Protein 3F3K (pdb70)

Secondary structure (DSSP, 8-state):
-PPPBEEEEE----HHHHHT---SS--PPPPHHHHH--HHHHHHHT---S-GGGB-EEEE-SSHHHHHHHHHHTTTS-HHHHHTSEEEE-GGGS----GGG---HHHHHHHHHHTT--SSS---HHHH--TTS--HHHHHHHHHHHHHHHHHHHHHHHHTT---B--EE-HHHHHHHHHHHTT-SEEEE--SHHHH--------TTS-----SEEEE-SS---EE--TT-EEEEEESTT-TTSEEEETTTT--PPP-/-PPPPBEEEEE----HHHHHT---SS--PPPPHHHHH--HHHHIIIIIS--S-GGGB-EEEE-SSHHHHHHHHHHTTTS-HHHHHTSEEEE-GGGS----GGG---HHHHHHHHHHTT--SSS---HHHH--TTS--HHHHHHHHHHHHHHHHHHHHHHHHTT---B--EE-HHHHHHHHHHHTT-SEEEE--SHHHH--------TTS-----SEEEE-SS---EE--TT-EEEEEESTT-TTSEEEETTTT--PPP-

GO terms:
  GO:0046390 ribose phosphate biosynthetic process (P, IDA)
  GO:0050278 sedoheptulose-bisphosphatase activity (F, IDA)
  GO:0005634 nucleus (C, HDA)
  GO:0005737 cytoplasm (C, HDA)
  GO:0046390 ribose phosphate biosynthetic process (P, IMP)
  GO:0050278 sedoheptulose-bisphosphatase activity (F, IMP)
  GO:0050278 sedoheptulose-bisphosphatase activity (F, EXP)

Organism: Saccharomyces cerevisiae (strain ATCC 204508 / S288c) (NCBI:txid559292)

InterPro domains:
  IPR013078 Histidine phosphatase superfamily, clade-1 [PF00300] (9-193)
  IPR013078 Histidine phosphatase superfamily, clade-1 [SM00855] (7-183)
  IPR013078 Histidine phosphatase superfamily, clade-1 [cd07067] (7-190)
  IPR029033 Histidine phosphatase superfamily [G3DSA:3.40.50.1240] (2-265)
  IPR029033 Histidine phosphatase superfamily [SSF53254] (6-193)
  IPR050275 Phosphoglycerate Mutase/Phosphatase [PTHR48100] (5-203)

CATH classification: 3.40.50.1240

Nearest PDB structures (foldseek):
  3f3k-assembly1_A  TM=9.993E-01  e=1.092E-56  Saccharomyces cerevisiae
  3ll4-assembly1_A  TM=1.002E+00  e=1.508E-56  Saccharomyces cerevisiae
  3lg2-assembly2_C  TM=9.794E-01  e=3.963E-53  Saccharomyces cerevisiae S288C
  2a6p-assembly1_B  TM=8.604E-01  e=5.591E-15  Mycobacterium tuberculosis H37Rv
  6m1x-assembly1_B  TM=7.080E-01  e=1.019E-10  Entamoeba histolytica

B-factor: mean 15.73, std 9.69, range [5.91, 63.51]

Foldseek 3Di:
DDFAKEKEWEFFAFPCLVVAWDAFPPQTAHDPVRLVLLVLLCVPVPVHLDDLQQAAEEEEEPRNRLVSRVVSSCVVDDPVSVVRYYYWHFNLQTDWFAAVRGTHPVVQQVVCVVVVPQPPHGDFCQAANHDRTDHQVLNQLSLQQVLVLQLVVSVVCVVVVGRYYYYGYHDVSVQFSLCPQQPAADKAAQDDPSSQDDPCRIDDVVGDGDGDRITGGHNGDPPDDAGNRGMFMWGAPPSDSVGIDGDPCGSDDPDDD/DFDFAKEKEWEFFAFPCLVVAWDAFPPQTAHDPVRLVLLVLLCCCVPVPVLDDLQQAQEEEEEPRNRLVSRVCSSCVVDDPVSVVRYYYWHFNLQTDWFAAVRGTHPVVQQVVCVVVVPQPPHGDFCQAQNHVRTDHQVLNQLSLQQVLVLQLVVSVVCVVVSGRYYYYGYHDVSVQFSLQPQQPAADKAAQDDPSNQDDPCRIDDVVGDGDGDRITGGHNHDPPDDARHRGMFMWTAPPSDSVGIDGDPCGSDDDDDD

Solvent-accessible surface area: 22853 Å² total

Radius of gyration: 23.0 Å; Cα contacts (8 Å, |Δi|>4): 1142; chains: 2; bounding box: 52×57×47 Å

Structure (mmCIF, N/CA/C/O backbone):
data_3F3K
#
_entry.id   3F3K
#
_cell.length_a   84.037
_cell.length_b   86.277
_cell.length_c   100.168
_cell.angle_alpha   90.000
_cell.angle_beta   90.000
_cell.angle_gamma   90.000
#
_symmetry.space_group_name_H-M   'P 21 21 21'
#
loop_
_entity.id
_entity.type
_entity.pdbx_description
1 polymer 'Uncharacterized protein YKR043C'
2 non-polymer GLYCEROL
3 water water
#
loop_
_atom_site.group_PDB
_atom_site.id
_atom_site.type_symbol
_atom_site.label_atom_id
_atom_site.label_alt_id
_atom_site.label_comp_id
_atom_site.label_asym_id
_atom_site.label_entity_id
_atom_site.label_seq_id
_atom_site.pdbx_PDB_ins_code
_atom_site.Cartn_x
_atom_site.Cartn_y
_atom_site.Cartn_z
_atom_site.occupancy
_atom_site.B_iso_or_equiv
_atom_site.auth_seq_id
_atom_site.auth_comp_id
_atom_site.auth_asym_id
_atom_site.auth_atom_id
_atom_site.pdbx_PDB_model_num
ATOM 1 N N . SER A 1 3 ? 12.498 1.815 -3.854 1.00 27.20 3 SER A N 1
ATOM 2 C CA . SER A 1 3 ? 13.529 2.682 -4.503 1.00 26.52 3 SER A CA 1
ATOM 3 C C . SER A 1 3 ? 14.914 2.216 -4.070 1.00 24.81 3 SER A C 1
ATOM 4 O O . SER A 1 3 ? 15.046 1.542 -3.048 1.00 24.96 3 SER A O 1
ATOM 7 N N . LEU A 1 4 ? 15.933 2.554 -4.861 1.00 22.66 4 LEU A N 1
ATOM 8 C CA . LEU A 1 4 ? 17.303 2.195 -4.562 1.00 20.92 4 LEU A CA 1
ATOM 9 C C . LEU A 1 4 ? 17.686 2.779 -3.198 1.00 17.67 4 LEU A C 1
ATOM 10 O O . LEU A 1 4 ? 17.337 3.919 -2.875 1.00 17.23 4 LEU A O 1
ATOM 15 N N . THR A 1 5 ? 18.409 1.993 -2.417 1.00 14.50 5 THR A N 1
ATOM 16 C CA . THR A 1 5 ? 18.880 2.457 -1.115 1.00 12.56 5 THR A CA 1
ATOM 17 C C . THR A 1 5 ? 19.772 3.686 -1.336 1.00 11.28 5 THR A C 1
ATOM 18 O O . THR A 1 5 ? 20.687 3.662 -2.164 1.00 10.71 5 THR A O 1
ATOM 22 N N . PRO A 1 6 ? 19.519 4.761 -0.584 1.00 9.37 6 PRO A N 1
ATOM 23 C CA . PRO A 1 6 ? 20.373 5.934 -0.785 1.00 9.49 6 PRO A CA 1
ATOM 24 C C . PRO A 1 6 ? 21.840 5.673 -0.437 1.00 8.99 6 PRO A C 1
ATOM 25 O O . PRO A 1 6 ? 22.149 4.788 0.360 1.00 8.86 6 PRO A O 1
ATOM 29 N N . ARG A 1 7 ? 22.722 6.454 -1.042 1.00 8.91 7 ARG A N 1
ATOM 30 C CA . ARG A 1 7 ? 24.162 6.351 -0.830 1.00 8.34 7 ARG A CA 1
ATOM 31 C C . ARG A 1 7 ? 24.777 7.722 -0.662 1.00 8.47 7 ARG A C 1
ATOM 32 O O . ARG A 1 7 ? 24.291 8.699 -1.215 1.00 7.88 7 ARG A O 1
ATOM 40 N N . CYS A 1 8 ? 25.865 7.770 0.099 1.00 8.36 8 CYS A N 1
ATOM 41 C CA . CYS A 1 8 ? 26.731 8.938 0.198 1.00 8.61 8 CYS A CA 1
ATOM 42 C C . CYS A 1 8 ? 28.091 8.559 -0.387 1.00 9.13 8 CYS A C 1
ATOM 43 O O . CYS A 1 8 ? 28.706 7.599 0.048 1.00 9.87 8 CYS A O 1
ATOM 46 N N . ILE A 1 9 ? 28.465 9.221 -1.470 1.00 8.93 9 ILE A N 1
ATOM 47 C CA . ILE A 1 9 ? 29.666 8.892 -2.233 1.00 9.15 9 ILE A CA 1
ATOM 48 C C . ILE A 1 9 ? 30.721 9.917 -1.857 1.00 8.75 9 ILE A C 1
ATOM 49 O O . ILE A 1 9 ? 30.544 11.120 -2.131 1.00 9.48 9 ILE A O 1
ATOM 54 N N . ILE A 1 10 ? 31.819 9.474 -1.234 1.00 8.58 10 ILE A N 1
ATOM 55 C CA . ILE A 1 10 ? 32.843 10.395 -0.743 1.00 7.96 10 ILE A CA 1
ATOM 56 C C . ILE A 1 10 ? 34.022 10.408 -1.731 1.00 8.62 10 ILE A C 1
ATOM 57 O O . ILE A 1 10 ? 34.404 9.379 -2.237 1.00 8.79 10 ILE A O 1
ATOM 62 N N . VAL A 1 11 ? 34.498 11.596 -2.057 1.00 7.99 11 VAL A N 1
ATOM 63 C CA . VAL A 1 11 ? 35.542 11.776 -3.088 1.00 8.51 11 VAL A CA 1
ATOM 64 C C . VAL A 1 11 ? 36.638 12.654 -2.548 1.00 9.19 11 VAL A C 1
ATOM 65 O O . VAL A 1 11 ? 36.392 13.830 -2.199 1.00 9.09 11 VAL A O 1
ATOM 69 N N . ARG A 1 12 ? 37.849 12.110 -2.421 1.00 9.63 12 ARG A N 1
ATOM 70 C CA . ARG A 1 12 ? 38.974 12.910 -2.009 1.00 10.56 12 ARG A CA 1
ATOM 71 C C . ARG A 1 12 ? 39.461 13.687 -3.241 1.00 10.67 12 ARG A C 1
ATOM 72 O O . ARG A 1 12 ? 39.550 13.130 -4.330 1.00 10.92 12 ARG A O 1
ATOM 80 N N . HIS A 1 13 ? 39.797 14.959 -3.036 1.00 11.03 13 HIS A N 1
ATOM 81 C CA . HIS A 1 13 ? 40.307 15.798 -4.124 1.00 11.13 13 HIS A CA 1
ATOM 82 C C . HIS A 1 13 ? 41.555 15.198 -4.777 1.00 10.72 13 HIS A C 1
ATOM 83 O O . HIS A 1 13 ? 42.270 14.383 -4.190 1.00 10.18 13 HIS A O 1
ATOM 90 N N . GLY A 1 14 ? 41.834 15.645 -5.997 1.00 10.63 14 GLY A N 1
ATOM 91 C CA . GLY A 1 14 ? 42.987 15.168 -6.726 1.00 10.24 14 GLY A CA 1
ATOM 92 C C . GLY A 1 14 ? 44.310 15.742 -6.252 1.00 10.26 14 GLY A C 1
ATOM 93 O O . GLY A 1 14 ? 44.388 16.564 -5.316 1.00 9.84 14 GLY A O 1
ATOM 94 N N . GLN A 1 15 ? 45.365 15.312 -6.921 1.00 10.59 15 GLN A N 1
ATOM 95 C CA . GLN A 1 15 ? 46.702 15.682 -6.528 1.00 11.03 15 GLN A CA 1
ATOM 96 C C . GLN A 1 15 ? 46.915 17.195 -6.454 1.00 10.34 15 GLN A C 1
ATOM 97 O O . GLN A 1 15 ? 46.526 17.926 -7.357 1.00 9.16 15 GLN A O 1
ATOM 103 N N . THR A 1 16 ? 47.592 17.618 -5.389 1.00 10.90 16 THR A N 1
ATOM 104 C CA . THR A 1 16 ? 48.147 18.960 -5.259 1.00 11.66 16 THR A CA 1
ATOM 105 C C . THR A 1 16 ? 49.665 18.812 -5.084 1.00 12.26 16 THR A C 1
ATOM 106 O O . THR A 1 16 ? 50.180 17.702 -4.909 1.00 12.86 16 THR A O 1
ATOM 110 N N . GLU A 1 17 ? 50.376 19.922 -5.058 1.00 13.42 17 GLU A N 1
ATOM 111 C CA . GLU A 1 17 ? 51.823 19.828 -4.814 1.00 14.86 17 GLU A CA 1
ATOM 112 C C . GLU A 1 17 ? 52.133 19.179 -3.445 1.00 16.05 17 GLU A C 1
ATOM 113 O O . GLU A 1 17 ? 53.093 18.394 -3.282 1.00 17.24 17 GLU A O 1
ATOM 119 N N . TRP A 1 18 ? 51.298 19.456 -2.457 1.00 15.00 18 TRP A N 1
ATOM 120 C CA . TRP A 1 18 ? 51.526 18.921 -1.117 1.00 14.94 18 TRP A CA 1
ATOM 121 C C . TRP A 1 18 ? 51.007 17.508 -0.888 1.00 16.26 18 TRP A C 1
ATOM 122 O O . TRP A 1 18 ? 51.581 16.763 -0.104 1.00 16.08 18 TRP A O 1
ATOM 133 N N . SER A 1 19 ? 49.918 17.120 -1.552 1.00 17.31 19 SER A N 1
ATOM 134 C CA . SER A 1 19 ? 49.410 15.750 -1.391 1.00 18.31 19 SER A CA 1
ATOM 135 C C . SER A 1 19 ? 50.508 14.771 -1.853 1.00 19.24 19 SER A C 1
ATOM 136 O O . SER A 1 19 ? 50.758 13.709 -1.216 1.00 19.03 19 SER A O 1
ATOM 139 N N A LYS A 1 20 ? 51.185 15.152 -2.926 0.50 19.36 20 LYS A N 1
ATOM 140 N N B LYS A 1 20 ? 51.211 15.122 -2.922 0.50 19.53 20 LYS A N 1
ATOM 141 C CA A LYS A 1 20 ? 52.273 14.367 -3.496 0.50 19.55 20 LYS A CA 1
ATOM 142 C CA B LYS A 1 20 ? 52.230 14.213 -3.450 0.50 19.91 20 LYS A CA 1
ATOM 143 C C A LYS A 1 20 ? 53.407 14.098 -2.503 0.50 19.86 20 LYS A C 1
ATOM 144 C C B LYS A 1 20 ? 53.516 14.122 -2.603 0.50 20.03 20 LYS A C 1
ATOM 145 O O A LYS A 1 20 ? 53.843 12.956 -2.323 0.50 19.41 20 LYS A O 1
ATOM 146 O O B LYS A 1 20 ? 54.186 13.100 -2.635 0.50 19.90 20 LYS A O 1
ATOM 157 N N . SER A 1 21 ? 53.837 15.161 -1.828 1.00 19.24 21 SER A N 1
ATOM 158 C CA . SER A 1 21 ? 54.966 15.119 -0.900 1.00 18.72 21 SER A CA 1
ATOM 159 C C . SER A 1 21 ? 54.595 14.640 0.504 1.00 18.43 21 SER A C 1
ATOM 160 O O . SER A 1 21 ? 55.478 14.341 1.313 1.00 20.26 21 SER A O 1
ATOM 163 N N . GLY A 1 22 ? 53.308 14.590 0.821 1.00 16.22 22 GLY A N 1
ATOM 164 C CA . GLY A 1 22 ? 52.874 14.257 2.175 1.00 15.87 22 GLY A CA 1
ATOM 165 C C . GLY A 1 22 ? 52.761 15.447 3.119 1.00 14.35 22 GLY A C 1
ATOM 166 O O . GLY A 1 22 ? 52.596 15.268 4.318 1.00 15.14 22 GLY A O 1
ATOM 167 N N . GLN A 1 23 ? 52.832 16.657 2.583 1.00 12.11 23 GLN A N 1
ATOM 168 C CA . GLN A 1 23 ? 52.696 17.873 3.412 1.00 11.84 23 GLN A CA 1
ATOM 169 C C . GLN A 1 23 ? 51.227 18.078 3.814 1.00 11.97 23 GLN A C 1
ATOM 170 O O . GLN A 1 23 ? 50.298 17.919 2.989 1.00 12.25 23 GLN A O 1
ATOM 176 N N . TYR A 1 24 ? 51.009 18.358 5.092 1.00 10.54 24 TYR A N 1
ATOM 177 C CA . TYR A 1 24 ? 49.642 18.435 5.599 1.00 10.84 24 TYR A CA 1
ATOM 178 C C . TYR A 1 24 ? 48.986 19.703 5.065 1.00 10.25 24 TYR A C 1
ATOM 179 O O . TYR A 1 24 ? 49.487 20.821 5.264 1.00 10.91 24 TYR A O 1
ATOM 188 N N . THR A 1 25 ? 47.876 19.536 4.346 1.00 9.79 25 THR A N 1
ATOM 189 C CA . THR A 1 25 ? 47.218 20.644 3.662 1.00 10.00 25 THR A CA 1
ATOM 190 C C . THR A 1 25 ? 45.836 20.840 4.259 1.00 10.68 25 THR A C 1
ATOM 191 O O . THR A 1 25 ? 44.967 19.990 4.077 1.00 9.95 25 THR A O 1
ATOM 195 N N . GLY A 1 26 ? 45.655 21.925 5.008 1.00 10.16 26 GLY A N 1
ATOM 196 C CA . GLY A 1 26 ? 44.415 22.197 5.701 1.00 10.31 26 GLY A CA 1
ATOM 197 C C . GLY A 1 26 ? 43.777 23.419 5.072 1.00 10.49 26 GLY A C 1
ATOM 198 O O . GLY A 1 26 ? 43.235 23.356 3.974 1.00 10.08 26 GLY A O 1
ATOM 199 N N . LEU A 1 27 ? 43.890 24.549 5.760 1.00 10.84 27 LEU A N 1
ATOM 200 C CA . LEU A 1 27 ? 43.336 25.800 5.239 1.00 11.26 27 LEU A CA 1
ATOM 201 C C . LEU A 1 27 ? 44.056 26.339 4.004 1.00 11.70 27 LEU A C 1
ATOM 202 O O . LEU A 1 27 ? 43.456 27.094 3.241 1.00 11.91 27 LEU A O 1
ATOM 207 N N . THR A 1 28 ? 45.329 25.989 3.810 1.00 11.19 28 THR A N 1
ATOM 208 C CA . THR A 1 28 ? 46.090 26.465 2.658 1.00 11.21 28 THR A CA 1
ATOM 209 C C . THR A 1 28 ? 45.355 26.097 1.370 1.00 11.24 28 THR A C 1
ATOM 210 O O . THR A 1 28 ? 45.053 24.930 1.138 1.00 10.83 28 THR A O 1
ATOM 214 N N . ASP A 1 29 ? 45.093 27.087 0.530 1.00 10.69 29 ASP A N 1
ATOM 215 C CA . ASP A 1 29 ? 44.118 26.879 -0.564 1.00 10.98 29 ASP A CA 1
ATOM 216 C C . ASP A 1 29 ? 44.781 26.496 -1.892 1.00 11.62 29 ASP A C 1
ATOM 217 O O . ASP A 1 29 ? 44.582 27.156 -2.908 1.00 11.95 29 ASP A O 1
ATOM 222 N N . LEU A 1 30 ? 45.548 25.414 -1.867 1.00 11.75 30 LEU A N 1
ATOM 223 C CA . LEU A 1 30 ? 46.295 24.946 -3.030 1.00 12.11 30 LEU A CA 1
ATOM 224 C C . LEU A 1 30 ? 45.373 24.521 -4.167 1.00 11.81 30 LEU A C 1
ATOM 225 O O . LEU A 1 30 ? 44.334 23.905 -3.929 1.00 11.37 30 LEU A O 1
ATOM 230 N N . PRO A 1 31 ? 45.759 24.813 -5.408 1.00 11.46 31 PRO A N 1
ATOM 231 C CA . PRO A 1 31 ? 45.035 24.248 -6.561 1.00 10.93 31 PRO A CA 1
ATOM 232 C C . PRO A 1 31 ? 45.485 22.825 -6.865 1.00 10.10 31 PRO A C 1
ATOM 233 O O . PRO A 1 31 ? 46.547 22.373 -6.412 1.00 9.67 31 PRO A O 1
ATOM 237 N N . LEU A 1 32 ? 44.700 22.121 -7.670 1.00 10.26 32 LEU A N 1
ATOM 238 C CA . LEU A 1 32 ? 45.154 20.864 -8.235 1.00 10.11 32 LEU A CA 1
ATOM 239 C C . LEU A 1 32 ? 46.386 21.140 -9.118 1.00 9.99 32 LEU A C 1
ATOM 240 O O . LEU A 1 32 ? 46.500 22.208 -9.755 1.00 10.36 32 LEU A O 1
ATOM 245 N N . THR A 1 33 ? 47.309 20.189 -9.133 1.00 9.50 33 THR A N 1
ATOM 246 C CA . THR A 1 33 ? 48.352 20.171 -10.139 1.00 9.97 33 THR A CA 1
ATOM 247 C C . THR A 1 33 ? 47.753 19.831 -11.519 1.00 9.92 33 THR A C 1
ATOM 248 O O . THR A 1 33 ? 46.643 19.309 -11.627 1.00 9.21 33 THR A O 1
ATOM 252 N N . PRO A 1 34 ? 48.510 20.097 -12.588 1.00 10.75 34 PRO A N 1
ATOM 253 C CA . PRO A 1 34 ? 48.119 19.589 -13.900 1.00 11.22 34 PRO A CA 1
ATOM 254 C C . PRO A 1 34 ? 47.810 18.102 -13.874 1.00 11.29 34 PRO A C 1
ATOM 255 O O . PRO A 1 34 ? 46.807 17.668 -14.455 1.00 10.65 34 PRO A O 1
ATOM 259 N N . TYR A 1 35 ? 48.673 17.333 -13.216 1.00 10.63 35 TYR A N 1
ATOM 260 C CA . TYR A 1 35 ? 48.431 15.906 -13.102 1.00 10.93 35 TYR A CA 1
ATOM 261 C C . TYR A 1 35 ? 47.098 15.647 -12.406 1.00 10.31 35 TYR A C 1
ATOM 262 O O . TYR A 1 35 ? 46.296 14.833 -12.871 1.00 10.29 35 TYR A O 1
ATOM 271 N N . GLY A 1 36 ? 46.860 16.341 -11.297 1.00 9.80 36 GLY A N 1
ATOM 272 C CA . GLY A 1 36 ? 45.631 16.206 -10.516 1.00 10.02 36 GLY A CA 1
ATOM 273 C C . GLY A 1 36 ? 44.375 16.526 -11.327 1.00 9.85 36 GLY A C 1
ATOM 274 O O . GLY A 1 36 ? 43.326 15.884 -11.173 1.00 9.39 36 GLY A O 1
ATOM 275 N N . GLU A 1 37 ? 44.466 17.527 -12.194 1.00 10.06 37 GLU A N 1
ATOM 276 C CA . GLU A 1 37 ? 43.334 17.834 -13.075 1.00 10.76 37 GLU A CA 1
ATOM 277 C C . GLU A 1 37 ? 43.004 16.643 -13.980 1.00 10.22 37 GLU A C 1
ATOM 278 O O . GLU A 1 37 ? 41.851 16.218 -14.084 1.00 10.62 37 GLU A O 1
ATOM 284 N N . GLY A 1 38 ? 44.022 16.096 -14.616 1.00 10.43 38 GLY A N 1
ATOM 285 C CA . GLY A 1 38 ? 43.822 14.965 -15.500 1.00 10.73 38 GLY A CA 1
ATOM 286 C C . GLY A 1 38 ? 43.306 13.752 -14.744 1.00 10.46 38 GLY A C 1
ATOM 287 O O . GLY A 1 38 ? 42.418 13.015 -15.224 1.00 11.34 38 GLY A O 1
ATOM 288 N N . GLN A 1 39 ? 43.847 13.540 -13.556 1.00 10.48 39 GLN A N 1
ATOM 289 C CA . GLN A 1 39 ? 43.410 12.468 -12.691 1.00 10.77 39 GLN A CA 1
ATOM 290 C C . GLN A 1 39 ? 41.901 12.523 -12.406 1.00 10.93 39 GLN A C 1
ATOM 291 O O . GLN A 1 39 ? 41.198 11.508 -12.527 1.00 10.68 39 GLN A O 1
ATOM 305 N N . LEU A 1 41 ? 39.604 14.277 -14.189 1.00 8.97 41 LEU A N 1
ATOM 306 C CA . LEU A 1 41 ? 38.907 14.070 -15.462 1.00 9.71 41 LEU A CA 1
ATOM 307 C C . LEU A 1 41 ? 38.742 12.585 -15.776 1.00 9.95 41 LEU A C 1
ATOM 308 O O . LEU A 1 41 ? 37.651 12.113 -16.104 1.00 9.53 41 LEU A O 1
ATOM 313 N N . ARG A 1 42 ? 39.823 11.837 -15.609 1.00 10.64 42 ARG A N 1
ATOM 314 C CA . ARG A 1 42 ? 39.776 10.392 -15.856 1.00 10.99 42 ARG A CA 1
ATOM 315 C C . ARG A 1 42 ? 38.862 9.667 -14.872 1.00 11.12 42 ARG A C 1
ATOM 316 O O . ARG A 1 42 ? 38.149 8.718 -15.246 1.00 11.15 42 ARG A O 1
ATOM 324 N N . THR A 1 43 ? 38.860 10.096 -13.622 1.00 10.37 43 THR A N 1
ATOM 325 C CA . THR A 1 43 ? 37.980 9.530 -12.619 1.00 11.07 43 THR A CA 1
ATOM 326 C C . THR A 1 43 ? 36.516 9.709 -13.030 1.00 11.02 43 THR A C 1
ATOM 327 O O . THR A 1 43 ? 35.712 8.766 -12.939 1.00 10.79 43 THR A O 1
ATOM 331 N N . GLY A 1 44 ? 36.143 10.916 -13.431 1.00 10.98 44 GLY A N 1
ATOM 332 C CA . GLY A 1 44 ? 34.763 11.150 -13.870 1.00 10.68 44 GLY A CA 1
ATOM 333 C C . GLY A 1 44 ? 34.395 10.284 -15.059 1.00 10.54 44 GLY A C 1
ATOM 334 O O . GLY A 1 44 ? 33.307 9.719 -15.118 1.00 10.50 44 GLY A O 1
ATOM 335 N N A GLU A 1 45 ? 35.322 10.157 -15.994 0.50 10.03 45 GLU A N 1
ATOM 336 N N B GLU A 1 45 ? 35.306 10.173 -16.023 0.50 10.45 45 GLU A N 1
ATOM 337 C CA A GLU A 1 45 ? 35.098 9.359 -17.188 0.50 10.39 45 GLU A CA 1
ATOM 338 C CA B GLU A 1 45 ? 35.081 9.316 -17.191 0.50 11.15 45 GLU A CA 1
ATOM 339 C C A GLU A 1 45 ? 34.900 7.870 -16.858 0.50 10.59 45 GLU A C 1
ATOM 340 C C B GLU A 1 45 ? 34.802 7.881 -16.768 0.50 10.92 45 GLU A C 1
ATOM 341 O O A GLU A 1 45 ? 34.079 7.204 -17.489 0.50 10.98 45 GLU A O 1
ATOM 342 O O B GLU A 1 45 ? 33.834 7.265 -17.233 0.50 11.10 45 GLU A O 1
ATOM 353 N N . SER A 1 46 ? 35.633 7.372 -15.867 1.00 10.83 46 SER A N 1
ATOM 354 C CA . SER A 1 46 ? 35.507 5.987 -15.389 1.00 11.48 46 SER A CA 1
ATOM 355 C C . SER A 1 46 ? 34.164 5.776 -14.698 1.00 11.27 46 SER A C 1
ATOM 356 O O . SER A 1 46 ? 33.423 4.836 -15.040 1.00 11.93 46 SER A O 1
ATOM 359 N N . VAL A 1 47 ? 33.810 6.656 -13.765 1.00 10.54 47 VAL A N 1
ATOM 360 C CA . VAL A 1 47 ? 32.589 6.378 -12.982 1.00 11.02 47 VAL A CA 1
ATOM 361 C C . VAL A 1 47 ? 31.314 6.584 -13.776 1.00 11.41 47 VAL A C 1
ATOM 362 O O . VAL A 1 47 ? 30.351 5.846 -13.560 1.00 11.88 47 VAL A O 1
ATOM 366 N N . PHE A 1 48 ? 31.316 7.503 -14.735 1.00 11.70 48 PHE A N 1
ATOM 367 C CA . PHE A 1 48 ? 30.091 7.780 -15.483 1.00 13.50 48 PHE A CA 1
ATOM 368 C C . PHE A 1 48 ? 30.001 7.128 -16.824 1.00 15.92 48 PHE A C 1
ATOM 369 O O . PHE A 1 48 ? 28.913 6.885 -17.327 1.00 16.83 48 PHE A O 1
ATOM 377 N N A ARG A 1 49 ? 31.142 6.871 -17.444 0.50 16.53 49 ARG A N 1
ATOM 378 N N B ARG A 1 49 ? 31.139 6.836 -17.427 0.50 18.05 49 ARG A N 1
ATOM 379 C CA A ARG A 1 49 ? 31.159 6.630 -18.879 0.50 17.56 49 ARG A CA 1
ATOM 380 C CA B ARG A 1 49 ? 31.130 6.392 -18.802 0.50 20.15 49 ARG A CA 1
ATOM 381 C C A ARG A 1 49 ? 31.621 5.219 -19.132 0.50 17.58 49 ARG A C 1
ATOM 382 C C B ARG A 1 49 ? 31.435 4.928 -18.820 0.50 20.88 49 ARG A C 1
ATOM 383 O O A ARG A 1 49 ? 30.988 4.464 -19.879 0.50 17.86 49 ARG A O 1
ATOM 384 O O B ARG A 1 49 ? 30.519 4.100 -18.812 0.50 22.19 49 ARG A O 1
ATOM 399 N N A ASN A 1 50 ? 32.733 4.858 -18.511 0.50 18.07 50 ASN A N 1
ATOM 400 N N B ASN A 1 50 ? 32.720 4.607 -18.799 0.50 22.16 50 ASN A N 1
ATOM 401 C CA A ASN A 1 50 ? 33.395 3.612 -18.855 0.50 19.20 50 ASN A CA 1
ATOM 402 C CA B ASN A 1 50 ? 33.161 3.275 -19.184 0.50 23.18 50 ASN A CA 1
ATOM 403 C C A ASN A 1 50 ? 32.874 2.447 -18.000 0.50 19.48 50 ASN A C 1
ATOM 404 C C B ASN A 1 50 ? 33.183 2.301 -18.010 0.50 23.61 50 ASN A C 1
ATOM 405 O O A ASN A 1 50 ? 32.266 1.494 -18.542 0.50 19.70 50 ASN A O 1
ATOM 406 O O B ASN A 1 50 ? 33.252 1.084 -18.223 0.50 23.83 50 ASN A O 1
ATOM 415 N N A GLN A 1 52 ? 28.255 2.258 -15.841 0.50 21.37 52 GLN A N 1
ATOM 416 N N B GLN A 1 52 ? 30.110 1.707 -15.159 0.50 17.86 52 GLN A N 1
ATOM 417 C CA A GLN A 1 52 ? 28.608 3.308 -14.928 0.50 19.68 52 GLN A CA 1
ATOM 418 C CA B GLN A 1 52 ? 29.204 2.894 -14.963 0.50 17.96 52 GLN A CA 1
ATOM 419 C C A GLN A 1 52 ? 28.633 2.757 -13.481 0.50 19.81 52 GLN A C 1
ATOM 420 C C B GLN A 1 52 ? 28.636 2.921 -13.551 0.50 18.49 52 GLN A C 1
ATOM 421 O O A GLN A 1 52 ? 27.833 1.877 -13.130 0.50 20.90 52 GLN A O 1
ATOM 422 O O B GLN A 1 52 ? 27.407 2.733 -13.327 0.50 18.31 52 GLN A O 1
ATOM 433 N N . PHE A 1 53 ? 29.532 3.276 -12.653 1.00 17.17 53 PHE A N 1
ATOM 434 C CA . PHE A 1 53 ? 29.376 3.203 -11.192 1.00 16.22 53 PHE A CA 1
ATOM 435 C C . PHE A 1 53 ? 28.498 4.304 -10.565 1.00 16.50 53 PHE A C 1
ATOM 436 O O . PHE A 1 53 ? 28.105 4.202 -9.411 1.00 17.15 53 PHE A O 1
ATOM 444 N N . LEU A 1 54 ? 28.249 5.372 -11.296 1.00 14.55 54 LEU A N 1
ATOM 445 C CA . LEU A 1 54 ? 27.324 6.404 -10.866 1.00 14.91 54 LEU A CA 1
ATOM 446 C C . LEU A 1 54 ? 26.409 6.717 -12.023 1.00 14.14 54 LEU A C 1
ATOM 447 O O . LEU A 1 54 ? 26.828 6.681 -13.171 1.00 13.61 54 LEU A O 1
ATOM 452 N N . ASN A 1 55 ? 25.164 7.033 -11.713 1.00 14.34 55 ASN A N 1
ATOM 453 C CA . ASN A 1 55 ? 24.167 7.412 -12.693 1.00 14.72 55 ASN A CA 1
ATOM 454 C C . ASN A 1 55 ? 23.745 8.832 -12.355 1.00 15.00 55 ASN A C 1
ATOM 455 O O . ASN A 1 55 ? 23.217 9.033 -11.276 1.00 13.70 55 ASN A O 1
ATOM 460 N N . PRO A 1 56 ? 23.977 9.807 -13.262 1.00 15.23 56 PRO A N 1
ATOM 461 C CA . PRO A 1 56 ? 23.618 11.211 -12.967 1.00 15.44 56 PRO A CA 1
ATOM 462 C C . PRO A 1 56 ? 22.176 11.396 -12.576 1.00 14.84 56 PRO A C 1
ATOM 463 O O . PRO A 1 56 ? 21.852 12.308 -11.801 1.00 15.08 56 PRO A O 1
ATOM 467 N N . ASP A 1 57 ? 21.288 10.554 -13.103 1.00 13.36 57 ASP A N 1
ATOM 468 C CA . ASP A 1 57 ? 19.881 10.683 -12.794 1.00 14.78 57 ASP A CA 1
ATOM 469 C C . ASP A 1 57 ? 19.566 10.395 -11.338 1.00 13.55 57 ASP A C 1
ATOM 470 O O . ASP A 1 57 ? 18.502 10.761 -10.878 1.00 14.64 57 ASP A O 1
ATOM 475 N N . ASN A 1 58 ? 20.458 9.708 -10.629 1.00 13.13 58 ASN A N 1
ATOM 476 C CA . ASN A 1 58 ? 20.219 9.391 -9.218 1.00 12.20 58 ASN A CA 1
ATOM 477 C C . ASN A 1 58 ? 20.933 10.325 -8.258 1.00 11.71 58 ASN A C 1
ATOM 478 O O . ASN A 1 58 ? 20.750 10.213 -7.048 1.00 11.27 58 ASN A O 1
ATOM 483 N N . ILE A 1 59 ? 21.759 11.230 -8.778 1.00 10.18 59 ILE A N 1
ATOM 484 C CA . ILE A 1 59 ? 22.457 12.195 -7.919 1.00 10.29 59 ILE A CA 1
ATOM 485 C C . ILE A 1 59 ? 21.538 13.368 -7.567 1.00 9.88 59 ILE A C 1
ATOM 486 O O . ILE A 1 59 ? 20.986 14.038 -8.458 1.00 10.50 59 ILE A O 1
ATOM 491 N N . THR A 1 60 ? 21.354 13.628 -6.278 1.00 8.73 60 THR A N 1
ATOM 492 C CA . THR A 1 60 ? 20.477 14.703 -5.823 1.00 8.70 60 THR A CA 1
ATOM 493 C C . THR A 1 60 ? 21.247 15.938 -5.382 1.00 9.01 60 THR A C 1
ATOM 494 O O . THR A 1 60 ? 20.953 17.054 -5.822 1.00 10.03 60 THR A O 1
ATOM 498 N N . TYR A 1 61 ? 22.229 15.714 -4.519 1.00 9.30 61 TYR A N 1
ATOM 499 C CA . TYR A 1 61 ? 23.061 16.768 -3.959 1.00 9.08 61 TYR A CA 1
ATOM 500 C C . TYR A 1 61 ? 24.528 16.406 -4.051 1.00 9.03 61 TYR A C 1
ATOM 501 O O . TYR A 1 61 ? 24.883 15.247 -3.937 1.00 9.02 61 TYR A O 1
ATOM 510 N N . ILE A 1 62 ? 25.348 17.434 -4.238 1.00 8.69 62 ILE A N 1
ATOM 511 C CA . ILE A 1 62 ? 26.785 17.353 -4.066 1.00 8.56 62 ILE A CA 1
ATOM 512 C C . ILE A 1 62 ? 27.182 18.385 -3.032 1.00 9.01 62 ILE A C 1
ATOM 513 O O . ILE A 1 62 ? 26.899 19.570 -3.208 1.00 9.78 62 ILE A O 1
ATOM 518 N N . PHE A 1 63 ? 27.786 17.930 -1.940 1.00 9.01 63 PHE A N 1
ATOM 519 C CA . PHE A 1 63 ? 28.346 18.818 -0.945 1.00 8.58 63 PHE A CA 1
ATOM 520 C C . PHE A 1 63 ? 29.846 18.875 -1.170 1.00 8.98 63 PHE A C 1
ATOM 521 O O . PHE A 1 63 ? 30.468 17.839 -1.459 1.00 10.30 63 PHE A O 1
ATOM 529 N N . THR A 1 64 ? 30.404 20.075 -1.086 1.00 8.05 64 THR A N 1
ATOM 530 C CA . THR A 1 64 ? 31.847 20.245 -1.222 1.00 8.03 64 THR A CA 1
ATOM 531 C C . THR A 1 64 ? 32.418 21.125 -0.124 1.00 8.08 64 THR A C 1
ATOM 532 O O . THR A 1 64 ? 31.806 22.105 0.329 1.00 7.50 64 THR A O 1
ATOM 536 N N . SER A 1 65 ? 33.617 20.756 0.296 1.00 7.58 65 SER A N 1
ATOM 537 C CA . SER A 1 65 ? 34.492 21.669 1.007 1.00 8.16 65 SER A CA 1
ATOM 538 C C . SER A 1 65 ? 34.636 22.991 0.242 1.00 8.08 65 SER A C 1
ATOM 539 O O . SER A 1 65 ? 34.627 23.013 -0.997 1.00 8.17 65 SER A O 1
ATOM 542 N N . PRO A 1 66 ? 34.803 24.104 0.958 1.00 7.90 66 PRO A N 1
ATOM 543 C CA . PRO A 1 66 ? 35.045 25.384 0.295 1.00 9.17 66 PRO A CA 1
ATOM 544 C C . PRO A 1 66 ? 36.391 25.520 -0.410 1.00 8.67 66 PRO A C 1
ATOM 545 O O . PRO A 1 66 ? 36.567 26.438 -1.227 1.00 9.45 66 PRO A O 1
ATOM 549 N N . ARG A 1 67 ? 37.336 24.635 -0.085 1.00 8.90 67 ARG A N 1
ATOM 550 C CA . ARG A 1 67 ? 38.665 24.691 -0.654 1.00 8.60 67 ARG A CA 1
ATOM 551 C C . ARG A 1 67 ? 38.625 24.522 -2.180 1.00 8.71 67 ARG A C 1
ATOM 552 O O . ARG A 1 67 ? 37.879 23.705 -2.719 1.00 7.53 67 ARG A O 1
ATOM 560 N N . LEU A 1 68 ? 39.416 25.361 -2.845 1.00 8.27 68 LEU A N 1
ATOM 561 C CA . LEU A 1 68 ? 39.560 25.318 -4.291 1.00 9.46 68 LEU A CA 1
ATOM 562 C C . LEU A 1 68 ? 39.790 23.901 -4.828 1.00 8.63 68 LEU A C 1
ATOM 563 O O . LEU A 1 68 ? 39.157 23.495 -5.805 1.00 9.35 68 LEU A O 1
ATOM 568 N N . ARG A 1 69 ? 40.678 23.140 -4.203 1.00 8.60 69 ARG A N 1
ATOM 569 C CA . ARG A 1 69 ? 41.005 21.799 -4.712 1.00 8.30 69 ARG A CA 1
ATOM 570 C C . ARG A 1 69 ? 39.788 20.863 -4.743 1.00 8.94 69 ARG A C 1
ATOM 571 O O . ARG A 1 69 ? 39.682 19.999 -5.633 1.00 9.75 69 ARG A O 1
ATOM 579 N N . ALA A 1 70 ? 38.899 20.998 -3.751 1.00 9.09 70 ALA A N 1
ATOM 580 C CA . ALA A 1 70 ? 37.669 20.214 -3.708 1.00 9.18 70 ALA A CA 1
ATOM 581 C C . ALA A 1 70 ? 36.699 20.701 -4.793 1.00 9.33 70 ALA A C 1
ATOM 582 O O . ALA A 1 70 ? 36.149 19.895 -5.530 1.00 9.38 70 ALA A O 1
ATOM 584 N N . ARG A 1 71 ? 36.504 22.020 -4.882 1.00 9.01 71 ARG A N 1
ATOM 585 C CA . ARG A 1 71 ? 35.610 22.604 -5.883 1.00 9.47 71 ARG A CA 1
ATOM 586 C C . ARG A 1 71 ? 36.066 22.298 -7.326 1.00 8.98 71 ARG A C 1
ATOM 587 O O . ARG A 1 71 ? 35.239 22.008 -8.191 1.00 10.25 71 ARG A O 1
ATOM 595 N N . GLN A 1 72 ? 37.366 22.344 -7.582 1.00 9.11 72 GLN A N 1
ATOM 596 C CA . GLN A 1 72 ? 37.877 21.964 -8.904 1.00 9.00 72 GLN A CA 1
ATOM 597 C C . GLN A 1 72 ? 37.574 20.490 -9.192 1.00 9.79 72 GLN A C 1
ATOM 598 O O . GLN A 1 72 ? 37.211 20.117 -10.313 1.00 9.47 72 GLN A O 1
ATOM 604 N N . THR A 1 73 ? 37.717 19.663 -8.165 1.00 9.40 73 THR A N 1
ATOM 605 C CA . THR A 1 73 ? 37.460 18.228 -8.313 1.00 8.99 73 THR A CA 1
ATOM 606 C C . THR A 1 73 ? 35.979 17.971 -8.689 1.00 8.64 73 THR A C 1
ATOM 607 O O . THR A 1 73 ? 35.724 17.145 -9.556 1.00 8.56 73 THR A O 1
ATOM 611 N N . VAL A 1 74 ? 35.041 18.678 -8.048 1.00 9.08 74 VAL A N 1
ATOM 612 C CA . VAL A 1 74 ? 33.617 18.602 -8.418 1.00 9.15 74 VAL A CA 1
ATOM 613 C C . VAL A 1 74 ? 33.459 18.854 -9.917 1.00 9.62 74 VAL A C 1
ATOM 614 O O . VAL A 1 74 ? 32.864 18.068 -10.634 1.00 9.39 74 VAL A O 1
ATOM 618 N N . ASP A 1 75 ? 33.995 19.965 -10.378 1.00 10.31 75 ASP A N 1
ATOM 619 C CA . ASP A 1 75 ? 33.812 20.364 -11.767 1.00 11.15 75 ASP A CA 1
ATOM 620 C C . ASP A 1 75 ? 34.383 19.358 -12.769 1.00 10.08 75 ASP A C 1
ATOM 621 O O . ASP A 1 75 ? 33.742 19.031 -13.783 1.00 10.23 75 ASP A O 1
ATOM 626 N N . LEU A 1 76 ? 35.553 18.822 -12.463 1.00 9.02 76 LEU A N 1
ATOM 627 C CA . LEU A 1 76 ? 36.198 17.881 -13.363 1.00 8.75 76 LEU A CA 1
ATOM 628 C C . LEU A 1 76 ? 35.513 16.519 -13.367 1.00 8.87 76 LEU A C 1
ATOM 629 O O . LEU A 1 76 ? 35.353 15.896 -14.409 1.00 9.33 76 LEU A O 1
ATOM 634 N N . VAL A 1 77 ? 35.091 16.047 -12.204 1.00 9.34 77 VAL A N 1
ATOM 635 C CA . VAL A 1 77 ? 34.399 14.761 -12.118 1.00 9.40 77 VAL A CA 1
ATOM 636 C C . VAL A 1 77 ? 33.040 14.798 -12.842 1.00 9.68 77 VAL A C 1
ATOM 637 O O . VAL A 1 77 ? 32.627 13.782 -13.429 1.00 9.33 77 VAL A O 1
ATOM 641 N N . LEU A 1 78 ? 32.370 15.958 -12.814 1.00 9.39 78 LEU A N 1
ATOM 642 C CA . LEU A 1 78 ? 31.053 16.110 -13.472 1.00 9.80 78 LEU A CA 1
ATOM 643 C C . LEU A 1 78 ? 31.087 16.467 -14.939 1.00 9.98 78 LEU A C 1
ATOM 644 O O . LEU A 1 78 ? 30.024 16.599 -15.589 1.00 9.74 78 LEU A O 1
ATOM 649 N N . LYS A 1 79 ? 32.276 16.580 -15.512 1.00 9.78 79 LYS A N 1
ATOM 650 C CA . LYS A 1 79 ? 32.365 16.904 -16.918 1.00 10.43 79 LYS A CA 1
ATOM 651 C C . LYS A 1 79 ? 31.580 15.997 -17.872 1.00 9.67 79 LYS A C 1
ATOM 652 O O . LYS A 1 79 ? 31.110 16.470 -18.893 1.00 9.42 79 LYS A O 1
ATOM 658 N N . PRO A 1 80 ? 31.459 14.689 -17.578 1.00 9.45 80 PRO A N 1
ATOM 659 C CA . PRO A 1 80 ? 30.711 13.828 -18.521 1.00 9.66 80 PRO A CA 1
ATOM 660 C C . PRO A 1 80 ? 29.217 14.059 -18.572 1.00 10.35 80 PRO A C 1
ATOM 661 O O . PRO A 1 80 ? 28.548 13.474 -19.439 1.00 11.27 80 PRO A O 1
ATOM 665 N N . LEU A 1 81 ? 28.694 14.876 -17.670 1.00 10.15 81 LEU A N 1
ATOM 666 C CA . LEU A 1 81 ? 27.261 15.180 -17.659 1.00 10.95 81 LEU A CA 1
ATOM 667 C C . LEU A 1 81 ? 26.900 16.235 -18.692 1.00 10.69 81 LEU A C 1
ATOM 668 O O . LEU A 1 81 ? 27.760 17.009 -19.156 1.00 10.24 81 LEU A O 1
ATOM 673 N N . SER A 1 82 ? 25.619 16.268 -19.045 1.00 11.59 82 SER A N 1
ATOM 674 C CA . SER A 1 82 ? 25.098 17.368 -19.839 1.00 11.23 82 SER A CA 1
ATOM 675 C C . SER A 1 82 ? 24.735 18.540 -18.931 1.00 11.17 82 SER A C 1
ATOM 676 O O . SER A 1 82 ? 24.634 18.407 -17.715 1.00 10.03 82 SER A O 1
ATOM 679 N N . ASP A 1 83 ? 24.476 19.676 -19.550 1.00 10.95 83 ASP A N 1
ATOM 680 C CA . ASP A 1 83 ? 24.005 20.843 -18.801 1.00 11.48 83 ASP A CA 1
ATOM 681 C C . ASP A 1 83 ? 22.673 20.518 -18.120 1.00 11.16 83 ASP A C 1
ATOM 682 O O . ASP A 1 83 ? 22.399 20.951 -16.996 1.00 10.66 83 ASP A O 1
ATOM 687 N N . GLU A 1 84 ? 21.834 19.751 -18.795 1.00 11.63 84 GLU A N 1
ATOM 688 C CA . GLU A 1 84 ? 20.538 19.394 -18.236 1.00 12.13 84 GLU A CA 1
ATOM 689 C C . GLU A 1 84 ? 20.674 18.485 -17.019 1.00 12.03 84 GLU A C 1
ATOM 690 O O . GLU A 1 84 ? 19.992 18.667 -16.015 1.00 11.86 84 GLU A O 1
ATOM 696 N N . GLN A 1 85 ? 21.600 17.522 -17.077 1.00 11.31 85 GLN A N 1
ATOM 697 C CA . GLN A 1 85 ? 21.876 16.688 -15.921 1.00 11.59 85 GLN A CA 1
ATOM 698 C C . GLN A 1 85 ? 22.428 17.516 -14.767 1.00 11.07 85 GLN A C 1
ATOM 699 O O . GLN A 1 85 ? 22.024 17.341 -13.629 1.00 11.79 85 GLN A O 1
ATOM 705 N N . ARG A 1 86 ? 23.333 18.440 -15.062 1.00 10.53 86 ARG A N 1
ATOM 706 C CA . ARG A 1 86 ? 23.873 19.312 -14.022 1.00 10.53 86 ARG A CA 1
ATOM 707 C C . ARG A 1 86 ? 22.816 20.246 -13.435 1.00 10.43 86 ARG A C 1
ATOM 708 O O . ARG A 1 86 ? 22.874 20.562 -12.236 1.00 11.95 86 ARG A O 1
ATOM 716 N N . ALA A 1 87 ? 21.859 20.670 -14.263 1.00 9.92 87 ALA A N 1
ATOM 717 C CA . ALA A 1 87 ? 20.779 21.537 -13.826 1.00 10.93 87 ALA A CA 1
ATOM 718 C C . ALA A 1 87 ? 19.884 20.855 -12.771 1.00 11.37 87 ALA A C 1
ATOM 719 O O . ALA A 1 87 ? 19.188 21.539 -12.006 1.00 12.60 87 ALA A O 1
ATOM 721 N N . LYS A 1 88 ? 19.897 19.527 -12.734 1.00 10.84 88 LYS A N 1
ATOM 722 C CA . LYS A 1 88 ? 19.068 18.768 -11.806 1.00 11.60 88 LYS A CA 1
ATOM 723 C C . LYS A 1 88 ? 19.797 18.355 -10.538 1.00 11.96 88 LYS A C 1
ATOM 724 O O . LYS A 1 88 ? 19.223 17.656 -9.703 1.00 14.16 88 LYS A O 1
ATOM 730 N N . ILE A 1 89 ? 21.029 18.799 -10.376 1.00 10.13 89 ILE A N 1
ATOM 731 C CA . ILE A 1 89 ? 21.824 18.454 -9.209 1.00 9.68 89 ILE A CA 1
ATOM 732 C C . ILE A 1 89 ? 22.160 19.720 -8.431 1.00 9.71 89 ILE A C 1
ATOM 733 O O . ILE A 1 89 ? 22.655 20.686 -9.004 1.00 11.10 89 ILE A O 1
ATOM 738 N N . ARG A 1 90 ? 21.909 19.725 -7.125 1.00 8.30 90 ARG A N 1
ATOM 739 C CA . ARG A 1 90 ? 22.268 20.857 -6.294 1.00 7.87 90 ARG A CA 1
ATOM 740 C C . ARG A 1 90 ? 23.682 20.722 -5.743 1.00 9.35 90 ARG A C 1
ATOM 741 O O . ARG A 1 90 ? 24.042 19.678 -5.245 1.00 10.79 90 ARG A O 1
ATOM 749 N N . VAL A 1 91 ? 24.477 21.777 -5.852 1.00 9.33 91 VAL A N 1
ATOM 750 C CA . VAL A 1 91 ? 25.844 21.761 -5.328 1.00 8.65 91 VAL A CA 1
ATOM 751 C C . VAL A 1 91 ? 25.894 22.750 -4.178 1.00 8.50 91 VAL A C 1
ATOM 752 O O . VAL A 1 91 ? 25.504 23.925 -4.326 1.00 8.75 91 VAL A O 1
ATOM 756 N N . VAL A 1 92 ? 26.328 22.273 -3.027 1.00 8.12 92 VAL A N 1
ATOM 757 C CA . VAL A 1 92 ? 26.352 23.041 -1.795 1.00 8.37 92 VAL A CA 1
ATOM 758 C C . VAL A 1 92 ? 27.756 23.111 -1.220 1.00 8.80 92 VAL A C 1
ATOM 759 O O . VAL A 1 92 ? 28.374 22.080 -0.955 1.00 9.02 92 VAL A O 1
ATOM 763 N N . VAL A 1 93 ? 28.239 24.332 -0.994 1.00 8.87 93 VAL A N 1
ATOM 764 C CA . VAL A 1 93 ? 29.523 24.529 -0.329 1.00 8.79 93 VAL A CA 1
ATOM 765 C C . VAL A 1 93 ? 29.307 24.538 1.171 1.00 9.40 93 VAL A C 1
ATOM 766 O O . VAL A 1 93 ? 28.506 25.332 1.687 1.00 9.99 93 VAL A O 1
ATOM 770 N N . ASP A 1 94 ? 30.016 23.672 1.893 1.00 8.93 94 ASP A N 1
ATOM 771 C CA . ASP A 1 94 ? 29.810 23.542 3.333 1.00 9.01 94 ASP A CA 1
ATOM 772 C C . ASP A 1 94 ? 31.138 23.566 4.091 1.00 8.85 94 ASP A C 1
ATOM 773 O O . ASP A 1 94 ? 31.948 22.646 3.963 1.00 8.89 94 ASP A O 1
ATOM 778 N N . ASP A 1 95 ? 31.321 24.598 4.897 1.00 9.21 95 ASP A N 1
ATOM 779 C CA . ASP A 1 95 ? 32.530 24.772 5.677 1.00 9.86 95 ASP A CA 1
ATOM 780 C C . ASP A 1 95 ? 32.737 23.634 6.679 1.00 8.89 95 ASP A C 1
ATOM 781 O O . ASP A 1 95 ? 33.874 23.401 7.124 1.00 8.51 95 ASP A O 1
ATOM 786 N N . ASP A 1 96 ? 31.656 22.918 7.038 1.00 8.85 96 ASP A N 1
ATOM 787 C CA . ASP A 1 96 ? 31.772 21.767 7.944 1.00 8.09 96 ASP A CA 1
ATOM 788 C C . ASP A 1 96 ? 32.573 20.609 7.333 1.00 8.84 96 ASP A C 1
ATOM 789 O O . ASP A 1 96 ? 32.990 19.700 8.051 1.00 9.19 96 ASP A O 1
ATOM 794 N N . LEU A 1 97 ? 32.824 20.666 6.028 1.00 8.29 97 LEU A N 1
ATOM 795 C CA . LEU A 1 97 ? 33.552 19.626 5.307 1.00 8.36 97 LEU A CA 1
ATOM 796 C C . LEU A 1 97 ? 35.021 19.993 5.015 1.00 8.98 97 LEU A C 1
ATOM 797 O O . LEU A 1 97 ? 35.703 19.276 4.304 1.00 9.15 97 LEU A O 1
ATOM 802 N N . ARG A 1 98 ? 35.496 21.117 5.549 1.00 8.55 98 ARG A N 1
ATOM 803 C CA . ARG A 1 98 ? 36.893 21.478 5.357 1.00 8.58 98 ARG A CA 1
ATOM 804 C C . ARG A 1 98 ? 37.832 20.445 6.004 1.00 8.56 98 ARG A C 1
ATOM 805 O O . ARG A 1 98 ? 37.425 19.649 6.866 1.00 9.15 98 ARG A O 1
ATOM 813 N N . GLU A 1 99 ? 39.102 20.471 5.628 1.00 8.39 99 GLU A N 1
ATOM 814 C CA . GLU A 1 99 ? 40.047 19.549 6.230 1.00 8.07 99 GLU A CA 1
ATOM 815 C C . GLU A 1 99 ? 40.275 19.899 7.701 1.00 8.17 99 GLU A C 1
ATOM 816 O O . GLU A 1 99 ? 40.048 21.049 8.127 1.00 8.56 99 GLU A O 1
ATOM 822 N N . TRP A 1 100 ? 40.743 18.910 8.460 1.00 8.22 100 TRP A N 1
ATOM 823 C CA . TRP A 1 100 ? 41.261 19.144 9.812 1.00 8.80 100 TRP A CA 1
ATOM 824 C C . TRP A 1 100 ? 42.122 20.415 9.791 1.00 8.97 100 TRP A C 1
ATOM 825 O O . TRP A 1 100 ? 43.003 20.546 8.931 1.00 8.85 100 TRP A O 1
ATOM 836 N N . GLU A 1 101 ? 41.887 21.329 10.737 1.00 9.05 101 GLU A N 1
ATOM 837 C CA . GLU A 1 101 ? 42.767 22.524 10.884 1.00 8.82 101 GLU A CA 1
ATOM 838 C C . GLU A 1 101 ? 44.023 22.127 11.625 1.00 8.51 101 GLU A C 1
ATOM 839 O O . GLU A 1 101 ? 43.976 21.736 12.798 1.00 8.72 101 GLU A O 1
ATOM 845 N N . TYR A 1 102 ? 45.135 22.123 10.898 1.00 8.65 102 TYR A N 1
ATOM 846 C CA . TYR A 1 102 ? 46.400 21.594 11.409 1.00 8.59 102 TYR A CA 1
ATOM 847 C C . TYR A 1 102 ? 47.182 22.564 12.305 1.00 8.37 102 TYR A C 1
ATOM 848 O O . TYR A 1 102 ? 48.151 22.171 12.939 1.00 8.00 102 TYR A O 1
ATOM 857 N N . GLY A 1 103 ? 46.784 23.826 12.356 1.00 8.69 103 GLY A N 1
ATOM 858 C CA . GLY A 1 103 ? 47.460 24.789 13.233 1.00 8.73 103 GLY A CA 1
ATOM 859 C C . GLY A 1 103 ? 48.939 24.899 12.957 1.00 8.51 103 GLY A C 1
ATOM 860 O O . GLY A 1 103 ? 49.356 25.161 11.825 1.00 8.67 103 GLY A O 1
ATOM 861 N N . ASP A 1 104 ? 49.734 24.660 13.987 1.00 8.41 104 ASP A N 1
ATOM 862 C CA . ASP A 1 104 ? 51.192 24.745 13.876 1.00 9.04 104 ASP A CA 1
ATOM 863 C C . ASP A 1 104 ? 51.765 23.797 12.818 1.00 8.38 104 ASP A C 1
ATOM 864 O O . ASP A 1 104 ? 52.908 24.000 12.359 1.00 9.00 104 ASP A O 1
ATOM 869 N N . TYR A 1 105 ? 51.010 22.750 12.468 1.00 8.19 105 TYR A N 1
ATOM 870 C CA . TYR A 1 105 ? 51.543 21.674 11.615 1.00 8.01 105 TYR A CA 1
ATOM 871 C C . TYR A 1 105 ? 51.238 21.835 10.138 1.00 8.73 105 TYR A C 1
ATOM 872 O O . TYR A 1 105 ? 51.619 20.968 9.336 1.00 8.29 105 TYR A O 1
ATOM 881 N N . GLU A 1 106 ? 50.580 22.940 9.779 1.00 8.76 106 GLU A N 1
ATOM 882 C CA . GLU A 1 106 ? 50.262 23.215 8.387 1.00 8.82 106 GLU A CA 1
ATOM 883 C C . GLU A 1 106 ? 51.517 23.150 7.518 1.00 8.31 106 GLU A C 1
ATOM 884 O O . GLU A 1 106 ? 52.537 23.790 7.819 1.00 8.46 106 GLU A O 1
ATOM 890 N N . GLY A 1 107 ? 51.428 22.371 6.445 1.00 8.79 107 GLY A N 1
ATOM 891 C CA . GLY A 1 107 ? 52.515 22.220 5.474 1.00 8.67 107 GLY A CA 1
ATOM 892 C C . GLY A 1 107 ? 53.642 21.285 5.899 1.00 8.58 107 GLY A C 1
ATOM 893 O O . GLY A 1 107 ? 54.611 21.089 5.148 1.00 9.56 107 GLY A O 1
ATOM 902 N N . LEU A 1 109 ? 55.452 17.604 7.211 1.00 9.41 109 LEU A N 1
ATOM 903 C CA . LEU A 1 109 ? 55.366 16.167 7.074 1.00 9.80 109 LEU A CA 1
ATOM 904 C C . LEU A 1 109 ? 55.179 15.544 8.462 1.00 9.57 109 LEU A C 1
ATOM 905 O O . LEU A 1 109 ? 55.587 16.125 9.480 1.00 10.03 109 LEU A O 1
ATOM 910 N N . THR A 1 110 ? 54.638 14.338 8.500 1.00 9.84 110 THR A N 1
ATOM 911 C CA . THR A 1 110 ? 54.456 13.652 9.788 1.00 9.94 110 THR A CA 1
ATOM 912 C C . THR A 1 110 ? 55.751 13.607 10.593 1.00 9.11 110 THR A C 1
ATOM 913 O O . THR A 1 110 ? 55.763 13.916 11.758 1.00 9.46 110 THR A O 1
ATOM 917 N N . ARG A 1 111 ? 56.864 13.259 9.962 1.00 9.24 111 ARG A N 1
ATOM 918 C CA . ARG A 1 111 ? 58.111 13.153 10.691 1.00 9.35 111 ARG A CA 1
ATOM 919 C C . ARG A 1 111 ? 58.582 14.488 11.270 1.00 9.37 111 ARG A C 1
ATOM 920 O O . ARG A 1 111 ? 59.180 14.520 12.356 1.00 8.96 111 ARG A O 1
ATOM 928 N N . GLU A 1 112 ? 58.277 15.581 10.575 1.00 9.21 112 GLU A N 1
ATOM 929 C CA . GLU A 1 112 ? 58.612 16.905 11.072 1.00 8.81 112 GLU A CA 1
ATOM 930 C C . GLU A 1 112 ? 57.746 17.288 12.258 1.00 7.99 112 GLU A C 1
ATOM 931 O O . GLU A 1 112 ? 58.233 17.888 13.248 1.00 7.95 112 GLU A O 1
ATOM 937 N N . ILE A 1 113 ? 56.466 16.931 12.183 1.00 8.01 113 ILE A N 1
ATOM 938 C CA . ILE A 1 113 ? 55.531 17.187 13.290 1.00 8.23 113 ILE A CA 1
ATOM 939 C C . ILE A 1 113 ? 56.015 16.460 14.538 1.00 8.58 113 ILE A C 1
ATOM 940 O O . ILE A 1 113 ? 56.086 17.030 15.627 1.00 7.54 113 ILE A O 1
ATOM 945 N N . ILE A 1 114 ? 56.404 15.199 14.364 1.00 8.27 114 ILE A N 1
ATOM 946 C CA . ILE A 1 114 ? 56.877 14.394 15.484 1.00 8.39 114 ILE A CA 1
ATOM 947 C C . ILE A 1 114 ? 58.108 15.016 16.134 1.00 9.24 114 ILE A C 1
ATOM 948 O O . ILE A 1 114 ? 58.170 15.132 17.362 1.00 9.25 114 ILE A O 1
ATOM 9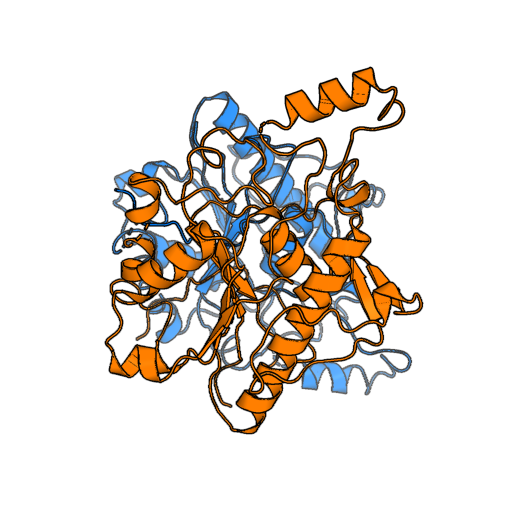53 N N . GLU A 1 115 ? 59.068 15.475 15.322 1.00 9.61 115 GLU A N 1
ATOM 954 C CA . GLU A 1 115 ? 60.267 16.127 15.838 1.00 9.67 115 GLU A CA 1
ATOM 955 C C . GLU A 1 115 ? 59.974 17.466 16.560 1.00 9.06 115 GLU A C 1
ATOM 956 O O . GLU A 1 115 ? 60.539 17.752 17.621 1.00 9.05 115 GLU A O 1
ATOM 962 N N . LEU A 1 116 ? 59.099 18.272 15.977 1.00 8.52 116 LEU A N 1
ATOM 963 C CA . LEU A 1 116 ? 58.701 19.552 16.564 1.00 8.08 116 LEU A CA 1
ATOM 964 C C . LEU A 1 116 ? 58.051 19.286 17.927 1.00 8.22 116 LEU A C 1
ATOM 965 O O . LEU A 1 116 ? 58.425 19.883 18.944 1.00 9.25 116 LEU A O 1
ATOM 970 N N . ARG A 1 117 ? 57.100 18.359 17.948 1.00 7.69 117 ARG A N 1
ATOM 971 C CA . ARG A 1 117 ? 56.447 17.993 19.218 1.00 7.99 117 ARG A CA 1
ATOM 972 C C . ARG A 1 117 ? 57.444 17.468 20.251 1.00 8.95 117 ARG A C 1
ATOM 973 O O . ARG A 1 117 ? 57.387 17.848 21.429 1.00 9.37 117 ARG A O 1
ATOM 981 N N A LYS A 1 118 ? 58.363 16.612 19.815 0.50 9.13 118 LYS A N 1
ATOM 982 N N B LYS A 1 118 ? 58.363 16.609 19.819 0.50 9.20 118 LYS A N 1
ATOM 983 C CA A LYS A 1 118 ? 59.402 16.105 20.703 0.50 10.09 118 LYS A CA 1
ATOM 984 C CA B LYS A 1 118 ? 59.402 16.111 20.713 0.50 10.22 118 LYS A CA 1
ATOM 985 C C A LYS A 1 118 ? 60.236 17.244 21.299 0.50 10.07 118 LYS A C 1
ATOM 986 C C B LYS A 1 118 ? 60.233 17.250 21.304 0.50 10.14 118 LYS A C 1
ATOM 987 O O A LYS A 1 118 ? 60.527 17.254 22.508 0.50 10.17 118 LYS A O 1
ATOM 988 O O B LYS A 1 118 ? 60.529 17.263 22.512 0.50 10.22 118 LYS A O 1
ATOM 999 N N . SER A 1 119 ? 60.587 18.222 20.465 1.00 9.82 119 SER A N 1
ATOM 1000 C CA . SER A 1 119 ? 61.377 19.380 20.906 1.00 10.32 119 SER A CA 1
ATOM 1001 C C . SER A 1 119 ? 60.638 20.231 21.940 1.00 9.98 119 SER A C 1
ATOM 1002 O O . SER A 1 119 ? 61.282 20.923 22.745 1.00 10.48 119 SER A O 1
ATOM 1005 N N . ARG A 1 120 ? 59.310 20.149 21.934 1.00 9.04 120 ARG A N 1
ATOM 1006 C CA . ARG A 1 120 ? 58.435 20.881 22.847 1.00 9.98 120 ARG A CA 1
ATOM 1007 C C . ARG A 1 120 ? 58.133 20.080 24.110 1.00 10.07 120 ARG A C 1
ATOM 1008 O O . ARG A 1 120 ? 57.314 20.506 24.929 1.00 11.36 120 ARG A O 1
ATOM 1016 N N . GLY A 1 121 ? 58.769 18.922 24.270 1.00 10.07 121 GLY A N 1
ATOM 1017 C CA . GLY A 1 121 ? 58.574 18.094 25.474 1.00 10.29 121 GLY A CA 1
ATOM 1018 C C . GLY A 1 121 ? 57.359 17.187 25.473 1.00 10.76 121 GLY A C 1
ATOM 1019 O O . GLY A 1 121 ? 56.974 16.664 26.526 1.00 11.14 121 GLY A O 1
ATOM 1020 N N . LEU A 1 122 ? 56.754 16.989 24.302 1.00 10.58 122 LEU A N 1
ATOM 1021 C CA . LEU A 1 122 ? 55.512 16.238 24.163 1.00 10.47 122 LEU A CA 1
ATOM 1022 C C . LEU A 1 122 ? 55.817 14.792 23.818 1.00 10.43 122 LEU A C 1
ATOM 1023 O O . LEU A 1 122 ? 56.956 14.448 23.440 1.00 10.50 122 LEU A O 1
ATOM 1028 N N . ASP A 1 123 ? 54.814 13.936 23.984 1.00 10.98 123 ASP A N 1
ATOM 1029 C CA . ASP A 1 123 ? 54.859 12.551 23.495 1.00 11.82 123 ASP A CA 1
ATOM 1030 C C . ASP A 1 123 ? 55.922 11.697 24.171 1.00 13.29 123 ASP A C 1
ATOM 1031 O O . ASP A 1 123 ? 56.455 10.760 23.575 1.00 12.53 123 ASP A O 1
ATOM 1036 N N . LYS A 1 124 ? 56.202 12.007 25.431 1.00 14.82 124 LYS A N 1
ATOM 1037 C CA . LYS A 1 124 ? 57.153 11.212 26.180 1.00 16.67 124 LYS A CA 1
ATOM 1038 C C . LYS A 1 124 ? 56.603 9.847 26.589 1.00 17.91 124 LYS A C 1
ATOM 1039 O O . LYS A 1 124 ? 57.366 8.885 26.691 1.00 19.15 124 LYS A O 1
ATOM 1045 N N A GLU A 1 125 ? 55.301 9.766 26.825 0.50 18.33 125 GLU A N 1
ATOM 1046 N N B GLU A 1 125 ? 55.291 9.776 26.807 0.50 18.31 125 GLU A N 1
ATOM 1047 C CA A GLU A 1 125 ? 54.685 8.512 27.251 0.50 18.63 125 GLU A CA 1
ATOM 1048 C CA B GLU A 1 125 ? 54.628 8.549 27.269 0.50 18.58 125 GLU A CA 1
ATOM 1049 C C A GLU A 1 125 ? 54.233 7.655 26.068 0.50 17.75 125 GLU A C 1
ATOM 1050 C C B GLU A 1 125 ? 54.109 7.673 26.129 0.50 17.72 125 GLU A C 1
ATOM 1051 O O A GLU A 1 125 ? 54.370 6.427 26.095 0.50 17.77 125 GLU A O 1
ATOM 1052 O O B GLU A 1 125 ? 54.024 6.451 26.270 0.50 17.66 125 GLU A O 1
ATOM 1063 N N . ARG A 1 126 ? 53.722 8.296 25.018 1.00 16.65 126 ARG A N 1
ATOM 1064 C CA . ARG A 1 126 ? 53.174 7.570 23.872 1.00 15.72 126 ARG A CA 1
ATOM 1065 C C . ARG A 1 126 ? 53.247 8.473 22.642 1.00 14.20 126 ARG A C 1
ATOM 1066 O O . ARG A 1 126 ? 53.285 9.687 22.805 1.00 12.50 126 ARG A O 1
ATOM 1074 N N . PRO A 1 127 ? 53.278 7.891 21.433 1.00 13.78 127 PRO A N 1
ATOM 1075 C CA . PRO A 1 127 ? 53.331 8.728 20.222 1.00 12.76 127 PRO A CA 1
ATOM 1076 C C . PRO A 1 127 ? 52.106 9.594 20.009 1.00 11.74 127 PRO A C 1
ATOM 1077 O O . PRO A 1 127 ? 50.989 9.234 20.403 1.00 12.01 127 PRO A O 1
ATOM 1081 N N . TRP A 1 128 ? 52.327 10.745 19.389 1.00 10.74 128 TRP A N 1
ATOM 1082 C CA . TRP A 1 128 ? 51.236 11.579 18.903 1.00 10.23 128 TRP A CA 1
ATOM 1083 C C . TRP A 1 128 ? 50.322 10.790 17.999 1.00 10.00 128 TRP A C 1
ATOM 1084 O O . TRP A 1 128 ? 50.783 9.981 17.164 1.00 10.83 128 TRP A O 1
ATOM 1095 N N . ASN A 1 129 ? 49.023 11.021 18.160 1.00 9.81 129 ASN A N 1
ATOM 1096 C CA . ASN A 1 129 ? 47.983 10.372 17.351 1.00 10.32 129 ASN A CA 1
ATOM 1097 C C . ASN A 1 129 ? 46.952 11.429 17.062 1.00 9.48 129 ASN A C 1
ATOM 1098 O O . ASN A 1 129 ? 46.259 11.863 17.972 1.00 9.16 129 ASN A O 1
ATOM 1103 N N . ILE A 1 130 ? 46.900 11.915 15.817 1.00 9.33 130 ILE A N 1
ATOM 1104 C CA . ILE A 1 130 ? 46.023 13.061 15.484 1.00 8.42 130 ILE A CA 1
ATOM 1105 C C . ILE A 1 130 ? 44.562 12.777 15.831 1.00 9.15 130 ILE A C 1
ATOM 1106 O O . ILE A 1 130 ? 43.836 13.636 16.313 1.00 8.87 130 ILE A O 1
ATOM 1111 N N . TRP A 1 131 ? 44.148 11.536 15.606 1.00 8.72 131 TRP A N 1
ATOM 1112 C CA . TRP A 1 131 ? 42.747 11.126 15.820 1.00 9.19 131 TRP A CA 1
ATOM 1113 C C . TRP A 1 131 ? 42.320 11.233 17.269 1.00 9.76 131 TRP A C 1
ATOM 1114 O O . TRP A 1 131 ? 41.132 11.401 17.561 1.00 10.07 131 TRP A O 1
ATOM 1125 N N . ARG A 1 132 ? 43.285 11.085 18.174 1.00 9.69 132 ARG A N 1
ATOM 1126 C CA . ARG A 1 132 ? 43.074 11.226 19.613 1.00 9.95 132 ARG A CA 1
ATOM 1127 C C . ARG A 1 132 ? 43.384 12.653 20.079 1.00 10.09 132 ARG A C 1
ATOM 1128 O O . ARG A 1 132 ? 42.619 13.248 20.867 1.00 10.28 132 ARG A O 1
ATOM 1136 N N . ASP A 1 133 ? 44.504 13.188 19.594 1.00 9.50 133 ASP A N 1
ATOM 1137 C CA . ASP A 1 133 ? 45.157 14.374 20.194 1.00 9.56 133 ASP A CA 1
ATOM 1138 C C . ASP A 1 133 ? 44.886 15.700 19.480 1.00 9.58 133 ASP A C 1
ATOM 1139 O O . ASP A 1 133 ? 45.143 16.779 20.042 1.00 9.23 133 ASP A O 1
ATOM 1144 N N . GLY A 1 134 ? 44.441 15.645 18.228 1.00 8.75 134 GLY A N 1
ATOM 1145 C CA . GLY A 1 134 ? 44.396 16.823 17.392 1.00 8.46 134 GLY A CA 1
ATOM 1146 C C . GLY A 1 134 ? 45.737 17.518 17.238 1.00 8.73 134 GLY A C 1
ATOM 1147 O O . GLY A 1 134 ? 46.801 16.901 17.392 1.00 9.38 134 GLY A O 1
ATOM 1148 N N . CYS A 1 135 ? 45.684 18.817 16.969 1.00 8.02 135 CYS A N 1
ATOM 1149 C CA . CYS A 1 135 ? 46.834 19.579 16.564 1.00 8.13 135 CYS A CA 1
ATOM 1150 C C . CYS A 1 135 ? 46.985 20.838 17.390 1.00 8.74 135 CYS A C 1
ATOM 1151 O O . CYS A 1 135 ? 46.007 21.533 17.670 1.00 9.04 135 CYS A O 1
ATOM 1154 N N . GLU A 1 136 ? 48.230 21.144 17.731 1.00 9.06 136 GLU A N 1
ATOM 1155 C CA . GLU A 1 136 ? 48.538 22.393 18.442 1.00 9.14 136 GLU A CA 1
ATOM 1156 C C . GLU A 1 136 ? 48.112 23.618 17.639 1.00 9.71 136 GLU A C 1
ATOM 1157 O O . GLU A 1 136 ? 48.486 23.775 16.467 1.00 9.03 136 GLU A O 1
ATOM 1163 N N . ASN A 1 137 ? 47.309 24.475 18.281 1.00 9.16 137 ASN A N 1
ATOM 1164 C CA . ASN A 1 137 ? 46.743 25.666 17.650 1.00 10.39 137 ASN A CA 1
ATOM 1165 C C . ASN A 1 137 ? 45.833 25.357 16.456 1.00 10.13 137 ASN A C 1
ATOM 1166 O O . ASN A 1 137 ? 45.518 26.242 15.641 1.00 10.44 137 ASN A O 1
ATOM 1171 N N . GLY A 1 138 ? 45.386 24.106 16.388 1.00 9.29 138 GLY A N 1
ATOM 1172 C CA . GLY A 1 138 ? 44.450 23.657 15.384 1.00 9.17 138 GLY A CA 1
ATOM 1173 C C . GLY A 1 138 ? 43.280 22.974 16.067 1.00 9.04 138 GLY A C 1
ATOM 1174 O O . GLY A 1 138 ? 43.019 23.214 17.258 1.00 10.26 138 GLY A O 1
ATOM 1175 N N . GLU A 1 139 ? 42.571 22.129 15.327 1.00 8.72 139 GLU A N 1
ATOM 1176 C CA . GLU A 1 139 ? 41.366 21.476 15.870 1.00 8.31 139 GLU A CA 1
ATOM 1177 C C . GLU A 1 139 ? 41.663 20.285 16.772 1.00 8.11 139 GLU A C 1
ATOM 1178 O O . GLU A 1 139 ? 42.596 19.529 16.540 1.00 8.78 139 GLU A O 1
ATOM 1184 N N . THR A 1 140 ? 40.834 20.137 17.788 1.00 7.31 140 THR A N 1
ATOM 1185 C CA . THR A 1 140 ? 40.771 18.929 18.584 1.00 7.96 140 THR A CA 1
ATOM 1186 C C . THR A 1 140 ? 39.980 17.882 17.798 1.00 7.96 140 THR A C 1
ATOM 1187 O O . THR A 1 140 ? 39.237 18.228 16.864 1.00 8.73 140 THR A O 1
ATOM 1191 N N . THR A 1 141 ? 40.089 16.617 18.193 1.00 8.72 141 THR A N 1
ATOM 1192 C CA . THR A 1 141 ? 39.276 15.570 17.543 1.00 8.34 141 THR A CA 1
ATOM 1193 C C . THR A 1 141 ? 37.787 15.788 17.782 1.00 8.22 141 THR A C 1
ATOM 1194 O O . THR A 1 141 ? 36.976 15.562 16.879 1.00 7.95 141 THR A O 1
ATOM 1198 N N . GLN A 1 142 ? 37.409 16.280 18.963 1.00 8.37 142 GLN A N 1
ATOM 1199 C CA . GLN A 1 142 ? 36.002 16.597 19.199 1.00 9.02 142 GLN A CA 1
ATOM 1200 C C . GLN A 1 142 ? 35.468 17.664 18.247 1.00 9.13 142 GLN A C 1
ATOM 1201 O O . GLN A 1 142 ? 34.318 17.569 17.795 1.00 10.07 142 GLN A O 1
ATOM 1207 N N . GLN A 1 143 ? 36.276 18.675 17.935 1.00 8.92 143 GLN A N 1
ATOM 1208 C CA . GLN A 1 143 ? 35.827 19.747 17.040 1.00 8.50 143 GLN A CA 1
ATOM 1209 C C . GLN A 1 143 ? 35.530 19.244 15.624 1.00 9.58 143 GLN A C 1
ATOM 1210 O O . GLN A 1 143 ? 34.488 19.587 15.041 1.00 9.65 143 GLN A O 1
ATOM 1216 N N . ILE A 1 144 ? 36.425 18.432 15.085 1.00 9.97 144 ILE A N 1
ATOM 1217 C CA . ILE A 1 144 ? 36.182 17.880 13.757 1.00 10.83 144 ILE A CA 1
ATOM 1218 C 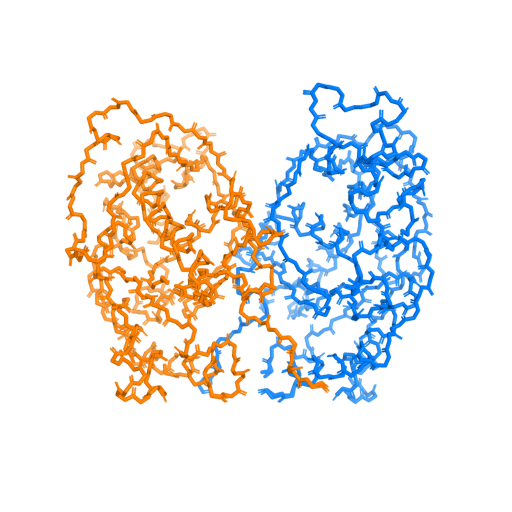C . ILE A 1 144 ? 35.020 16.869 13.790 1.00 9.69 144 ILE A C 1
ATOM 1219 O O . ILE A 1 144 ? 34.169 16.885 12.908 1.00 9.63 144 ILE A O 1
ATOM 1224 N N . GLY A 1 145 ? 34.952 15.996 14.793 1.00 9.10 145 GLY A N 1
ATOM 1225 C CA . GLY A 1 145 ? 33.805 15.090 14.906 1.00 9.90 145 GLY A CA 1
ATOM 1226 C C . GLY A 1 145 ? 32.465 15.805 14.959 1.00 9.17 145 GLY A C 1
ATOM 1227 O O . GLY A 1 145 ? 31.485 15.374 14.342 1.00 9.20 145 GLY A O 1
ATOM 1228 N N . LEU A 1 146 ? 32.391 16.924 15.688 1.00 8.65 146 LEU A N 1
ATOM 1229 C CA . LEU A 1 146 ? 31.147 17.643 15.789 1.00 8.38 146 LEU A CA 1
ATOM 1230 C C . LEU A 1 146 ? 30.697 18.175 14.424 1.00 8.65 146 LEU A C 1
ATOM 1231 O O . LEU A 1 146 ? 29.55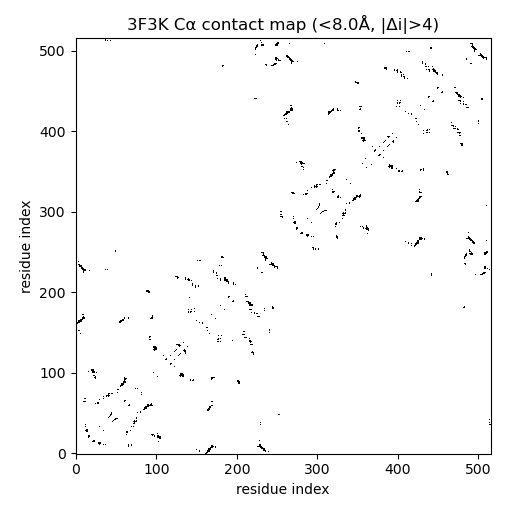5 17.939 14.019 1.00 8.77 146 LEU A O 1
ATOM 1236 N N . ARG A 1 147 ? 31.575 18.880 13.711 1.00 8.41 147 ARG A N 1
ATOM 1237 C CA . ARG A 1 147 ? 31.155 19.449 12.430 1.00 8.67 147 ARG A CA 1
ATOM 1238 C C . ARG A 1 147 ? 30.833 18.392 11.381 1.00 8.40 147 ARG A C 1
ATOM 1239 O O . ARG A 1 147 ? 29.879 18.555 10.596 1.00 7.99 147 ARG A O 1
ATOM 1247 N N . LEU A 1 148 ? 31.600 17.309 11.347 1.00 7.55 148 LEU A N 1
ATOM 1248 C CA . LEU A 1 148 ? 31.285 16.216 10.421 1.00 7.63 148 LEU A CA 1
ATOM 1249 C C . LEU A 1 148 ? 29.965 15.543 10.783 1.00 7.19 148 LEU A C 1
ATOM 1250 O O . LEU A 1 148 ? 29.192 15.175 9.901 1.00 7.99 148 LEU A O 1
ATOM 1255 N N . SER A 1 149 ? 29.695 15.402 12.078 1.00 7.13 149 SER A N 1
ATOM 1256 C CA . SER A 1 149 ? 28.420 14.882 12.541 1.00 7.82 149 SER A CA 1
ATOM 1257 C C . SER A 1 149 ? 27.252 15.740 12.061 1.00 7.94 149 SER A C 1
ATOM 1258 O O . SER A 1 149 ? 26.198 15.200 11.711 1.00 8.65 149 SER A O 1
ATOM 1261 N N . ARG A 1 150 ? 27.414 17.051 12.081 1.00 7.59 150 ARG A N 1
ATOM 1262 C CA . ARG A 1 150 ? 26.375 17.958 11.620 1.00 8.11 150 ARG A CA 1
ATOM 1263 C C . ARG A 1 150 ? 26.076 17.745 10.139 1.00 8.30 150 ARG A C 1
ATOM 1264 O O . ARG A 1 150 ? 24.923 17.684 9.738 1.00 7.05 150 ARG A O 1
ATOM 1272 N N . ALA A 1 151 ? 27.128 17.636 9.328 1.00 8.32 151 ALA A N 1
ATOM 1273 C CA . ALA A 1 151 ? 26.969 17.378 7.911 1.00 8.46 151 ALA A CA 1
ATOM 1274 C C . ALA A 1 151 ? 26.318 16.020 7.654 1.00 8.02 151 ALA A C 1
ATOM 1275 O O . ALA A 1 151 ? 25.428 15.893 6.806 1.00 7.54 151 ALA A O 1
ATOM 1277 N N . ILE A 1 152 ? 26.766 14.991 8.375 1.00 7.69 152 ILE A N 1
ATOM 1278 C CA . ILE A 1 152 ? 26.167 13.656 8.238 1.00 7.79 152 ILE A CA 1
ATOM 1279 C C . ILE A 1 152 ? 24.662 13.698 8.519 1.00 7.48 152 ILE A C 1
ATOM 1280 O O . ILE A 1 152 ? 23.849 13.088 7.789 1.00 6.73 152 ILE A O 1
ATOM 1285 N N . ALA A 1 153 ? 24.286 14.384 9.594 1.00 7.27 153 ALA A N 1
ATOM 1286 C CA . ALA A 1 153 ? 22.878 14.511 9.968 1.00 7.42 153 ALA A CA 1
ATOM 1287 C C . ALA A 1 153 ? 22.070 15.165 8.859 1.00 7.42 153 ALA A C 1
ATOM 1288 O O . ALA A 1 153 ? 20.954 14.731 8.553 1.00 7.48 153 ALA A O 1
ATOM 1290 N N . ARG A 1 154 ? 22.621 16.197 8.231 1.00 6.95 154 ARG A N 1
ATOM 1291 C CA . ARG A 1 154 ? 21.905 16.847 7.121 1.00 7.47 154 ARG A CA 1
ATOM 1292 C C . ARG A 1 154 ? 21.732 15.913 5.923 1.00 7.51 154 ARG A C 1
ATOM 1293 O O . ARG A 1 154 ? 20.685 15.888 5.281 1.00 7.62 154 ARG A O 1
ATOM 1301 N N . ILE A 1 155 ? 22.787 15.176 5.605 1.00 7.18 155 ILE A N 1
ATOM 1302 C CA . ILE A 1 155 ? 22.793 14.281 4.458 1.00 7.37 155 ILE A CA 1
ATOM 1303 C C . ILE A 1 155 ? 21.792 13.137 4.671 1.00 7.15 155 ILE A C 1
ATOM 1304 O O . ILE A 1 155 ? 21.005 12.779 3.780 1.00 7.25 155 ILE A O 1
ATOM 1309 N N . GLN A 1 156 ? 21.819 12.562 5.866 1.00 7.35 156 GLN A N 1
ATOM 1310 C CA . GLN A 1 156 ? 20.941 11.441 6.179 1.00 7.26 156 GLN A CA 1
ATOM 1311 C C . GLN A 1 156 ? 19.479 11.896 6.213 1.00 7.61 156 GLN A C 1
ATOM 1312 O O . GLN A 1 156 ? 18.570 11.157 5.833 1.00 8.08 156 GLN A O 1
ATOM 1318 N N . ASN A 1 157 ? 19.241 13.129 6.657 1.00 7.22 157 ASN A N 1
ATOM 1319 C CA . ASN A 1 157 ? 17.898 13.701 6.645 1.00 7.67 157 ASN A CA 1
ATOM 1320 C C . ASN A 1 157 ? 17.391 13.851 5.220 1.00 6.91 157 ASN A C 1
ATOM 1321 O O . ASN A 1 157 ? 16.241 13.512 4.924 1.00 7.00 157 ASN A O 1
ATOM 1326 N N . LEU A 1 158 ? 18.260 14.316 4.328 1.00 7.20 158 LEU A N 1
ATOM 1327 C CA . LEU A 1 158 ? 17.888 14.419 2.910 1.00 7.31 158 LEU A CA 1
ATOM 1328 C C . LEU A 1 158 ? 17.593 13.019 2.348 1.00 7.12 158 LEU A C 1
ATOM 1329 O O . LEU A 1 158 ? 16.605 12.814 1.647 1.00 6.81 158 LEU A O 1
ATOM 1334 N N . HIS A 1 159 ? 18.447 12.057 2.657 1.00 7.56 159 HIS A N 1
ATOM 1335 C CA . HIS A 1 159 ? 18.206 10.696 2.221 1.00 7.97 159 HIS A CA 1
ATOM 1336 C C . HIS A 1 159 ? 16.852 10.156 2.685 1.00 8.43 159 HIS A C 1
ATOM 1337 O O . HIS A 1 159 ? 16.133 9.483 1.924 1.00 9.02 159 HIS A O 1
ATOM 1344 N N . ARG A 1 160 ? 16.516 10.407 3.947 1.00 8.52 160 ARG A N 1
ATOM 1345 C CA . ARG A 1 160 ? 15.254 9.911 4.499 1.00 9.00 160 ARG A CA 1
ATOM 1346 C C . ARG A 1 160 ? 14.072 10.509 3.749 1.00 9.84 160 ARG A C 1
ATOM 1347 O O . ARG A 1 160 ? 13.109 9.808 3.439 1.00 9.98 160 ARG A O 1
ATOM 1355 N N . LYS A 1 161 ? 14.172 11.803 3.454 1.00 9.76 161 LYS A N 1
ATOM 1356 C CA . LYS A 1 161 ? 13.143 12.487 2.683 1.00 10.73 161 LYS A CA 1
ATOM 1357 C C . LYS A 1 161 ? 13.001 11.949 1.262 1.00 10.66 161 LYS A C 1
ATOM 1358 O O . LYS A 1 161 ? 11.884 11.684 0.790 1.00 10.86 161 LYS A O 1
ATOM 1364 N N . HIS A 1 162 ? 14.123 11.782 0.580 1.00 10.74 162 HIS A N 1
ATOM 1365 C CA . HIS A 1 162 ? 14.093 11.249 -0.765 1.00 11.19 162 HIS A CA 1
ATOM 1366 C C . HIS A 1 162 ? 13.532 9.838 -0.800 1.00 11.52 162 HIS A C 1
ATOM 1367 O O . HIS A 1 162 ? 12.724 9.512 -1.660 1.00 13.03 162 HIS A O 1
ATOM 1374 N N . GLN A 1 163 ? 13.947 9.000 0.136 1.00 11.97 163 GLN A N 1
ATOM 1375 C CA . GLN A 1 163 ? 13.442 7.644 0.208 1.00 12.68 163 GLN A CA 1
ATOM 1376 C C . GLN A 1 163 ? 11.921 7.652 0.418 1.00 13.57 163 GLN A C 1
ATOM 1377 O O . GLN A 1 163 ? 11.197 6.846 -0.169 1.00 13.03 163 GLN A O 1
ATOM 1383 N N . SER A 1 164 ? 11.443 8.570 1.241 1.00 13.77 164 SER A N 1
ATOM 1384 C CA . SER A 1 164 ? 10.003 8.643 1.506 1.00 15.49 164 SER A CA 1
ATOM 1385 C C . SER A 1 164 ? 9.222 9.100 0.260 1.00 16.40 164 SER A C 1
ATOM 1386 O O . SER A 1 164 ? 8.028 8.794 0.134 1.00 16.12 164 SER A O 1
ATOM 1389 N N . GLU A 1 165 ? 9.896 9.822 -0.638 1.00 17.23 165 GLU A N 1
ATOM 1390 C CA . GLU A 1 165 ? 9.364 10.218 -1.962 1.00 19.12 165 GLU A CA 1
ATOM 1391 C C . GLU A 1 165 ? 9.488 9.097 -3.025 1.00 19.35 165 GLU A C 1
ATOM 1392 O O . GLU A 1 165 ? 9.014 9.245 -4.164 1.00 20.16 165 GLU A O 1
ATOM 1398 N N . GLY A 1 166 ? 10.103 7.977 -2.666 1.00 19.02 166 GLY A N 1
ATOM 1399 C CA . GLY A 1 166 ? 10.336 6.864 -3.585 1.00 19.43 166 GLY A CA 1
ATOM 1400 C C . GLY A 1 166 ? 11.399 7.172 -4.625 1.00 20.17 166 GLY A C 1
ATOM 1401 O O . GLY A 1 166 ? 11.351 6.659 -5.754 1.00 20.90 166 GLY A O 1
ATOM 1402 N N . ARG A 1 167 ? 12.373 7.991 -4.235 1.00 19.88 167 ARG A N 1
ATOM 1403 C CA . ARG A 1 167 ? 13.386 8.518 -5.140 1.00 20.20 167 ARG A CA 1
ATOM 1404 C C . ARG A 1 167 ? 14.741 7.955 -4.751 1.00 19.04 167 ARG A C 1
ATOM 1405 O O . ARG A 1 167 ? 15.071 7.956 -3.564 1.00 17.18 167 ARG A O 1
ATOM 1413 N N . ALA A 1 168 ? 15.515 7.483 -5.732 1.00 17.34 168 ALA A N 1
ATOM 1414 C CA . ALA A 1 168 ? 16.927 7.201 -5.497 1.00 16.49 168 ALA A CA 1
ATOM 1415 C C . ALA A 1 168 ? 17.628 8.477 -5.066 1.00 14.89 168 ALA A C 1
ATOM 1416 O O . ALA A 1 168 ? 17.291 9.581 -5.505 1.00 15.33 168 ALA A O 1
ATOM 1418 N N . SER A 1 169 ? 18.676 8.332 -4.262 1.00 13.02 169 SER A N 1
ATOM 1419 C CA . SER A 1 169 ? 19.422 9.499 -3.818 1.00 11.28 169 SER A CA 1
ATOM 1420 C C . SER A 1 169 ? 20.869 9.145 -3.513 1.00 10.46 169 SER A C 1
ATOM 1421 O O . SER A 1 169 ? 21.199 8.650 -2.421 1.00 10.58 169 SER A O 1
ATOM 1424 N N . ASP A 1 170 ? 21.715 9.389 -4.497 1.00 9.05 170 ASP A N 1
ATOM 1425 C CA . ASP A 1 170 ? 23.149 9.442 -4.275 1.00 9.29 170 ASP A CA 1
ATOM 1426 C C . ASP A 1 170 ? 23.496 10.900 -3.955 1.00 9.48 170 ASP A C 1
ATOM 1427 O O . ASP A 1 170 ? 23.178 11.833 -4.717 1.00 9.63 170 ASP A O 1
ATOM 1432 N N . ILE A 1 171 ? 24.141 11.082 -2.813 1.00 8.47 171 ILE A N 1
ATOM 1433 C CA . ILE A 1 171 ? 24.626 12.370 -2.409 1.00 8.25 171 ILE A CA 1
ATOM 1434 C C . ILE A 1 171 ? 26.130 12.283 -2.355 1.00 8.32 171 ILE A C 1
ATOM 1435 O O . ILE A 1 171 ? 26.669 11.426 -1.676 1.00 9.53 171 ILE A O 1
ATOM 1448 N N . VAL A 1 173 ? 30.049 13.823 -1.599 1.00 7.83 173 VAL A N 1
ATOM 1449 C CA . VAL A 1 173 ? 30.771 14.682 -0.659 1.00 8.37 173 VAL A CA 1
ATOM 1450 C C . VAL A 1 173 ? 32.209 14.760 -1.144 1.00 8.20 173 VAL A C 1
ATOM 1451 O O . VAL A 1 173 ? 32.910 13.739 -1.153 1.00 9.64 173 VAL A O 1
ATOM 1455 N N . PHE A 1 174 ? 32.620 15.938 -1.572 1.00 8.59 174 PHE A N 1
ATOM 1456 C CA . PHE A 1 174 ? 33.969 16.174 -2.095 1.00 8.44 174 PHE A CA 1
ATOM 1457 C C . PHE 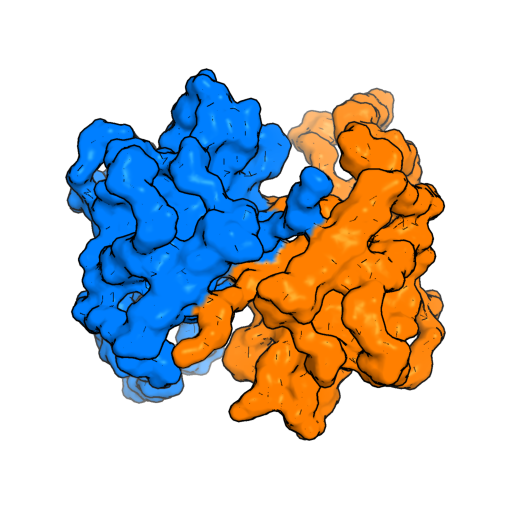A 1 174 ? 34.727 16.922 -1.006 1.00 8.84 174 PHE A C 1
ATOM 1458 O O . PHE A 1 174 ? 34.383 18.068 -0.640 1.00 8.72 174 PHE A O 1
ATOM 1466 N N . ALA A 1 175 ? 35.772 16.291 -0.502 1.00 9.36 175 ALA A N 1
ATOM 1467 C CA . ALA A 1 175 ? 36.530 16.877 0.591 1.00 9.97 175 ALA A CA 1
ATOM 1468 C C . ALA A 1 175 ? 37.972 16.357 0.623 1.00 9.86 175 ALA A C 1
ATOM 1469 O O . ALA A 1 175 ? 38.614 16.283 -0.429 1.00 10.70 175 ALA A O 1
ATOM 1471 N N . HIS A 1 176 ? 38.457 15.986 1.803 1.00 9.70 176 HIS A N 1
ATOM 1472 C CA . HIS A 1 176 ? 39.882 15.888 2.097 1.00 10.17 176 HIS A CA 1
ATOM 1473 C C . HIS A 1 176 ? 40.185 14.596 2.836 1.00 11.06 176 HIS A C 1
ATOM 1474 O O . HIS A 1 176 ? 39.293 13.979 3.432 1.00 11.95 176 HIS A O 1
ATOM 1481 N N . GLY A 1 177 ? 41.456 14.220 2.854 1.00 10.33 177 GLY A N 1
ATOM 1482 C CA . GLY A 1 177 ? 41.839 12.900 3.368 1.00 10.74 177 GLY A CA 1
ATOM 1483 C C . GLY A 1 177 ? 41.555 12.603 4.824 1.00 11.04 177 GLY A C 1
ATOM 1484 O O . GLY A 1 177 ? 41.032 11.522 5.149 1.00 10.60 177 GLY A O 1
ATOM 1485 N N . HIS A 1 178 ? 41.877 13.507 5.740 1.00 10.42 178 HIS A N 1
ATOM 1486 C CA . HIS A 1 178 ? 41.583 13.211 7.142 1.00 10.61 178 HIS A CA 1
ATOM 1487 C C . HIS A 1 178 ? 40.087 13.314 7.326 1.00 10.25 178 HIS A C 1
ATOM 1488 O O . HIS A 1 178 ? 39.468 12.404 7.920 1.00 11.24 178 HIS A O 1
ATOM 1495 N N . ALA A 1 179 ? 39.506 14.417 6.869 1.00 10.15 179 ALA A N 1
ATOM 1496 C CA . ALA A 1 179 ? 38.072 14.644 7.059 1.00 10.07 179 ALA A CA 1
ATOM 1497 C C . ALA A 1 179 ? 37.206 13.499 6.495 1.00 9.68 179 ALA A C 1
ATOM 1498 O O . ALA A 1 179 ? 36.219 13.116 7.119 1.00 9.92 179 ALA A O 1
ATOM 1500 N N . LEU A 1 180 ? 37.548 12.968 5.323 1.00 9.63 180 LEU A N 1
ATOM 1501 C CA . LEU A 1 180 ? 36.687 11.948 4.716 1.00 9.64 180 LEU A CA 1
ATOM 1502 C C . LEU A 1 180 ? 36.861 10.605 5.386 1.00 9.29 180 LEU A C 1
ATOM 1503 O O . LEU A 1 180 ? 35.887 9.865 5.525 1.00 9.31 180 LEU A O 1
ATOM 1508 N N . ARG A 1 181 ? 38.078 10.283 5.816 1.00 8.61 181 ARG A N 1
ATOM 1509 C CA . ARG A 1 181 ? 38.272 9.050 6.568 1.00 8.33 181 ARG A CA 1
ATOM 1510 C C . ARG A 1 181 ? 37.506 9.131 7.897 1.00 8.68 181 ARG A C 1
ATOM 1511 O O . ARG A 1 181 ? 36.885 8.155 8.339 1.00 8.02 181 ARG A O 1
ATOM 1519 N N . TYR A 1 182 ? 37.527 10.309 8.512 1.00 7.71 182 TYR A N 1
ATOM 1520 C CA . TYR A 1 182 ? 36.818 10.559 9.764 1.00 8.01 182 TYR A CA 1
ATOM 1521 C C . TYR A 1 182 ? 35.312 10.416 9.556 1.00 8.37 182 TYR A C 1
ATOM 1522 O O . TYR A 1 182 ? 34.610 9.748 10.338 1.00 7.82 182 TYR A O 1
ATOM 1531 N N . PHE A 1 183 ? 34.822 11.040 8.491 1.00 8.28 183 PHE A N 1
ATOM 1532 C CA . PHE A 1 183 ? 33.406 11.028 8.112 1.00 8.25 183 PHE A CA 1
ATOM 1533 C C . PHE A 1 183 ? 32.929 9.585 7.921 1.00 7.44 183 PHE A C 1
ATOM 1534 O O . PHE A 1 183 ? 31.897 9.187 8.467 1.00 7.15 183 PHE A O 1
ATOM 1542 N N . ALA A 1 184 ? 33.695 8.794 7.166 1.00 7.25 184 ALA A N 1
ATOM 1543 C CA . ALA A 1 184 ? 33.353 7.397 6.945 1.00 7.42 184 ALA A CA 1
ATOM 1544 C C . ALA A 1 184 ? 33.288 6.632 8.268 1.00 7.44 184 ALA A C 1
ATOM 1545 O O . ALA A 1 184 ? 32.366 5.861 8.489 1.00 8.35 184 ALA A O 1
ATOM 1547 N N . ALA A 1 185 ? 34.277 6.857 9.141 1.00 7.40 185 ALA A N 1
ATOM 1548 C CA . ALA A 1 185 ? 34.349 6.150 10.430 1.00 7.19 185 ALA A CA 1
ATOM 1549 C C . ALA A 1 185 ? 33.113 6.401 11.274 1.00 7.79 185 ALA A C 1
ATOM 1550 O O . ALA A 1 185 ? 32.487 5.462 11.778 1.00 7.76 185 ALA A O 1
ATOM 1552 N N . ILE A 1 186 ? 32.741 7.666 11.424 1.00 7.72 186 ILE A N 1
ATOM 1553 C CA . ILE A 1 186 ? 31.604 7.961 12.268 1.00 8.11 186 ILE A CA 1
ATOM 1554 C C . ILE A 1 186 ? 30.275 7.591 11.605 1.00 7.26 186 ILE A C 1
ATOM 1555 O O . ILE A 1 186 ? 29.339 7.217 12.312 1.00 8.49 186 ILE A O 1
ATOM 1560 N N . TRP A 1 187 ? 30.214 7.597 10.285 1.00 7.57 187 TRP A N 1
ATOM 1561 C CA . TRP A 1 187 ? 29.008 7.148 9.554 1.00 7.37 187 TRP A CA 1
ATOM 1562 C C . TRP A 1 187 ? 28.517 5.793 10.051 1.00 8.14 187 TRP A C 1
ATOM 1563 O O . TRP A 1 187 ? 27.332 5.637 10.363 1.00 8.33 187 TRP A O 1
ATOM 1574 N N . PHE A 1 188 ? 29.413 4.801 10.128 1.00 8.04 188 PHE A N 1
ATOM 1575 C CA . PHE A 1 188 ? 28.977 3.455 10.479 1.00 8.80 188 PHE A CA 1
ATOM 1576 C C . PHE A 1 188 ? 29.200 3.087 11.919 1.00 10.01 188 PHE A C 1
ATOM 1577 O O . PHE A 1 188 ? 29.053 1.928 12.288 1.00 11.18 188 PHE A O 1
ATOM 1585 N N . GLY A 1 189 ? 29.506 4.078 12.752 1.00 9.09 189 GLY A N 1
ATOM 1586 C CA . GLY A 1 189 ? 29.426 3.890 14.189 1.00 9.85 189 GLY A CA 1
ATOM 1587 C C . GLY A 1 189 ? 30.726 3.748 14.944 1.00 9.75 189 GLY A C 1
ATOM 1588 O O . GLY A 1 189 ? 30.702 3.361 16.128 1.00 10.87 189 GLY A O 1
ATOM 1589 N N . LEU A 1 190 ? 31.855 4.038 14.327 1.00 9.10 190 LEU A N 1
ATOM 1590 C CA . LEU A 1 190 ? 33.099 4.023 15.081 1.00 9.32 190 LEU A CA 1
ATOM 1591 C C . LEU A 1 190 ? 33.145 5.217 16.015 1.00 9.73 190 LEU A C 1
ATOM 1592 O O . LEU A 1 190 ? 32.355 6.164 15.884 1.00 10.12 190 LEU A O 1
ATOM 1597 N N . GLY A 1 191 ? 34.054 5.158 16.973 1.00 10.53 191 GLY A N 1
ATOM 1598 C CA . GLY A 1 191 ? 34.223 6.236 17.947 1.00 10.50 191 GLY A CA 1
ATOM 1599 C C . GLY A 1 191 ? 33.245 6.170 19.105 1.00 11.25 191 GLY A C 1
ATOM 1600 O O . GLY A 1 191 ? 32.797 5.085 19.505 1.00 11.64 191 GLY A O 1
ATOM 1601 N N . VAL A 1 192 ? 32.927 7.334 19.643 1.00 11.21 192 VAL A N 1
ATOM 1602 C CA . VAL A 1 192 ? 32.063 7.476 20.801 1.00 11.65 192 VAL A CA 1
ATOM 1603 C C . VAL A 1 192 ? 31.004 8.553 20.577 1.00 11.96 192 VAL A C 1
ATOM 1604 O O . VAL A 1 192 ? 31.203 9.480 19.782 1.00 12.53 192 VAL A O 1
ATOM 1608 N N A GLN A 1 193 ? 29.891 8.426 21.288 0.50 11.60 193 GLN A N 1
ATOM 1609 N N B GLN A 1 193 ? 29.861 8.439 21.258 0.50 11.53 193 GLN A N 1
ATOM 1610 C CA A GLN A 1 193 ? 28.859 9.441 21.259 0.50 11.62 193 GLN A CA 1
ATOM 1611 C CA B GLN A 1 193 ? 28.834 9.488 21.178 0.50 11.46 193 GLN A CA 1
ATOM 1612 C C A GLN A 1 193 ? 29.143 10.438 22.368 0.50 11.37 193 GLN A C 1
ATOM 1613 C C B GLN A 1 193 ? 28.958 10.419 22.379 0.50 11.31 193 GLN A C 1
ATOM 1614 O O A GLN A 1 193 ? 29.608 10.047 23.448 0.50 11.30 193 GLN A O 1
ATOM 1615 O O B GLN A 1 193 ? 29.068 9.967 23.527 0.50 10.82 193 GLN A O 1
ATOM 1626 N N . LYS A 1 194 ? 28.871 11.714 22.101 1.00 11.33 194 LYS A N 1
ATOM 1627 C CA . LYS A 1 194 ? 29.061 12.771 23.099 1.00 12.09 194 LYS A CA 1
ATOM 1628 C C . LYS A 1 194 ? 27.861 13.690 23.084 1.00 11.91 194 LYS A C 1
ATOM 1629 O O . LYS A 1 194 ? 27.445 14.180 22.031 1.00 11.85 194 LYS A O 1
ATOM 1635 N N . LYS A 1 195 ? 27.272 13.925 24.253 1.00 11.14 195 LYS A N 1
ATOM 1636 C CA . LYS A 1 195 ? 26.141 14.848 24.340 1.00 12.77 195 LYS A CA 1
ATOM 1637 C C . LYS A 1 195 ? 26.593 16.267 24.001 1.00 12.49 195 LYS A C 1
ATOM 1638 O O . LYS A 1 195 ? 27.699 16.674 24.370 1.00 12.89 195 LYS A O 1
ATOM 1644 N N . CYS A 1 196 ? 25.759 17.016 23.282 1.00 12.36 196 CYS A N 1
ATOM 1645 C CA . CYS A 1 196 ? 26.061 18.420 23.010 1.00 12.74 196 CYS A CA 1
ATOM 1646 C C . CYS A 1 196 ? 25.757 19.241 24.278 1.00 13.62 196 CYS A C 1
ATOM 1647 O O . CYS A 1 196 ? 24.599 19.361 24.700 1.00 13.51 196 CYS A O 1
ATOM 1650 N N . GLU A 1 197 ? 26.815 19.779 24.886 1.00 13.79 197 GLU A N 1
ATOM 1651 C CA . GLU A 1 197 ? 26.708 20.441 26.193 1.00 15.46 197 GLU A CA 1
ATOM 1652 C C . GLU A 1 197 ? 27.328 21.827 26.218 1.00 15.49 197 GLU A C 1
ATOM 1653 O O . GLU A 1 197 ? 26.767 22.739 26.834 1.00 15.99 197 GLU A O 1
ATOM 1659 N N . THR A 1 198 ? 28.525 21.973 25.649 1.00 15.10 198 THR A N 1
ATOM 1660 C CA . THR A 1 198 ? 29.243 23.253 25.719 1.00 15.43 198 THR A CA 1
ATOM 1661 C C . THR A 1 198 ? 28.651 24.252 24.726 1.00 16.12 198 THR A C 1
ATOM 1662 O O . THR A 1 198 ? 27.895 23.880 23.829 1.00 15.64 198 THR A O 1
ATOM 1666 N N . ILE A 1 199 ? 29.034 25.522 24.861 1.00 16.71 199 ILE A N 1
ATOM 1667 C CA . ILE A 1 199 ? 28.573 26.569 23.941 1.00 17.80 199 ILE A CA 1
ATOM 1668 C C . ILE A 1 199 ? 28.834 26.173 22.472 1.00 17.86 199 ILE A C 1
ATOM 1669 O O . ILE A 1 199 ? 27.949 26.270 21.609 1.00 18.18 199 ILE A O 1
ATOM 1674 N N . GLU A 1 200 ? 30.035 25.684 22.210 1.00 18.17 200 GLU A N 1
ATOM 1675 C CA . GLU A 1 200 ? 30.432 25.360 20.834 1.00 18.21 200 GLU A CA 1
ATOM 1676 C C . GLU A 1 200 ? 29.724 24.116 20.337 1.00 17.06 200 GLU A C 1
ATOM 1677 O O . GLU A 1 200 ? 29.374 24.017 19.158 1.00 16.40 200 GLU A O 1
ATOM 1683 N N . GLU A 1 201 ? 29.498 23.164 21.236 1.00 16.10 201 GLU A N 1
ATOM 1684 C CA . GLU A 1 201 ? 28.780 21.947 20.869 1.00 15.66 201 GLU A CA 1
ATOM 1685 C C . GLU A 1 201 ? 27.323 22.218 20.463 1.00 16.34 201 GLU A C 1
ATOM 1686 O O . GLU A 1 201 ? 26.780 21.539 19.590 1.00 16.28 201 GLU A O 1
ATOM 1692 N N . ILE A 1 202 ? 26.703 23.235 21.044 1.00 17.55 202 ILE A N 1
ATOM 1693 C CA . ILE A 1 202 ? 25.277 23.499 20.785 1.00 18.62 202 ILE A CA 1
ATOM 1694 C C . ILE A 1 202 ? 25.017 24.541 19.680 1.00 20.23 202 ILE A C 1
ATOM 1695 O O . ILE A 1 202 ? 23.932 24.581 19.109 1.00 20.77 202 ILE A O 1
ATOM 1700 N N . GLN A 1 203 ? 26.018 25.338 19.328 1.00 20.89 203 GLN A N 1
ATOM 1701 C CA . GLN A 1 203 ? 25.791 26.454 18.383 1.00 21.70 203 GLN A CA 1
ATOM 1702 C C . GLN A 1 203 ? 25.525 26.067 16.906 1.00 21.28 203 GLN A C 1
ATOM 1703 O O . GLN A 1 203 ? 25.960 25.014 16.429 1.00 20.79 203 GLN A O 1
ATOM 1709 N N . ASN A 1 204 ? 24.812 26.946 16.191 1.00 20.72 204 ASN A N 1
ATOM 1710 C CA . ASN A 1 204 ? 24.718 26.871 14.734 1.00 20.62 204 ASN A CA 1
ATOM 1711 C C . ASN A 1 204 ? 25.712 27.844 14.123 1.00 20.34 204 ASN A C 1
ATOM 1712 O O . ASN A 1 204 ? 25.536 29.063 14.226 1.00 20.56 204 ASN A O 1
ATOM 1717 N N . VAL A 1 205 ? 26.755 27.310 13.496 1.00 19.38 205 VAL A N 1
ATOM 1718 C CA . VAL A 1 205 ? 27.858 28.128 12.988 1.00 19.29 205 VAL A CA 1
ATOM 1719 C C . VAL A 1 205 ? 27.614 28.694 11.579 1.00 18.98 205 VAL A C 1
ATOM 1720 O O . VAL A 1 205 ? 28.471 29.406 11.045 1.00 19.51 205 VAL A O 1
ATOM 1724 N N . LYS A 1 206 ? 26.461 28.386 10.985 1.00 18.07 206 LYS A N 1
ATOM 1725 C CA . LYS A 1 206 ? 26.112 28.857 9.643 1.00 17.73 206 LYS A CA 1
ATOM 1726 C C . LYS A 1 206 ? 27.204 28.491 8.626 1.00 16.27 206 LYS A C 1
ATOM 1727 O O . LYS A 1 206 ? 27.812 29.356 7.980 1.00 16.63 206 LYS A O 1
ATOM 1733 N N . SER A 1 207 ? 27.458 27.193 8.500 1.00 14.15 207 SER A N 1
ATOM 1734 C CA . SER A 1 207 ? 28.559 26.708 7.672 1.00 12.63 207 SER A CA 1
ATOM 1735 C C . SER A 1 207 ? 28.252 26.642 6.167 1.00 11.99 207 SER A C 1
ATOM 1736 O O . SER A 1 207 ? 29.161 26.487 5.345 1.00 10.47 207 SER A O 1
ATOM 1739 N N . TYR A 1 208 ? 26.980 26.753 5.802 1.00 11.35 208 TYR A N 1
ATOM 1740 C CA . TYR A 1 208 ? 26.560 26.702 4.412 1.00 11.33 208 TYR A CA 1
ATOM 1741 C C . TYR A 1 208 ? 25.359 27.631 4.265 1.00 12.64 208 TYR A C 1
ATOM 1742 O O . TYR A 1 208 ? 24.709 28.001 5.257 1.00 12.54 208 TYR A O 1
ATOM 1751 N N . ASP A 1 209 ? 25.079 28.002 3.029 1.00 13.60 209 ASP A N 1
ATOM 1752 C CA . ASP A 1 209 ? 23.958 28.862 2.714 1.00 14.56 209 ASP A CA 1
ATOM 1753 C C . ASP A 1 209 ? 23.214 28.201 1.576 1.00 14.81 209 ASP A C 1
ATOM 1754 O O . ASP A 1 209 ? 23.571 28.352 0.404 1.00 15.23 209 ASP A O 1
ATOM 1759 N N . ASP A 1 210 ? 22.218 27.398 1.932 1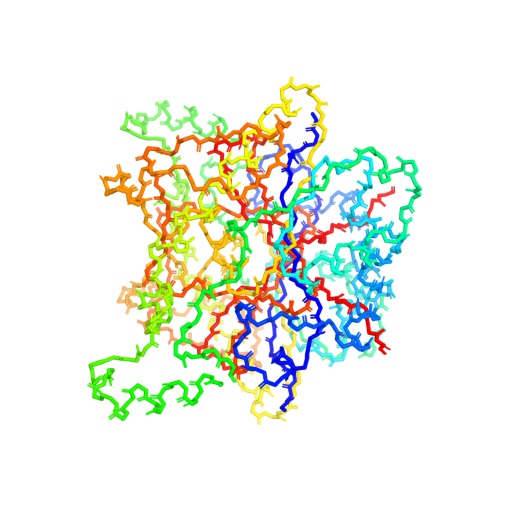.00 14.91 210 ASP A N 1
ATOM 1760 C CA . ASP A 1 210 ? 21.380 26.755 0.930 1.00 14.56 210 ASP A CA 1
ATOM 1761 C C . ASP A 1 210 ? 20.105 26.351 1.627 1.00 13.97 210 ASP A C 1
ATOM 1762 O O . ASP A 1 210 ? 20.082 25.382 2.370 1.00 13.15 210 ASP A O 1
ATOM 1767 N N . ASP A 1 211 ? 19.053 27.113 1.380 1.00 14.00 211 ASP A N 1
ATOM 1768 C CA . ASP A 1 211 ? 17.835 26.959 2.147 1.00 14.36 211 ASP A CA 1
ATOM 1769 C C . ASP A 1 211 ? 17.095 25.667 1.802 1.00 13.26 211 ASP A C 1
ATOM 1770 O O . ASP A 1 211 ? 16.141 25.329 2.495 1.00 13.30 211 ASP A O 1
ATOM 1775 N N . THR A 1 212 ? 17.528 24.951 0.765 1.00 11.05 212 THR A N 1
ATOM 1776 C CA . THR A 1 212 ? 16.896 23.658 0.429 1.00 10.71 212 THR A CA 1
ATOM 1777 C C . THR A 1 212 ? 17.429 22.509 1.283 1.00 10.49 212 THR A C 1
ATOM 1778 O O . THR A 1 212 ? 16.915 21.383 1.178 1.00 11.16 212 THR A O 1
ATOM 1782 N N . VAL A 1 213 ? 18.479 22.766 2.067 1.00 9.35 213 VAL A N 1
ATOM 1783 C CA . VAL A 1 213 ? 19.067 21.768 2.953 1.00 9.21 213 VAL A CA 1
ATOM 1784 C C . VAL A 1 213 ? 18.706 22.120 4.378 1.00 9.40 213 VAL A C 1
ATOM 1785 O O . VAL A 1 213 ? 19.280 23.051 4.964 1.00 8.75 213 VAL A O 1
ATOM 1789 N N . PRO A 1 214 ? 17.709 21.415 4.952 1.00 9.71 214 PRO A N 1
ATOM 1790 C CA . PRO A 1 214 ? 17.369 21.674 6.361 1.00 10.10 214 PRO A CA 1
ATOM 1791 C C . PRO A 1 214 ? 18.553 21.497 7.318 1.00 9.54 214 PRO A C 1
ATOM 1792 O O . PRO A 1 214 ? 19.273 20.521 7.244 1.00 9.60 214 PRO A O 1
ATOM 1796 N N . TYR A 1 215 ? 18.734 22.455 8.225 1.00 9.56 215 TYR A N 1
ATOM 1797 C CA . TYR A 1 215 ? 19.696 22.305 9.282 1.00 9.94 215 TYR A CA 1
ATOM 1798 C C . TYR A 1 215 ? 19.165 21.299 10.297 1.00 10.16 215 TYR A C 1
ATOM 1799 O O . TYR A 1 215 ? 17.961 21.306 10.621 1.00 11.34 215 TYR A O 1
ATOM 1808 N N . VAL A 1 216 ? 20.036 20.411 10.758 1.00 10.01 216 VAL A N 1
ATOM 1809 C CA . VAL A 1 216 ? 19.684 19.451 11.810 1.00 10.16 216 VAL A CA 1
ATOM 1810 C C . VAL A 1 216 ? 20.402 19.838 13.099 1.00 10.67 216 VAL A C 1
ATOM 1811 O O . VAL A 1 216 ? 21.636 19.828 13.178 1.00 10.63 216 VAL A O 1
ATOM 1815 N N . LYS A 1 217 ? 19.630 20.227 14.115 1.00 11.01 217 LYS A N 1
ATOM 1816 C CA . LYS A 1 217 ? 20.220 20.615 15.390 1.00 12.30 217 LYS A CA 1
ATOM 1817 C C . LYS A 1 217 ? 20.529 19.339 16.168 1.00 12.31 217 LYS A C 1
ATOM 1818 O O . LYS A 1 217 ? 19.622 18.565 16.482 1.00 13.57 217 LYS A O 1
ATOM 1824 N N . LEU A 1 218 ? 21.805 19.096 16.443 1.00 11.79 218 LEU A N 1
ATOM 1825 C CA . LEU A 1 218 ? 22.204 17.871 17.125 1.00 12.31 218 LEU A CA 1
ATOM 1826 C C . LEU A 1 218 ? 21.976 17.954 18.637 1.00 13.17 218 LEU A C 1
ATOM 1827 O O . LEU A 1 218 ? 22.174 19.008 19.224 1.00 14.33 218 LEU A O 1
ATOM 1832 N N A GLU A 1 219 ? 21.546 16.868 19.273 0.50 13.42 219 GLU A N 1
ATOM 1833 N N B GLU A 1 219 ? 21.561 16.829 19.215 0.50 13.37 219 GLU A N 1
ATOM 1834 C CA A GLU A 1 219 ? 21.592 16.807 20.749 0.50 14.05 219 GLU A CA 1
ATOM 1835 C CA B GLU A 1 219 ? 21.498 16.627 20.666 0.50 14.05 219 GLU A CA 1
ATOM 1836 C C A GLU A 1 219 ? 22.811 15.993 21.215 0.50 13.24 219 GLU A C 1
ATOM 1837 C C B GLU A 1 219 ? 22.796 16.012 21.176 0.50 13.22 219 GLU A C 1
ATOM 1838 O O A GLU A 1 219 ? 23.202 16.066 22.389 0.50 12.53 219 GLU A O 1
ATOM 1839 O O B GLU A 1 219 ? 23.213 16.226 22.327 0.50 12.65 219 GLU A O 1
ATOM 1850 N N . SER A 1 220 ? 23.400 15.229 20.295 1.00 13.11 220 SER A N 1
ATOM 1851 C CA . SER A 1 220 ? 24.657 14.527 20.524 1.00 12.68 220 SER A CA 1
ATOM 1852 C C . SER A 1 220 ? 25.389 14.403 19.192 1.00 12.25 220 SER A C 1
ATOM 1853 O O . SER A 1 220 ? 24.811 14.562 18.103 1.00 10.76 220 SER A O 1
ATOM 1856 N N . TYR A 1 221 ? 26.682 14.129 19.280 1.00 10.06 221 TYR A N 1
ATOM 1857 C CA . TYR A 1 221 ? 27.494 13.926 18.102 1.00 9.88 221 TYR A CA 1
ATOM 1858 C C . TYR A 1 221 ? 28.445 12.774 18.315 1.00 9.43 221 TYR A C 1
ATOM 1859 O O . TYR A 1 221 ? 28.554 12.243 19.425 1.00 9.94 221 TYR A O 1
ATOM 1868 N N A ARG A 1 222 ? 29.174 12.430 17.265 0.50 9.65 222 ARG A N 1
ATOM 1869 N N B ARG A 1 222 ? 29.122 12.362 17.250 0.50 9.69 222 ARG A N 1
ATOM 1870 C CA A ARG A 1 222 ? 30.094 11.324 17.314 0.50 9.53 222 ARG A CA 1
ATOM 1871 C CA B ARG A 1 222 ? 30.116 11.307 17.350 0.50 9.55 222 ARG A CA 1
ATOM 1872 C C A ARG A 1 222 ? 31.502 11.809 17.000 0.50 9.53 222 ARG A C 1
ATOM 1873 C C B ARG A 1 222 ? 31.487 11.886 17.083 0.50 9.50 222 ARG A C 1
ATOM 1874 O O A ARG A 1 222 ? 31.696 12.619 16.087 0.50 9.16 222 ARG A O 1
ATOM 1875 O O B ARG A 1 222 ? 31.633 12.844 16.316 0.50 9.02 222 ARG A O 1
ATOM 1890 N N . HIS A 1 223 ? 32.489 11.333 17.759 1.00 9.20 223 HIS A N 1
ATOM 1891 C CA . HIS A 1 223 ? 33.868 11.663 17.482 1.00 9.48 223 HIS A CA 1
ATOM 1892 C C . HIS A 1 223 ? 34.721 10.449 17.738 1.00 10.02 223 HIS A C 1
ATOM 1893 O O . HIS A 1 223 ? 34.314 9.503 18.441 1.00 11.03 223 HIS A O 1
ATOM 1900 N N . LEU A 1 224 ? 35.890 10.450 17.126 1.00 9.62 224 LEU A N 1
ATOM 1901 C CA . LEU A 1 224 ? 36.827 9.354 17.279 1.00 9.42 224 LEU A CA 1
ATOM 1902 C C . LEU A 1 224 ? 37.770 9.662 18.441 1.00 10.75 224 LEU A C 1
ATOM 1903 O O . LEU A 1 224 ? 37.878 10.819 18.866 1.00 10.70 224 LEU A O 1
ATOM 1908 N N . VAL A 1 225 ? 38.441 8.623 18.931 1.00 10.56 225 VAL A N 1
ATOM 1909 C CA . VAL A 1 225 ? 39.524 8.779 19.931 1.00 10.68 225 VAL A CA 1
ATOM 1910 C C . VAL A 1 225 ? 40.783 8.016 19.506 1.00 10.90 225 VAL A C 1
ATOM 1911 O O . VAL A 1 225 ? 41.758 7.908 20.273 1.00 11.34 225 VAL A O 1
ATOM 1915 N N . ASP A 1 226 ? 40.759 7.454 18.302 1.00 10.39 226 ASP A N 1
ATOM 1916 C CA . ASP A 1 226 ? 41.871 6.682 17.807 1.00 10.74 226 ASP A CA 1
ATOM 1917 C C . ASP A 1 226 ? 41.748 6.549 16.290 1.00 9.52 226 ASP A C 1
ATOM 1918 O O . ASP A 1 226 ? 40.725 6.906 15.688 1.00 9.83 226 ASP A O 1
ATOM 1923 N N . ASN A 1 227 ? 42.806 6.035 15.683 1.00 9.60 227 ASN A N 1
ATOM 1924 C CA . ASN A 1 227 ? 42.902 5.858 14.245 1.00 9.77 227 ASN A CA 1
ATOM 1925 C C . ASN A 1 227 ? 41.887 4.842 13.736 1.00 10.08 227 ASN A C 1
ATOM 1926 O O . ASN A 1 227 ? 41.865 3.716 14.239 1.00 9.53 227 ASN A O 1
ATOM 1931 N N . PRO A 1 228 ? 41.046 5.232 12.760 1.00 10.14 228 PRO A N 1
ATOM 1932 C CA . PRO A 1 228 ? 40.079 4.266 12.224 1.00 9.84 228 PRO A CA 1
ATOM 1933 C C . PRO A 1 228 ? 40.724 3.251 11.272 1.00 10.12 228 PRO A C 1
ATOM 1934 O O . PRO A 1 228 ? 40.076 2.248 10.910 1.00 10.36 228 PRO A O 1
ATOM 1938 N N . CYS A 1 229 ? 41.978 3.511 10.873 1.00 8.94 229 CYS A N 1
ATOM 1939 C CA . CYS A 1 229 ? 42.767 2.596 10.046 1.00 9.06 229 CYS A CA 1
ATOM 1940 C C . CYS A 1 229 ? 42.198 2.414 8.650 1.00 8.59 229 CYS A C 1
ATOM 1941 O O . CYS A 1 229 ? 41.994 1.288 8.197 1.00 8.90 229 CYS A O 1
ATOM 1944 N N . PHE A 1 230 ? 41.976 3.556 7.977 1.00 8.97 230 PHE A N 1
ATOM 1945 C CA . PHE A 1 230 ? 41.462 3.598 6.612 1.00 9.28 230 PHE A CA 1
ATOM 1946 C C . PHE A 1 230 ? 42.507 4.147 5.647 1.00 9.24 230 PHE A C 1
ATOM 1947 O O . PHE A 1 230 ? 43.394 4.944 6.033 1.00 10.68 230 PHE A O 1
ATOM 1955 N N . LEU A 1 231 ? 42.369 3.744 4.400 1.00 9.79 231 LEU A N 1
ATOM 1956 C CA . LEU A 1 231 ? 43.147 4.311 3.281 1.00 10.12 231 LEU A CA 1
ATOM 1957 C C . LEU A 1 231 ? 42.176 4.999 2.332 1.00 11.29 231 LEU A C 1
ATOM 1958 O O . LEU A 1 231 ? 41.082 4.501 2.084 1.00 11.65 231 LEU A O 1
ATOM 1963 N N . LEU A 1 232 ? 42.608 6.125 1.773 1.00 12.82 232 LEU A N 1
ATOM 1964 C CA . LEU A 1 232 ? 41.842 6.781 0.720 1.00 13.75 232 LEU A CA 1
ATOM 1965 C C . LEU A 1 232 ? 42.826 7.696 0.002 1.00 13.45 232 LEU A C 1
ATOM 1966 O O . LEU A 1 232 ? 43.238 8.707 0.546 1.00 14.29 232 LEU A O 1
ATOM 1971 N N A ASP A 1 233 ? 43.205 7.319 -1.206 0.50 14.38 233 ASP A N 1
ATOM 1972 N N B ASP A 1 233 ? 43.185 7.296 -1.214 0.50 14.81 233 ASP A N 1
ATOM 1973 C CA A ASP A 1 233 ? 44.215 8.065 -1.968 0.50 14.24 233 ASP A CA 1
ATOM 1974 C CA B ASP A 1 233 ? 44.143 8.034 -2.053 0.50 15.09 233 ASP A CA 1
ATOM 1975 C C A ASP A 1 233 ? 43.577 9.300 -2.603 0.50 14.32 233 ASP A C 1
ATOM 1976 C C B ASP A 1 233 ? 43.557 9.377 -2.498 0.50 14.70 233 ASP A C 1
ATOM 1977 O O A ASP A 1 233 ? 42.356 9.359 -2.766 0.50 12.88 233 ASP A O 1
ATOM 1978 O O B ASP A 1 233 ? 42.359 9.606 -2.399 0.50 13.33 233 ASP A O 1
ATOM 1987 N N . ALA A 1 234 ? 44.409 10.265 -2.991 1.00 14.08 234 ALA A N 1
ATOM 1988 C CA . ALA A 1 234 ? 43.911 11.416 -3.763 1.00 14.59 234 ALA A CA 1
ATOM 1989 C C . ALA A 1 234 ? 43.115 10.911 -4.931 1.00 13.67 234 ALA A C 1
ATOM 1990 O O . ALA A 1 234 ? 43.498 9.974 -5.640 1.00 13.78 234 ALA A O 1
ATOM 1992 N N . GLY A 1 235 ? 41.933 11.486 -5.120 1.00 13.70 235 GLY A N 1
ATOM 1993 C CA . GLY A 1 235 ? 41.057 11.063 -6.178 1.00 13.90 235 GLY A CA 1
ATOM 1994 C C . GLY A 1 235 ? 40.239 9.826 -5.824 1.00 14.67 235 GLY A C 1
ATOM 1995 O O . GLY A 1 235 ? 39.465 9.367 -6.629 1.00 16.20 235 GLY A O 1
ATOM 1996 N N . GLY A 1 236 ? 40.416 9.310 -4.614 1.00 14.51 236 GLY A N 1
ATOM 1997 C CA . GLY A 1 236 ? 39.762 8.061 -4.221 1.00 14.10 236 GLY A CA 1
ATOM 1998 C C . GLY A 1 236 ? 38.275 8.302 -3.976 1.00 12.64 236 GLY A C 1
ATOM 1999 O O . GLY A 1 236 ? 37.896 9.387 -3.545 1.00 12.86 236 GLY A O 1
ATOM 2000 N N . ILE A 1 237 ? 37.486 7.261 -4.192 1.00 11.57 237 ILE A N 1
ATOM 2001 C CA . ILE A 1 237 ? 36.013 7.289 -4.039 1.00 10.29 237 ILE A CA 1
ATOM 2002 C C . ILE A 1 237 ? 35.580 6.158 -3.114 1.00 10.81 237 ILE A C 1
ATOM 2003 O O . ILE A 1 237 ? 35.875 4.986 -3.369 1.00 10.27 237 ILE A O 1
ATOM 2008 N N . GLY A 1 238 ? 34.894 6.530 -2.034 1.00 10.30 238 GLY A N 1
ATOM 2009 C CA . GLY A 1 238 ? 34.296 5.569 -1.101 1.00 10.49 238 GLY A CA 1
ATOM 2010 C C . GLY A 1 238 ? 32.784 5.698 -1.120 1.00 9.38 238 GLY A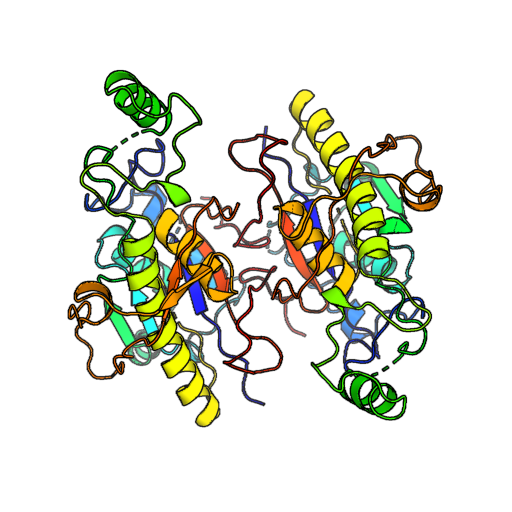 C 1
ATOM 2011 O O . GLY A 1 238 ? 32.244 6.675 -1.662 1.00 9.57 238 GLY A O 1
ATOM 2012 N N . VAL A 1 239 ? 32.110 4.688 -0.553 1.00 8.89 239 VAL A N 1
ATOM 2013 C CA . VAL A 1 239 ? 30.649 4.640 -0.573 1.00 8.35 239 VAL A CA 1
ATOM 2014 C C . VAL A 1 239 ? 30.140 4.270 0.804 1.00 8.48 239 VAL A C 1
ATOM 2015 O O . VAL A 1 239 ? 30.574 3.269 1.397 1.00 9.36 239 VAL A O 1
ATOM 2019 N N . LEU A 1 240 ? 29.268 5.119 1.325 1.00 8.25 240 LEU A N 1
ATOM 2020 C CA . LEU A 1 240 ? 28.583 4.908 2.595 1.00 7.71 240 LEU A CA 1
ATOM 2021 C C . LEU A 1 240 ? 27.092 4.764 2.291 1.00 8.11 240 LEU A C 1
ATOM 2022 O O . LEU A 1 240 ? 26.540 5.449 1.413 1.00 8.90 240 LEU A O 1
ATOM 2027 N N . SER A 1 241 ? 26.429 3.833 2.959 1.00 6.95 241 SER A N 1
ATOM 2028 C CA . SER A 1 241 ? 25.025 3.603 2.669 1.00 7.32 241 SER A CA 1
ATOM 2029 C C . SER A 1 241 ? 24.333 3.069 3.917 1.00 7.71 241 SER A C 1
ATOM 2030 O O . SER A 1 241 ? 24.650 3.528 5.021 1.00 8.04 241 SER A O 1
ATOM 2033 N N . TYR A 1 242 ? 23.396 2.144 3.727 1.00 7.64 242 TYR A N 1
ATOM 2034 C CA . TYR A 1 242 ? 22.538 1.662 4.794 1.00 7.50 242 TYR A CA 1
ATOM 2035 C C . TYR A 1 242 ? 22.208 0.201 4.560 1.00 8.40 242 TYR A C 1
ATOM 2036 O O . TYR A 1 242 ? 22.099 -0.246 3.404 1.00 7.31 242 TYR A O 1
ATOM 2045 N N . ALA A 1 243 ? 22.057 -0.537 5.650 1.00 8.49 243 ALA A N 1
ATOM 2046 C CA . ALA A 1 243 ? 21.557 -1.911 5.591 1.00 8.68 243 ALA A CA 1
ATOM 2047 C C . ALA A 1 243 ? 20.032 -1.929 5.582 1.00 9.52 243 ALA A C 1
ATOM 2048 O O . ALA A 1 243 ? 19.393 -1.079 6.200 1.00 9.16 243 ALA A O 1
ATOM 2050 N N . HIS A 1 244 ? 19.482 -2.904 4.864 1.00 10.10 244 HIS A N 1
ATOM 2051 C CA . HIS A 1 244 ? 18.044 -3.235 4.928 1.00 11.06 244 HIS A CA 1
ATOM 2052 C C . HIS A 1 244 ? 17.153 -2.056 4.573 1.00 11.51 244 HIS A C 1
ATOM 2053 O O . HIS A 1 244 ? 16.083 -1.902 5.162 1.00 11.74 244 HIS A O 1
ATOM 2060 N N . HIS A 1 245 ? 17.598 -1.246 3.614 1.00 12.05 245 HIS A N 1
ATOM 2061 C CA . HIS A 1 245 ? 16.893 -0.028 3.174 1.00 13.06 245 HIS A CA 1
ATOM 2062 C C . HIS A 1 245 ? 16.504 0.885 4.323 1.00 12.26 245 HIS A C 1
ATOM 2063 O O . HIS A 1 245 ? 15.513 1.608 4.230 1.00 12.79 245 HIS A O 1
ATOM 2070 N N . ASN A 1 246 ? 17.287 0.879 5.399 1.00 10.61 246 ASN A N 1
ATOM 2071 C CA . ASN A 1 246 ? 16.894 1.558 6.624 1.00 9.97 246 ASN A CA 1
ATOM 2072 C C . ASN A 1 246 ? 17.874 2.662 6.970 1.00 9.11 246 ASN A C 1
ATOM 2073 O O . ASN A 1 246 ? 19.061 2.408 7.289 1.00 8.82 246 ASN A O 1
ATOM 2078 N N . ILE A 1 247 ? 17.406 3.908 6.902 1.00 9.64 247 ILE A N 1
ATOM 2079 C CA . ILE A 1 247 ? 18.280 5.040 7.228 1.00 9.87 247 ILE A CA 1
ATOM 2080 C C . ILE A 1 247 ? 18.863 4.962 8.663 1.00 9.65 247 ILE A C 1
ATOM 2081 O O . ILE A 1 247 ? 19.939 5.513 8.952 1.00 9.80 247 ILE A O 1
ATOM 2086 N N . ASP A 1 248 ? 18.177 4.253 9.548 1.00 9.95 248 ASP A N 1
ATOM 2087 C CA . ASP A 1 248 ? 18.661 4.011 10.896 1.00 10.32 248 ASP A CA 1
ATOM 2088 C C . ASP A 1 248 ? 19.725 2.896 11.032 1.00 9.76 248 ASP A C 1
ATOM 2089 O O . ASP A 1 248 ? 20.218 2.639 12.148 1.00 9.54 248 ASP A O 1
ATOM 2094 N N . GLU A 1 249 ? 20.125 2.292 9.905 1.00 9.02 249 GLU A N 1
ATOM 2095 C CA . GLU A 1 249 ? 21.195 1.296 9.882 1.00 8.88 249 GLU A CA 1
ATOM 2096 C C . GLU A 1 249 ? 22.331 1.722 8.947 1.00 8.06 249 GLU A C 1
ATOM 2097 O O . GLU A 1 249 ? 22.638 1.022 7.971 1.00 8.59 249 GLU A O 1
ATOM 2103 N N . PRO A 1 250 ? 22.973 2.858 9.240 1.00 8.14 250 PRO A N 1
ATOM 2104 C CA . PRO A 1 250 ? 24.078 3.267 8.377 1.00 7.31 250 PRO A CA 1
ATOM 2105 C C . PRO A 1 250 ? 25.232 2.229 8.335 1.00 8.03 250 PRO A C 1
ATOM 2106 O O . PRO A 1 250 ? 25.557 1.577 9.342 1.00 8.89 250 PRO A O 1
ATOM 2110 N N . ALA A 1 251 ? 25.833 2.068 7.162 1.00 8.07 251 ALA A N 1
ATOM 2111 C CA . ALA A 1 251 ? 26.820 1.024 6.919 1.00 8.34 251 ALA A CA 1
ATOM 2112 C C . ALA A 1 251 ? 27.870 1.495 5.911 1.00 8.83 251 ALA A C 1
ATOM 2113 O O . ALA A 1 251 ? 27.649 2.461 5.155 1.00 8.88 251 ALA A O 1
ATOM 2115 N N . LEU A 1 252 ? 29.021 0.832 5.934 1.00 8.35 252 LEU A N 1
ATOM 2116 C CA . LEU A 1 252 ? 30.100 1.103 4.984 1.00 8.57 252 LEU A CA 1
ATOM 2117 C C . LEU A 1 252 ? 30.053 0.074 3.867 1.00 8.25 252 LEU A C 1
ATOM 2118 O O . LEU A 1 252 ? 29.964 -1.115 4.143 1.00 8.07 252 LEU A O 1
ATOM 2123 N N . GLU A 1 253 ? 30.086 0.532 2.619 1.00 8.32 253 GLU A N 1
ATOM 2124 C CA . GLU A 1 253 ? 30.114 -0.370 1.467 1.00 8.07 253 GLU A CA 1
ATOM 2125 C C . GLU A 1 253 ? 31.567 -0.793 1.234 1.00 8.19 253 GLU A C 1
ATOM 2126 O O . GLU A 1 253 ? 32.404 0.028 0.866 1.00 9.33 253 GLU A O 1
ATOM 2132 N N . LEU A 1 254 ? 31.864 -2.069 1.452 1.00 8.24 254 LEU A N 1
ATOM 2133 C CA . LEU A 1 254 ? 33.257 -2.559 1.306 1.00 7.98 254 LEU A CA 1
ATOM 2134 C C . LEU A 1 254 ? 33.766 -2.476 -0.136 1.00 8.33 254 LEU A C 1
ATOM 2135 O O . LEU A 1 254 ? 34.967 -2.408 -0.367 1.00 8.46 254 LEU A O 1
ATOM 2140 N N . ALA A 1 255 ? 32.857 -2.484 -1.106 1.00 8.68 255 ALA A N 1
ATOM 2141 C CA . ALA A 1 255 ? 33.261 -2.438 -2.512 1.00 8.88 255 ALA A CA 1
ATOM 2142 C C . ALA A 1 255 ? 33.559 -1.039 -3.026 1.00 9.07 255 ALA A C 1
ATOM 2143 O O . ALA A 1 255 ? 33.882 -0.878 -4.197 1.00 9.51 255 ALA A O 1
ATOM 2145 N N . GLY A 1 256 ? 33.507 -0.021 -2.167 1.00 8.82 256 GLY A N 1
ATOM 2146 C CA . GLY A 1 256 ? 33.579 1.341 -2.655 1.00 9.45 256 GLY A CA 1
ATOM 2147 C C . GLY A 1 256 ? 32.537 1.519 -3.741 1.00 9.22 256 GLY A C 1
ATOM 2148 O O . GLY A 1 256 ? 31.423 1.079 -3.604 1.00 9.97 256 GLY A O 1
ATOM 2149 N N . PRO A 1 257 ? 32.908 2.153 -4.859 1.00 9.87 257 PRO A N 1
ATOM 2150 C CA . PRO A 1 257 ? 31.947 2.351 -5.935 1.00 10.29 257 PRO A CA 1
ATOM 2151 C C . PRO A 1 257 ? 31.762 1.153 -6.864 1.00 10.66 257 PRO A C 1
ATOM 2152 O O . PRO A 1 257 ? 30.913 1.182 -7.764 1.00 10.34 257 PRO A O 1
ATOM 2156 N N . PHE A 1 258 ? 32.549 0.097 -6.664 1.00 10.33 258 PHE A N 1
ATOM 2157 C CA . PHE A 1 258 ? 32.503 -1.036 -7.571 1.00 11.17 258 PHE A CA 1
ATOM 2158 C C . PHE A 1 258 ? 31.214 -1.807 -7.470 1.00 11.93 258 PHE A C 1
ATOM 2159 O O . PHE A 1 258 ? 30.746 -2.138 -6.380 1.00 11.75 258 PHE A O 1
ATOM 2167 N N . VAL A 1 259 ? 30.645 -2.117 -8.630 1.00 13.57 259 VAL A N 1
ATOM 2168 C CA . VAL A 1 259 ? 29.536 -3.053 -8.719 1.00 14.28 259 VAL A CA 1
ATOM 2169 C C . VAL A 1 259 ? 29.808 -3.957 -9.917 1.00 15.15 259 VAL A C 1
ATOM 2170 O O . VAL A 1 259 ? 30.430 -3.547 -10.872 1.00 15.73 259 VAL A O 1
ATOM 2174 N N . SER A 1 260 ? 29.339 -5.175 -9.851 1.00 16.83 260 SER A N 1
ATOM 2175 C CA . SER A 1 260 ? 29.496 -6.086 -10.989 1.00 17.67 260 SER A CA 1
ATOM 2176 C C . SER A 1 260 ? 28.665 -5.568 -12.157 1.00 16.47 260 SER A C 1
ATOM 2177 O O . SER A 1 260 ? 27.536 -5.064 -11.952 1.00 15.48 260 SER A O 1
ATOM 2180 N N . PRO A 1 261 ? 29.223 -5.641 -13.369 1.00 16.05 261 PRO A N 1
ATOM 2181 C CA . PRO A 1 261 ? 28.496 -5.166 -14.528 1.00 15.74 261 PRO A CA 1
ATOM 2182 C C . PRO A 1 261 ? 27.161 -5.875 -14.636 1.00 15.17 261 PRO A C 1
ATOM 2183 O O . PRO A 1 261 ? 27.084 -7.087 -14.423 1.00 13.22 261 PRO A O 1
ATOM 2187 N N . PRO A 1 262 ? 26.113 -5.139 -14.984 1.00 16.52 262 PRO A N 1
ATOM 2188 C CA . PRO A 1 262 ? 24.810 -5.777 -15.152 1.00 17.43 262 PRO A CA 1
ATOM 2189 C C . PRO A 1 262 ? 24.746 -6.702 -16.360 1.00 17.95 262 PRO A C 1
ATOM 2190 O O . PRO A 1 262 ? 25.519 -6.560 -17.302 1.00 17.12 262 PRO A O 1
ATOM 2194 N N . GLU A 1 263 ? 23.832 -7.662 -16.314 1.00 19.07 263 GLU A N 1
ATOM 2195 C CA . GLU A 1 263 ? 23.584 -8.586 -17.417 1.00 20.91 263 GLU A CA 1
ATOM 2196 C C . GLU A 1 263 ? 23.026 -7.855 -18.639 1.00 21.72 263 GLU A C 1
ATOM 2197 O O . GLU A 1 263 ? 22.278 -6.886 -18.443 1.00 24.31 263 GLU A O 1
ATOM 2203 N N . PRO B 1 2 ? 59.581 2.344 -3.208 1.00 37.56 2 PRO B N 1
ATOM 2204 C CA . PRO B 1 2 ? 59.317 0.980 -2.715 1.00 36.87 2 PRO B CA 1
ATOM 2205 C C . PRO B 1 2 ? 58.416 0.168 -3.657 1.00 35.75 2 PRO B C 1
ATOM 2206 O O . PRO B 1 2 ? 57.702 0.760 -4.490 1.00 36.46 2 PRO B O 1
ATOM 2210 N N . SER B 1 3 ? 58.455 -1.169 -3.531 1.00 33.47 3 SER B N 1
ATOM 2211 C CA . SER B 1 3 ? 57.531 -2.052 -4.264 1.00 31.20 3 SER B CA 1
ATOM 2212 C C . SER B 1 3 ? 56.105 -1.717 -3.820 1.00 28.44 3 SER B C 1
ATOM 2213 O O . SER B 1 3 ? 55.927 -1.148 -2.742 1.00 28.29 3 SER B O 1
ATOM 2216 N N . LEU B 1 4 ? 55.117 -2.033 -4.658 1.00 25.28 4 LEU B N 1
ATOM 2217 C CA . LEU B 1 4 ? 53.723 -1.733 -4.369 1.00 22.98 4 LEU B CA 1
ATOM 2218 C C . LEU B 1 4 ? 53.332 -2.347 -3.017 1.00 19.44 4 LEU B C 1
ATOM 2219 O O . LEU B 1 4 ? 53.710 -3.471 -2.712 1.00 18.60 4 LEU B O 1
ATOM 2224 N N . THR B 1 5 ? 52.568 -1.601 -2.234 1.00 16.25 5 THR B N 1
ATOM 2225 C CA . THR B 1 5 ? 52.091 -2.090 -0.945 1.00 14.00 5 THR B CA 1
ATOM 2226 C C . THR B 1 5 ? 51.226 -3.327 -1.214 1.00 11.78 5 THR B C 1
ATOM 2227 O O . THR B 1 5 ? 50.329 -3.294 -2.059 1.00 10.88 5 THR B O 1
ATOM 2231 N N . PRO B 1 6 ? 51.470 -4.422 -0.473 1.00 9.60 6 PRO B N 1
ATOM 2232 C CA . PRO B 1 6 ? 50.611 -5.572 -0.674 1.00 9.18 6 PRO B CA 1
ATOM 2233 C C . PRO B 1 6 ? 49.139 -5.330 -0.338 1.00 8.64 6 PRO B C 1
ATOM 2234 O O . PRO B 1 6 ? 48.810 -4.463 0.448 1.00 8.85 6 PRO B O 1
ATOM 2238 N N . ARG B 1 7 ? 48.278 -6.116 -0.962 1.00 8.52 7 ARG B N 1
ATOM 2239 C CA . ARG B 1 7 ? 46.837 -6.042 -0.748 1.00 8.16 7 ARG B CA 1
ATOM 2240 C C . ARG B 1 7 ? 46.223 -7.411 -0.622 1.00 8.69 7 ARG B C 1
ATOM 2241 O O . ARG B 1 7 ? 46.735 -8.382 -1.188 1.00 7.98 7 ARG B O 1
ATOM 2249 N N . CYS B 1 8 ? 45.110 -7.457 0.117 1.00 7.92 8 CYS B N 1
ATOM 2250 C CA . CYS B 1 8 ? 44.260 -8.635 0.214 1.00 7.91 8 CYS B CA 1
ATOM 2251 C C . CYS B 1 8 ? 42.913 -8.252 -0.405 1.00 7.91 8 CYS B C 1
ATOM 2252 O O . CYS B 1 8 ? 42.271 -7.307 0.034 1.00 10.03 8 CYS B O 1
ATOM 2255 N N . ILE B 1 9 ? 42.555 -8.943 -1.470 1.00 7.44 9 ILE B N 1
ATOM 2256 C CA . ILE B 1 9 ? 41.361 -8.653 -2.262 1.00 8.22 9 ILE B CA 1
ATOM 2257 C C . ILE B 1 9 ? 40.315 -9.674 -1.882 1.00 8.54 9 ILE B C 1
ATOM 2258 O O . ILE B 1 9 ? 40.487 -10.863 -2.160 1.00 8.55 9 ILE B O 1
ATOM 2263 N N . ILE B 1 10 ? 39.209 -9.228 -1.287 1.00 8.66 10 ILE B N 1
ATOM 2264 C CA . ILE B 1 10 ? 38.173 -10.141 -0.797 1.00 8.36 10 ILE B CA 1
ATOM 2265 C C . ILE B 1 10 ? 37.020 -10.157 -1.817 1.00 8.78 10 ILE B C 1
ATOM 2266 O O . ILE B 1 10 ? 36.645 -9.129 -2.339 1.00 9.37 10 ILE B O 1
ATOM 2271 N N . VAL B 1 11 ? 36.540 -11.344 -2.132 1.00 8.01 11 VAL B N 1
ATOM 2272 C CA . VAL B 1 11 ? 35.513 -11.526 -3.184 1.00 8.28 11 VAL B CA 1
ATOM 2273 C C . VAL B 1 11 ? 34.418 -12.406 -2.642 1.00 9.43 11 VAL B C 1
ATOM 2274 O O . VAL B 1 11 ? 34.652 -13.578 -2.311 1.00 9.80 11 VAL B O 1
ATOM 2278 N N . ARG B 1 12 ? 33.204 -11.867 -2.539 1.00 10.49 12 ARG B N 1
ATOM 2279 C CA . ARG B 1 12 ? 32.063 -12.686 -2.160 1.00 11.28 12 ARG B CA 1
ATOM 2280 C C . ARG B 1 12 ? 31.575 -13.457 -3.387 1.00 11.50 12 ARG B C 1
ATOM 2281 O O . ARG B 1 12 ? 31.511 -12.894 -4.476 1.00 12.51 12 ARG B O 1
ATOM 2289 N N . HIS B 1 13 ? 31.240 -14.729 -3.189 1.00 11.83 13 HIS B N 1
ATOM 2290 C CA . HIS B 1 13 ? 30.775 -15.577 -4.312 1.00 11.87 13 HIS B CA 1
ATOM 2291 C C . HIS B 1 13 ? 29.517 -15.000 -4.953 1.00 11.61 13 HIS B C 1
ATOM 2292 O O . HIS B 1 13 ? 28.800 -14.196 -4.361 1.00 10.90 13 HIS B O 1
ATOM 2299 N N . GLY B 1 14 ? 29.221 -15.461 -6.165 1.00 11.06 14 GLY B N 1
ATOM 2300 C CA . GLY B 1 14 ? 28.080 -14.983 -6.884 1.00 10.88 14 GLY B CA 1
ATOM 2301 C C . GLY B 1 14 ? 26.776 -15.604 -6.461 1.00 10.83 14 GLY B C 1
ATOM 2302 O O . GLY B 1 14 ? 26.713 -16.410 -5.530 1.00 9.38 14 GLY B O 1
ATOM 2303 N N . GLN B 1 15 ? 25.719 -15.223 -7.160 1.00 10.78 15 GLN B N 1
ATOM 2304 C CA . GLN B 1 15 ? 24.380 -15.609 -6.767 1.00 11.33 15 GLN B CA 1
ATOM 2305 C C . GLN B 1 15 ? 24.173 -17.128 -6.690 1.00 10.36 15 GLN B C 1
ATOM 2306 O O . GLN B 1 15 ? 24.590 -17.865 -7.571 1.00 10.00 15 GLN B O 1
ATOM 2312 N N . THR B 1 16 ? 23.532 -17.572 -5.610 1.00 10.50 16 THR B N 1
ATOM 2313 C CA . THR B 1 16 ? 22.998 -18.926 -5.516 1.00 11.38 16 THR B CA 1
ATOM 2314 C C . THR B 1 16 ? 21.483 -18.837 -5.332 1.00 11.95 16 THR B C 1
ATOM 2315 O O . THR B 1 16 ? 20.935 -17.744 -5.135 1.00 12.47 16 THR B O 1
ATOM 2319 N N . GLU B 1 17 ? 20.806 -19.974 -5.325 1.00 12.84 17 GLU B N 1
ATOM 2320 C CA . GLU B 1 17 ? 19.349 -19.938 -5.088 1.00 15.22 17 GLU B CA 1
ATOM 2321 C C . GLU B 1 17 ? 18.988 -19.296 -3.742 1.00 16.21 17 GLU B C 1
ATOM 2322 O O . GLU B 1 17 ? 17.976 -18.573 -3.606 1.00 18.31 17 GLU B O 1
ATOM 2328 N N . TRP B 1 18 ? 19.830 -19.481 -2.736 1.00 14.74 18 TRP B N 1
ATOM 2329 C CA . TRP B 1 18 ? 19.536 -18.963 -1.409 1.00 15.15 18 TRP B CA 1
ATOM 2330 C C . TRP B 1 18 ? 20.044 -17.545 -1.178 1.00 17.66 18 TRP B C 1
ATOM 2331 O O . TRP B 1 18 ? 19.489 -16.829 -0.359 1.00 17.09 18 TRP B O 1
ATOM 2342 N N . SER B 1 19 ? 21.122 -17.123 -1.852 1.00 19.87 19 SER B N 1
ATOM 2343 C CA . SER B 1 19 ? 21.607 -15.748 -1.626 1.00 20.48 19 SER B CA 1
ATOM 2344 C C . SER B 1 19 ? 20.487 -14.801 -2.100 1.00 21.81 19 SER B C 1
ATOM 2345 O O . SER B 1 19 ? 20.232 -13.749 -1.476 1.00 21.85 19 SER B O 1
ATOM 2348 N N A LYS B 1 20 ? 19.792 -15.212 -3.148 0.50 21.96 20 LYS B N 1
ATOM 2349 N N B LYS B 1 20 ? 19.787 -15.175 -3.171 0.50 21.96 20 LYS B N 1
ATOM 2350 C CA A LYS B 1 20 ? 18.703 -14.431 -3.705 0.50 21.94 20 LYS B CA 1
ATOM 2351 C CA B LYS B 1 20 ? 18.679 -14.349 -3.677 0.50 21.90 20 LYS B CA 1
ATOM 2352 C C A LYS B 1 20 ? 17.513 -14.252 -2.752 0.50 21.83 20 LYS B C 1
ATOM 2353 C C B LYS B 1 20 ? 17.511 -14.218 -2.696 0.50 21.84 20 LYS B C 1
ATOM 2354 O O A LYS B 1 20 ? 16.971 -13.163 -2.658 0.50 21.99 20 LYS B O 1
ATOM 2355 O O B LYS B 1 20 ? 16.980 -13.128 -2.518 0.50 22.02 20 LYS B O 1
ATOM 2366 N N . SER B 1 21 ? 17.136 -15.311 -2.025 1.00 20.78 21 SER B N 1
ATOM 2367 C CA . SER B 1 21 ? 15.997 -15.280 -1.078 1.00 19.11 21 SER B CA 1
ATOM 2368 C C . SER B 1 21 ? 16.371 -14.765 0.312 1.00 18.35 21 SER B C 1
ATOM 2369 O O . SER B 1 21 ? 15.500 -14.495 1.144 1.00 20.13 21 SER B O 1
ATOM 2372 N N . GLY B 1 22 ? 17.659 -14.684 0.590 1.00 15.40 22 GLY B N 1
ATOM 2373 C CA . GLY B 1 22 ? 18.144 -14.348 1.925 1.00 15.30 22 GLY B CA 1
ATOM 2374 C C . GLY B 1 22 ? 18.250 -15.530 2.872 1.00 13.71 22 GLY B C 1
ATOM 2375 O O . GLY B 1 22 ? 18.423 -15.344 4.075 1.00 14.44 22 GLY B O 1
ATOM 2376 N N . GLN B 1 23 ? 18.183 -16.745 2.340 1.00 11.57 23 GLN B N 1
ATOM 2377 C CA . GLN B 1 23 ? 18.338 -17.936 3.184 1.00 10.33 23 GLN B CA 1
ATOM 2378 C C . GLN B 1 23 ? 19.802 -18.096 3.584 1.00 10.66 23 GLN B C 1
ATOM 2379 O O . GLN B 1 23 ? 20.728 -17.889 2.760 1.00 10.67 23 GLN B O 1
ATOM 2385 N N . TYR B 1 24 ? 20.026 -18.424 4.866 1.00 8.96 24 TYR B N 1
ATOM 2386 C CA . TYR B 1 24 ? 21.390 -18.503 5.387 1.00 9.32 24 TYR B CA 1
ATOM 2387 C C . TYR B 1 24 ? 22.094 -19.730 4.817 1.00 9.69 24 TYR B C 1
ATOM 2388 O O . TYR B 1 24 ? 21.651 -20.859 5.011 1.00 9.24 24 TYR B O 1
ATOM 2397 N N . THR B 1 25 ? 23.170 -19.493 4.061 1.00 9.55 25 THR B N 1
ATOM 2398 C CA . THR B 1 25 ? 23.873 -20.555 3.369 1.00 9.98 25 THR B CA 1
ATOM 2399 C C . THR B 1 25 ? 25.234 -20.753 3.968 1.00 9.95 25 THR B C 1
ATOM 2400 O O . THR B 1 25 ? 26.109 -19.905 3.808 1.00 9.86 25 THR B O 1
ATOM 2404 N N . GLY B 1 26 ? 25.396 -21.861 4.686 1.00 9.50 26 GLY B N 1
ATOM 2405 C CA . GLY B 1 26 ? 26.616 -22.160 5.441 1.00 10.17 26 GLY B CA 1
ATOM 2406 C C . GLY B 1 26 ? 27.305 -23.356 4.810 1.00 9.83 26 GLY B C 1
ATOM 2407 O O . GLY B 1 26 ? 27.891 -23.262 3.720 1.00 9.96 26 GLY B O 1
ATOM 2408 N N . LEU B 1 27 ? 27.200 -24.504 5.471 1.00 10.94 27 LEU B N 1
ATOM 2409 C CA . LEU B 1 27 ? 27.800 -25.733 4.961 1.00 10.91 27 LEU B CA 1
ATOM 2410 C C . LEU B 1 27 ? 27.101 -26.275 3.723 1.00 11.18 27 LEU B C 1
ATOM 2411 O O . LEU B 1 27 ? 27.731 -26.992 2.947 1.00 11.85 27 LEU B O 1
ATOM 2416 N N . THR B 1 28 ? 25.817 -25.943 3.515 1.00 10.24 28 THR B N 1
ATOM 2417 C CA . THR B 1 28 ? 25.080 -26.394 2.343 1.00 10.48 28 THR B CA 1
ATOM 2418 C C . THR B 1 28 ? 25.817 -26.004 1.068 1.00 10.84 28 THR B C 1
ATOM 2419 O O . THR B 1 28 ? 26.146 -24.839 0.867 1.00 10.66 28 THR B O 1
ATOM 2423 N N . ASP B 1 29 ? 26.106 -26.986 0.225 1.00 10.76 29 ASP B N 1
ATOM 2424 C CA . ASP B 1 29 ? 27.078 -26.765 -0.845 1.00 10.54 29 ASP B CA 1
ATOM 2425 C C . ASP B 1 29 ? 26.441 -26.358 -2.182 1.00 11.56 29 ASP B C 1
ATOM 2426 O O . ASP B 1 29 ? 26.648 -27.008 -3.219 1.00 12.51 29 ASP B O 1
ATOM 2431 N N . LEU B 1 30 ? 25.654 -25.289 -2.147 1.00 11.45 30 LEU B N 1
ATOM 2432 C CA . LEU B 1 30 ? 24.919 -24.835 -3.329 1.00 11.42 30 LEU B CA 1
ATOM 2433 C C . LEU B 1 30 ? 25.860 -24.401 -4.461 1.00 11.52 30 LEU B C 1
ATOM 2434 O O . LEU B 1 30 ? 26.883 -23.773 -4.216 1.00 11.10 30 LEU B O 1
ATOM 2439 N N . PRO B 1 31 ? 25.478 -24.690 -5.710 1.00 11.63 31 PRO B N 1
ATOM 2440 C CA . PRO B 1 31 ? 26.232 -24.135 -6.832 1.00 11.40 31 PRO B CA 1
ATOM 2441 C C . PRO B 1 31 ? 25.765 -22.710 -7.131 1.00 10.95 31 PRO B C 1
ATOM 2442 O O . PRO B 1 31 ? 24.699 -22.297 -6.666 1.00 11.45 31 PRO B O 1
ATOM 2446 N N . LEU B 1 32 ? 26.542 -21.971 -7.924 1.00 11.20 32 LEU B N 1
ATOM 2447 C CA . LEU B 1 32 ? 26.048 -20.713 -8.474 1.00 10.77 32 LEU B CA 1
ATOM 2448 C C . LEU B 1 32 ? 24.841 -21.007 -9.376 1.00 10.52 32 LEU B C 1
ATOM 2449 O O . LEU B 1 32 ? 24.768 -22.049 -10.049 1.00 11.32 32 LEU B O 1
ATOM 2454 N N . THR B 1 33 ? 23.906 -20.082 -9.400 1.00 10.52 33 THR B N 1
ATOM 2455 C CA . THR B 1 33 ? 22.858 -20.099 -10.419 1.00 11.14 33 THR B CA 1
ATOM 2456 C C . THR B 1 33 ? 23.456 -19.718 -11.776 1.00 11.11 33 THR B C 1
ATOM 2457 O O . THR B 1 33 ? 24.549 -19.147 -11.841 1.00 10.87 33 THR B O 1
ATOM 2461 N N . PRO B 1 34 ? 22.711 -19.971 -12.857 1.00 11.47 34 PRO B N 1
ATOM 2462 C CA . PRO B 1 34 ? 23.156 -19.443 -14.155 1.00 11.83 34 PRO B CA 1
ATOM 2463 C C . PRO B 1 34 ? 23.419 -17.928 -14.121 1.00 11.69 34 PRO B C 1
ATOM 2464 O O . PRO B 1 34 ? 24.420 -17.477 -14.679 1.00 11.67 34 PRO B O 1
ATOM 2468 N N . TYR B 1 35 ? 22.535 -17.181 -13.467 1.00 11.67 35 TYR B N 1
ATOM 2469 C CA . TYR B 1 35 ? 22.723 -15.729 -13.301 1.00 11.45 35 TYR B CA 1
ATOM 2470 C C . TYR B 1 35 ? 24.051 -15.480 -12.586 1.00 10.86 35 TYR B C 1
ATOM 2471 O O . TYR B 1 35 ? 24.859 -14.662 -13.032 1.00 10.83 35 TYR B O 1
ATOM 2480 N N . GLY B 1 36 ? 24.269 -16.207 -11.491 1.00 10.28 36 GLY B N 1
ATOM 2481 C CA . GLY B 1 36 ? 25.485 -16.082 -10.684 1.00 10.49 36 GLY B CA 1
ATOM 2482 C C . GLY B 1 36 ? 26.750 -16.362 -11.484 1.00 10.54 36 GLY B C 1
ATOM 2483 O O . GLY B 1 36 ? 27.774 -15.701 -11.289 1.00 10.72 36 GLY B O 1
ATOM 2484 N N . GLU B 1 37 ? 26.709 -17.362 -12.362 1.00 10.24 37 GLU B N 1
ATOM 2485 C CA . GLU B 1 37 ? 27.843 -17.635 -13.230 1.00 11.18 37 GLU B CA 1
ATOM 2486 C C . GLU B 1 37 ? 28.168 -16.436 -14.121 1.00 11.39 37 GLU B C 1
ATOM 2487 O O . GLU B 1 37 ? 29.321 -16.009 -14.229 1.00 11.41 37 GLU B O 1
ATOM 2493 N N . GLY B 1 38 ? 27.143 -15.891 -14.753 1.00 12.17 38 GLY B N 1
ATOM 2494 C CA . GLY B 1 38 ? 27.323 -14.722 -15.608 1.00 12.15 38 GLY B CA 1
ATOM 2495 C C . GLY B 1 38 ? 27.844 -13.507 -14.842 1.00 11.96 38 GLY B C 1
ATOM 2496 O O . GLY B 1 38 ? 28.692 -12.743 -15.333 1.00 12.25 38 GLY B O 1
ATOM 2497 N N . GLN B 1 39 ? 27.327 -13.318 -13.638 1.00 12.51 39 GLN B N 1
ATOM 2498 C CA . GLN B 1 39 ? 27.730 -12.241 -12.762 1.00 12.64 39 GLN B CA 1
ATOM 2499 C C . GLN B 1 39 ? 29.237 -12.305 -12.496 1.00 11.89 39 GLN B C 1
ATOM 2500 O O . GLN B 1 39 ? 29.936 -11.297 -12.594 1.00 11.36 39 GLN B O 1
ATOM 2514 N N . LEU B 1 41 ? 31.533 -14.037 -14.315 1.00 9.95 41 LEU B N 1
ATOM 2515 C CA . LEU B 1 41 ? 32.224 -13.838 -15.598 1.00 10.57 41 LEU B CA 1
ATOM 2516 C C . LEU B 1 41 ? 32.387 -12.343 -15.878 1.00 11.15 41 LEU B C 1
ATOM 2517 O O . LEU B 1 41 ? 33.479 -11.890 -16.228 1.00 11.14 41 LEU B O 1
ATOM 2522 N N . ARG B 1 42 ? 31.297 -11.597 -15.717 1.00 12.04 42 ARG B N 1
ATOM 2523 C CA . ARG B 1 42 ? 31.342 -10.134 -15.931 1.00 11.70 42 ARG B CA 1
ATOM 2524 C C . ARG B 1 42 ? 32.257 -9.425 -14.941 1.00 12.04 42 ARG B C 1
ATOM 2525 O O . ARG B 1 42 ? 32.970 -8.483 -15.301 1.00 12.81 42 ARG B O 1
ATOM 2533 N N . THR B 1 43 ? 32.263 -9.860 -13.695 1.00 11.34 43 THR B N 1
ATOM 2534 C CA . THR B 1 43 ? 33.147 -9.288 -12.703 1.00 12.10 43 THR B CA 1
ATOM 2535 C C . THR B 1 43 ? 34.599 -9.468 -13.118 1.00 12.24 43 THR B C 1
ATOM 2536 O O . THR B 1 43 ? 35.397 -8.526 -13.002 1.00 11.90 43 THR B O 1
ATOM 2540 N N . GLY B 1 44 ? 34.966 -10.681 -13.559 1.00 11.89 44 GLY B N 1
ATOM 2541 C CA . GLY B 1 44 ? 36.344 -10.934 -14.032 1.00 11.42 44 GLY B CA 1
ATOM 2542 C C . GLY B 1 44 ? 36.722 -10.039 -15.192 1.00 11.27 44 GLY B C 1
ATOM 2543 O O . GLY B 1 44 ? 37.820 -9.479 -15.249 1.00 10.55 44 GLY B O 1
ATOM 2544 N N . GLU B 1 45 ? 35.810 -9.899 -16.137 1.00 10.61 45 GLU B N 1
ATOM 2545 C CA . GLU B 1 45 ? 36.069 -9.074 -17.296 1.00 12.38 45 GLU B CA 1
ATOM 2546 C C . GLU B 1 45 ? 36.310 -7.623 -16.872 1.00 12.09 45 GLU B C 1
ATOM 2547 O O . GLU B 1 45 ? 37.244 -6.960 -17.389 1.00 11.82 45 GLU B O 1
ATOM 2553 N N . SER B 1 46 ? 35.509 -7.144 -15.929 1.00 11.22 46 SER B N 1
ATOM 2554 C CA . SER B 1 46 ? 35.643 -5.757 -15.457 1.00 11.87 46 SER B CA 1
ATOM 2555 C C . SER B 1 46 ? 36.996 -5.547 -14.778 1.00 11.60 46 SER B C 1
ATOM 2556 O O . SER B 1 46 ? 37.740 -4.609 -15.126 1.00 11.64 46 SER B O 1
ATOM 2559 N N . VAL B 1 47 ? 37.327 -6.408 -13.822 1.00 11.41 47 VAL B N 1
ATOM 2560 C CA . VAL B 1 47 ? 38.536 -6.161 -13.037 1.00 12.35 47 VAL B CA 1
ATOM 2561 C C . VAL B 1 47 ? 39.817 -6.352 -13.843 1.00 12.92 47 VAL B C 1
ATOM 2562 O O . VAL B 1 47 ? 40.778 -5.628 -13.617 1.00 13.19 47 VAL B O 1
ATOM 2566 N N . PHE B 1 48 ? 39.820 -7.270 -14.810 1.00 13.59 48 PHE B N 1
ATOM 2567 C CA . PHE B 1 48 ? 41.048 -7.551 -15.546 1.00 15.09 48 PHE B CA 1
ATOM 2568 C C . PHE B 1 48 ? 41.149 -6.906 -16.892 1.00 17.73 48 PHE B C 1
ATOM 2569 O O . PHE B 1 48 ? 42.239 -6.629 -17.370 1.00 17.67 48 PHE B O 1
ATOM 2577 N N A ARG B 1 49 ? 40.015 -6.706 -17.548 0.50 19.23 49 ARG B N 1
ATOM 2578 N N B ARG B 1 49 ? 40.026 -6.691 -17.537 0.50 19.40 49 ARG B N 1
ATOM 2579 C CA A ARG B 1 49 ? 40.031 -6.381 -18.977 0.50 20.95 49 ARG B CA 1
ATOM 2580 C CA B ARG B 1 49 ? 40.096 -6.298 -18.920 0.50 21.31 49 ARG B CA 1
ATOM 2581 C C A ARG B 1 49 ? 39.597 -4.944 -19.193 0.50 21.91 49 ARG B C 1
ATOM 2582 C C B ARG B 1 49 ? 39.674 -4.859 -18.995 0.50 22.09 49 ARG B C 1
ATOM 2583 O O A ARG B 1 49 ? 40.334 -4.171 -19.824 0.50 22.87 49 ARG B O 1
ATOM 2584 O O B ARG B 1 49 ? 40.522 -3.994 -19.217 0.50 23.43 49 ARG B O 1
ATOM 2599 N N . ASN B 1 50 ? 38.408 -4.590 -18.699 1.00 22.84 50 ASN B N 1
ATOM 2600 C CA . ASN B 1 50 ? 37.798 -3.291 -19.029 1.00 25.01 50 ASN B CA 1
ATOM 2601 C C . ASN B 1 50 ? 38.345 -2.173 -18.126 1.00 25.71 50 ASN B C 1
ATOM 2602 O O . ASN B 1 50 ? 38.677 -1.075 -18.600 1.00 26.33 50 ASN B O 1
ATOM 2607 N N . ASN B 1 51 ? 38.490 -2.472 -16.839 1.00 25.36 51 ASN B N 1
ATOM 2608 C CA . ASN B 1 51 ? 38.954 -1.482 -15.863 1.00 25.64 51 ASN B CA 1
ATOM 2609 C C . ASN B 1 51 ? 40.367 -1.659 -15.332 1.00 24.81 51 ASN B C 1
ATOM 2610 O O . ASN B 1 51 ? 40.941 -0.704 -14.814 1.00 24.83 51 ASN B O 1
ATOM 2615 N N . GLN B 1 52 ? 40.933 -2.867 -15.483 1.00 25.18 52 GLN B N 1
ATOM 2616 C CA . GLN B 1 52 ? 42.251 -3.242 -14.952 1.00 23.49 52 GLN B CA 1
ATOM 2617 C C . GLN B 1 52 ? 42.543 -2.756 -13.521 1.00 22.83 52 GLN B C 1
ATOM 2618 O O . GLN B 1 52 ? 43.618 -2.195 -13.231 1.00 24.25 52 GLN B O 1
ATOM 2624 N N . PHE B 1 53 ? 41.594 -3.076 -12.660 1.00 17.51 53 PHE B N 1
ATOM 2625 C CA . PHE B 1 53 ? 41.718 -2.958 -11.214 1.00 15.72 53 PHE B CA 1
ATOM 2626 C C . PHE B 1 53 ? 42.599 -4.045 -10.593 1.00 15.33 53 PHE B C 1
ATOM 2627 O O . PHE B 1 53 ? 42.985 -3.946 -9.435 1.00 16.02 53 PHE B O 1
ATOM 2635 N N . LEU B 1 54 ? 42.836 -5.118 -11.326 1.00 13.12 54 LEU B N 1
ATOM 2636 C CA . LEU B 1 54 ? 43.787 -6.141 -10.905 1.00 13.63 54 LEU B CA 1
ATOM 2637 C C . LEU B 1 54 ? 44.723 -6.450 -12.066 1.00 13.14 54 LEU B C 1
ATOM 2638 O O . LEU B 1 54 ? 44.308 -6.413 -13.214 1.00 12.65 54 LEU B O 1
ATOM 2643 N N . ASN B 1 55 ? 45.978 -6.756 -11.750 1.00 13.31 55 ASN B N 1
ATOM 2644 C CA . ASN B 1 55 ? 46.985 -7.112 -12.739 1.00 13.31 55 ASN B CA 1
ATOM 2645 C C . ASN B 1 55 ? 47.440 -8.513 -12.393 1.00 13.18 55 ASN B C 1
ATOM 2646 O O . ASN B 1 55 ? 47.968 -8.706 -11.302 1.00 12.13 55 ASN B O 1
ATOM 2651 N N . PRO B 1 56 ? 47.225 -9.491 -13.287 1.00 13.10 56 PRO B N 1
ATOM 2652 C CA . PRO B 1 56 ? 47.589 -10.872 -12.926 1.00 13.27 56 PRO B CA 1
ATOM 2653 C C . PRO B 1 56 ? 49.034 -11.044 -12.499 1.00 13.27 56 PRO B C 1
ATOM 2654 O O . PRO B 1 56 ? 49.338 -11.936 -11.689 1.00 13.43 56 PRO B O 1
ATOM 2658 N N . ASP B 1 57 ? 49.928 -10.206 -13.020 1.00 11.86 57 ASP B N 1
ATOM 2659 C CA . ASP B 1 57 ? 51.338 -10.288 -12.673 1.00 12.77 57 ASP B CA 1
ATOM 2660 C C . ASP B 1 57 ? 51.609 -10.030 -11.209 1.00 12.28 57 ASP B C 1
ATOM 2661 O O . ASP B 1 57 ? 52.656 -10.448 -10.697 1.00 12.38 57 ASP B O 1
ATOM 2666 N N . ASN B 1 58 ? 50.690 -9.337 -10.538 1.00 11.62 58 ASN B N 1
ATOM 2667 C CA . ASN B 1 58 ? 50.873 -9.011 -9.121 1.00 11.69 58 ASN B CA 1
ATOM 2668 C C . ASN B 1 58 ? 50.161 -9.958 -8.180 1.00 11.28 58 ASN B C 1
ATOM 2669 O O . ASN B 1 58 ? 50.336 -9.840 -6.952 1.00 10.73 58 ASN B O 1
ATOM 2674 N N . ILE B 1 59 ? 49.358 -10.888 -8.726 1.00 9.88 59 ILE B N 1
ATOM 2675 C CA . ILE B 1 59 ? 48.615 -11.839 -7.888 1.00 10.11 59 ILE B CA 1
ATOM 2676 C C . ILE B 1 59 ? 49.527 -13.001 -7.540 1.00 10.04 59 ILE B C 1
ATOM 2677 O O . ILE B 1 59 ? 50.077 -13.649 -8.448 1.00 11.40 59 ILE B O 1
ATOM 2682 N N . THR B 1 60 ? 49.705 -13.276 -6.257 1.00 9.02 60 THR B N 1
ATOM 2683 C CA . THR B 1 60 ? 50.619 -14.317 -5.813 1.00 9.14 60 THR B CA 1
ATOM 2684 C C . THR B 1 60 ? 49.844 -15.554 -5.386 1.00 9.38 60 THR B C 1
ATOM 2685 O O . THR B 1 60 ? 50.158 -16.671 -5.821 1.00 9.74 60 THR B O 1
ATOM 2689 N N . TYR B 1 61 ? 48.854 -15.340 -4.531 1.00 9.12 61 TYR B N 1
ATOM 2690 C CA . TYR B 1 61 ? 48.049 -16.405 -3.988 1.00 9.13 61 TYR B CA 1
ATOM 2691 C C . TYR B 1 61 ? 46.583 -16.069 -4.085 1.00 9.10 61 TYR B C 1
ATOM 2692 O O . TYR B 1 61 ? 46.185 -14.900 -3.955 1.00 9.67 61 TYR B O 1
ATOM 2701 N N . ILE B 1 62 ? 45.782 -17.112 -4.258 1.00 8.82 62 ILE B N 1
ATOM 2702 C CA . ILE B 1 62 ? 44.325 -17.036 -4.115 1.00 8.76 62 ILE B CA 1
ATOM 2703 C C . ILE B 1 62 ? 43.919 -18.069 -3.086 1.00 9.23 62 ILE B C 1
ATOM 2704 O O . ILE B 1 62 ? 44.197 -19.251 -3.257 1.00 10.55 62 ILE B O 1
ATOM 2709 N N . PHE B 1 63 ? 43.271 -17.621 -2.011 1.00 8.43 63 PHE B N 1
ATOM 2710 C CA . PHE B 1 63 ? 42.741 -18.509 -1.012 1.00 9.09 63 PHE B CA 1
ATOM 2711 C C . PHE B 1 63 ? 41.241 -18.567 -1.227 1.00 8.94 63 PHE B C 1
ATOM 2712 O O . PHE B 1 63 ? 40.594 -17.547 -1.496 1.00 9.73 63 PHE B O 1
ATOM 2720 N N . THR B 1 64 ? 40.693 -19.766 -1.149 1.00 8.32 64 THR B N 1
ATOM 2721 C CA . THR B 1 64 ? 39.256 -19.946 -1.312 1.00 8.24 64 THR B CA 1
ATOM 2722 C C . THR B 1 64 ? 38.684 -20.845 -0.233 1.00 8.60 64 THR B C 1
ATOM 2723 O O . THR B 1 64 ? 39.304 -21.819 0.198 1.00 8.21 64 THR B O 1
ATOM 2727 N N . SER B 1 65 ? 37.469 -20.517 0.164 1.00 7.94 65 SER B N 1
ATOM 2728 C CA . SER B 1 65 ? 36.614 -21.449 0.896 1.00 8.07 65 SER B CA 1
ATOM 2729 C C . SER B 1 65 ? 36.489 -22.775 0.122 1.00 8.10 65 SER B C 1
ATOM 2730 O O . SER B 1 65 ? 36.513 -22.789 -1.103 1.00 8.16 65 SER B O 1
ATOM 2733 N N . PRO B 1 66 ? 36.311 -23.889 0.833 1.00 8.61 66 PRO B N 1
ATOM 2734 C CA . PRO B 1 66 ? 36.130 -25.161 0.148 1.00 9.16 66 PRO B CA 1
ATOM 2735 C C . PRO B 1 66 ? 34.781 -25.291 -0.556 1.00 9.15 66 PRO B C 1
ATOM 2736 O O . PRO B 1 66 ? 34.603 -26.217 -1.347 1.00 9.84 66 PRO B O 1
ATOM 2740 N N . ARG B 1 67 ? 33.830 -24.414 -0.244 1.00 9.52 67 ARG B N 1
ATOM 2741 C CA . ARG B 1 67 ? 32.510 -24.507 -0.842 1.00 9.40 67 ARG B CA 1
ATOM 2742 C C . ARG B 1 67 ? 32.564 -24.343 -2.368 1.00 9.49 67 ARG B C 1
ATOM 2743 O O . ARG B 1 67 ? 33.304 -23.515 -2.916 1.00 8.77 67 ARG B O 1
ATOM 2751 N N . LEU B 1 68 ? 31.762 -25.158 -3.044 1.00 8.59 68 LEU B N 1
ATOM 2752 C CA . LEU B 1 68 ? 31.694 -25.141 -4.501 1.00 9.02 68 LEU B CA 1
ATOM 2753 C C . LEU B 1 68 ? 31.453 -23.725 -5.039 1.00 9.09 68 LEU B C 1
ATOM 2754 O O . LEU B 1 68 ? 32.083 -23.308 -6.029 1.00 9.50 68 LEU B O 1
ATOM 2759 N N . ARG B 1 69 ? 30.531 -22.986 -4.413 1.00 8.96 69 ARG B N 1
ATOM 2760 C CA . ARG B 1 69 ? 30.183 -21.668 -4.933 1.00 8.72 69 ARG B CA 1
ATOM 2761 C C . ARG B 1 69 ? 31.388 -20.708 -4.938 1.00 9.06 69 ARG B C 1
ATOM 2762 O O . ARG B 1 69 ? 31.497 -19.839 -5.816 1.00 10.07 69 ARG B O 1
ATOM 2770 N N . ALA B 1 70 ? 32.251 -20.816 -3.922 1.00 8.89 70 ALA B N 1
ATOM 2771 C CA . ALA B 1 70 ? 33.471 -20.018 -3.871 1.00 8.81 70 ALA B CA 1
ATOM 2772 C C . ALA B 1 70 ? 34.472 -20.483 -4.941 1.00 9.34 70 ALA B C 1
ATOM 2773 O O . ALA B 1 70 ? 35.047 -19.664 -5.666 1.00 9.66 70 ALA B O 1
ATOM 2775 N N . ARG B 1 71 ? 34.663 -21.793 -5.052 1.00 9.06 71 ARG B N 1
ATOM 2776 C CA . ARG B 1 71 ? 35.606 -22.335 -6.034 1.00 9.62 71 ARG B CA 1
ATOM 2777 C C . ARG B 1 71 ? 35.196 -22.036 -7.485 1.00 9.63 71 ARG B C 1
ATOM 2778 O O . ARG B 1 71 ? 36.042 -21.707 -8.333 1.00 10.53 71 ARG B O 1
ATOM 2786 N N . GLN B 1 72 ? 33.901 -22.091 -7.758 1.00 10.07 72 GLN B N 1
ATOM 2787 C CA . GLN B 1 72 ? 33.371 -21.742 -9.078 1.00 9.94 72 GLN B CA 1
ATOM 2788 C C . GLN B 1 72 ? 33.649 -20.262 -9.383 1.00 10.40 72 GLN B C 1
ATOM 2789 O O . GLN B 1 72 ? 33.965 -19.900 -10.513 1.00 9.90 72 GLN B O 1
ATOM 2795 N N . THR B 1 73 ? 33.510 -19.436 -8.352 1.00 10.12 73 THR B N 1
ATOM 2796 C CA . THR B 1 73 ? 33.733 -17.995 -8.462 1.00 9.72 73 THR B CA 1
ATOM 2797 C C . THR B 1 73 ? 35.191 -17.711 -8.806 1.00 9.47 73 THR B C 1
ATOM 2798 O O . THR B 1 73 ? 35.458 -16.867 -9.669 1.00 9.62 73 THR B O 1
ATOM 2802 N N . VAL B 1 74 ? 36.128 -18.433 -8.182 1.00 9.02 74 VAL B N 1
ATOM 2803 C CA . VAL B 1 74 ? 37.553 -18.308 -8.544 1.00 8.77 74 VAL B CA 1
ATOM 2804 C C . VAL B 1 74 ? 37.743 -18.561 -10.034 1.00 9.93 74 VAL B C 1
ATOM 2805 O O . VAL B 1 74 ? 38.336 -17.757 -10.738 1.00 10.76 74 VAL B O 1
ATOM 2809 N N . ASP B 1 75 ? 37.223 -19.677 -10.518 1.00 9.89 75 ASP B N 1
ATOM 2810 C CA . ASP B 1 75 ? 37.472 -20.069 -11.903 1.00 11.23 75 ASP B CA 1
ATOM 2811 C C . ASP B 1 75 ? 36.880 -19.059 -12.909 1.00 10.21 75 ASP B C 1
ATOM 2812 O O . ASP B 1 75 ? 37.514 -18.714 -13.918 1.00 10.18 75 ASP B O 1
ATOM 2817 N N . LEU B 1 76 ? 35.701 -18.545 -12.597 1.00 9.60 76 LEU B N 1
ATOM 2818 C CA . LEU B 1 76 ? 35.003 -17.608 -13.470 1.00 9.41 76 LEU B CA 1
ATOM 2819 C C . LEU B 1 76 ? 35.679 -16.238 -13.484 1.00 9.76 76 LEU B C 1
ATOM 2820 O O . LEU B 1 76 ? 35.840 -15.614 -14.554 1.00 10.88 76 LEU B O 1
ATOM 2825 N N . VAL B 1 77 ? 36.100 -15.769 -12.315 1.00 9.46 77 VAL B N 1
ATOM 2826 C CA . VAL B 1 77 ? 36.798 -14.473 -12.222 1.00 9.49 77 VAL B CA 1
ATOM 2827 C C . VAL B 1 77 ? 38.148 -14.509 -12.968 1.00 10.28 77 VAL B C 1
ATOM 2828 O O . VAL B 1 77 ? 38.552 -13.496 -13.563 1.00 10.69 77 VAL B O 1
ATOM 2832 N N . LEU B 1 78 ? 38.843 -15.654 -12.932 1.00 9.90 78 LEU B N 1
ATOM 2833 C CA . LEU B 1 78 ? 40.155 -15.765 -13.576 1.00 10.33 78 LEU B CA 1
ATOM 2834 C C . LEU B 1 78 ? 40.103 -16.108 -15.056 1.00 10.66 78 LEU B C 1
ATOM 2835 O O . LEU B 1 78 ? 41.147 -16.237 -15.701 1.00 10.46 78 LEU B O 1
ATOM 2840 N N . LYS B 1 79 ? 38.907 -16.248 -15.621 1.00 10.88 79 LYS B N 1
ATOM 2841 C CA . LYS B 1 79 ? 38.800 -16.667 -17.024 1.00 11.90 79 LYS B CA 1
ATOM 2842 C C . LYS B 1 79 ? 39.567 -15.764 -18.010 1.00 11.00 79 LYS B C 1
ATOM 2843 O O . LYS B 1 79 ? 40.057 -16.254 -19.030 1.00 11.56 79 LYS B O 1
ATOM 2849 N N . PRO B 1 80 ? 39.662 -14.447 -17.749 1.00 11.18 80 PRO B N 1
ATOM 2850 C CA . PRO B 1 80 ? 40.362 -13.611 -18.758 1.00 10.89 80 PRO B CA 1
ATOM 2851 C C . PRO B 1 80 ? 41.865 -13.844 -18.847 1.00 10.98 80 PRO B C 1
ATOM 2852 O O . PRO B 1 80 ? 42.503 -13.408 -19.823 1.00 10.92 80 PRO B O 1
ATOM 2856 N N . LEU B 1 81 ? 42.420 -14.509 -17.840 1.00 10.20 81 LEU B N 1
ATOM 2857 C CA . LEU B 1 81 ? 43.842 -14.814 -17.807 1.00 10.70 81 LEU B CA 1
ATOM 2858 C C . LEU B 1 81 ? 44.215 -15.892 -18.809 1.00 10.49 81 LEU B C 1
ATOM 2859 O O . LEU B 1 81 ? 43.367 -16.706 -19.235 1.00 11.07 81 LEU B O 1
ATOM 2864 N N . SER B 1 82 ? 45.488 -15.885 -19.190 1.00 10.71 82 SER B N 1
ATOM 2865 C CA . SER B 1 82 ? 46.052 -16.987 -19.975 1.00 10.74 82 SER B CA 1
ATOM 2866 C C . SER B 1 82 ? 46.433 -18.156 -19.058 1.00 10.58 82 SER B C 1
ATOM 2867 O O . SER B 1 82 ? 46.494 -18.016 -17.839 1.00 9.27 82 SER B O 1
ATOM 2870 N N . ASP B 1 83 ? 46.704 -19.310 -19.660 1.00 10.29 83 ASP B N 1
ATOM 2871 C CA . ASP B 1 83 ? 47.149 -20.466 -18.873 1.00 10.81 83 ASP B CA 1
ATOM 2872 C C . ASP B 1 83 ? 48.480 -20.141 -18.187 1.00 9.64 83 ASP B C 1
ATOM 2873 O O . ASP B 1 83 ? 48.741 -20.606 -17.075 1.00 9.70 83 ASP B O 1
ATOM 2878 N N . GLU B 1 84 ? 49.316 -19.368 -18.856 1.00 9.40 84 GLU B N 1
ATOM 2879 C CA . GLU B 1 84 ? 50.622 -19.007 -18.295 1.00 9.71 84 GLU B CA 1
ATOM 2880 C C . GLU B 1 84 ? 50.428 -18.107 -17.080 1.00 9.57 84 GLU B C 1
ATOM 2881 O O . GLU B 1 84 ? 51.077 -18.290 -16.064 1.00 9.43 84 GLU B O 1
ATOM 2887 N N . GLN B 1 85 ? 49.516 -17.138 -17.175 1.00 9.41 85 GLN B N 1
ATOM 2888 C CA . GLN B 1 85 ? 49.235 -16.287 -16.019 1.00 9.22 85 GLN B CA 1
ATOM 2889 C C . GLN B 1 85 ? 48.685 -17.085 -14.850 1.00 8.98 85 GLN B C 1
ATOM 2890 O O . GLN B 1 85 ? 49.100 -16.898 -13.699 1.00 9.39 85 GLN B O 1
ATOM 2896 N N . ARG B 1 86 ? 47.776 -18.011 -15.132 1.00 8.72 86 ARG B N 1
ATOM 2897 C CA . ARG B 1 86 ? 47.267 -18.879 -14.076 1.00 8.64 86 ARG B CA 1
ATOM 2898 C C . ARG B 1 86 ? 48.342 -19.790 -13.478 1.00 8.60 86 ARG B C 1
ATOM 2899 O O . ARG B 1 86 ? 48.300 -20.092 -12.277 1.00 8.69 86 ARG B O 1
ATOM 2907 N N . ALA B 1 87 ? 49.275 -20.235 -14.317 1.00 7.84 87 ALA B N 1
ATOM 2908 C CA . ALA B 1 87 ? 50.365 -21.108 -13.870 1.00 7.95 87 ALA B CA 1
ATOM 2909 C C . ALA B 1 87 ? 51.255 -20.452 -12.815 1.00 8.57 87 ALA B C 1
ATOM 2910 O O . ALA B 1 87 ? 51.933 -21.150 -12.042 1.00 9.30 87 ALA B O 1
ATOM 2912 N N . LYS B 1 88 ? 51.222 -19.118 -12.744 1.00 9.04 88 LYS B N 1
ATOM 2913 C CA . LYS B 1 88 ? 52.041 -18.373 -11.794 1.00 9.40 88 LYS B CA 1
ATOM 2914 C C . LYS B 1 88 ? 51.295 -17.957 -10.526 1.00 10.25 88 LYS B C 1
ATOM 2915 O O . LYS B 1 88 ? 51.857 -17.223 -9.695 1.00 11.78 88 LYS B O 1
ATOM 2921 N N . ILE B 1 89 ? 50.065 -18.410 -10.382 1.00 8.34 89 ILE B N 1
ATOM 2922 C CA . ILE B 1 89 ? 49.229 -18.061 -9.241 1.00 8.87 89 ILE B CA 1
ATOM 2923 C C . ILE B 1 89 ? 48.892 -19.322 -8.480 1.00 8.59 89 ILE B C 1
ATOM 2924 O O . ILE B 1 89 ? 48.369 -20.286 -9.067 1.00 10.36 89 ILE B O 1
ATOM 2929 N N . ARG B 1 90 ? 49.172 -19.331 -7.182 1.00 7.37 90 ARG B N 1
ATOM 2930 C CA . ARG B 1 90 ? 48.856 -20.469 -6.334 1.00 7.27 90 ARG B CA 1
ATOM 2931 C C . ARG B 1 90 ? 47.435 -20.337 -5.810 1.00 9.21 90 ARG B C 1
ATOM 2932 O O . ARG B 1 90 ? 47.072 -19.279 -5.342 1.00 10.16 90 ARG B O 1
ATOM 2940 N N . VAL B 1 91 ? 46.672 -21.426 -5.878 1.00 9.23 91 VAL B N 1
ATOM 2941 C CA . VAL B 1 91 ? 45.305 -21.453 -5.369 1.00 9.30 91 VAL B CA 1
ATOM 2942 C C . VAL B 1 91 ? 45.252 -22.438 -4.225 1.00 8.96 91 VAL B C 1
ATOM 2943 O O . VAL B 1 91 ? 45.659 -23.609 -4.374 1.00 9.16 91 VAL B O 1
ATOM 2947 N N . VAL B 1 92 ? 44.799 -21.963 -3.076 1.00 8.38 92 VAL B N 1
ATOM 2948 C CA . VAL B 1 92 ? 44.790 -22.726 -1.836 1.00 8.72 92 VAL B CA 1
ATOM 2949 C C . VAL B 1 92 ? 43.379 -22.812 -1.270 1.00 8.72 92 VAL B C 1
ATOM 2950 O O . VAL B 1 92 ? 42.752 -21.788 -0.996 1.00 8.68 92 VAL B O 1
ATOM 2954 N N . VAL B 1 93 ? 42.883 -24.026 -1.085 1.00 8.95 93 VAL B N 1
ATOM 2955 C CA . VAL B 1 93 ? 41.586 -24.232 -0.426 1.00 8.82 93 VAL B CA 1
ATOM 2956 C C . VAL B 1 93 ? 41.806 -24.265 1.068 1.00 9.13 93 VAL B C 1
ATOM 2957 O O . VAL B 1 93 ? 42.617 -25.056 1.579 1.00 10.38 93 VAL B O 1
ATOM 2961 N N . ASP B 1 94 ? 41.095 -23.419 1.802 1.00 8.66 94 ASP B N 1
ATOM 2962 C CA . ASP B 1 94 ? 41.322 -23.313 3.244 1.00 8.66 94 ASP B CA 1
ATOM 2963 C C . ASP B 1 94 ? 39.975 -23.347 3.982 1.00 8.95 94 ASP B C 1
ATOM 2964 O O . ASP B 1 94 ? 39.147 -22.433 3.844 1.00 9.09 94 ASP B O 1
ATOM 2969 N N . ASP B 1 95 ? 39.787 -24.375 4.794 1.00 8.95 95 ASP B N 1
ATOM 2970 C CA . ASP B 1 95 ? 38.545 -24.540 5.556 1.00 9.46 95 ASP B CA 1
ATOM 2971 C C . ASP B 1 95 ? 38.347 -23.404 6.563 1.00 9.09 95 ASP B C 1
ATOM 2972 O O . ASP B 1 95 ? 37.218 -23.171 7.003 1.00 9.74 95 ASP B O 1
ATOM 2977 N N . ASP B 1 96 ? 39.426 -22.698 6.945 1.00 8.28 96 ASP B N 1
ATOM 2978 C CA . ASP B 1 96 ? 39.265 -21.560 7.867 1.00 8.00 96 ASP B CA 1
ATOM 2979 C C . ASP B 1 96 ? 38.466 -20.419 7.255 1.00 8.52 96 ASP B C 1
ATOM 2980 O O . ASP B 1 96 ? 38.071 -19.484 7.981 1.00 9.04 96 ASP B O 1
ATOM 2985 N N . LEU B 1 97 ? 38.228 -20.471 5.933 1.00 9.01 97 LEU B N 1
ATOM 2986 C CA . LEU B 1 97 ? 37.491 -19.416 5.218 1.00 8.66 97 LEU B CA 1
ATOM 2987 C C . LEU B 1 97 ? 36.058 -19.813 4.879 1.00 9.50 97 LEU B C 1
ATOM 2988 O O . LEU B 1 97 ? 35.385 -19.096 4.143 1.00 9.57 97 LEU B O 1
ATOM 2993 N N . ARG B 1 98 ? 35.590 -20.935 5.415 1.00 8.76 98 ARG B N 1
ATOM 2994 C CA . ARG B 1 98 ? 34.192 -21.317 5.215 1.00 8.55 98 ARG B CA 1
ATOM 2995 C C . ARG B 1 98 ? 33.233 -20.291 5.858 1.00 8.45 98 ARG B C 1
ATOM 2996 O O . ARG B 1 98 ? 33.608 -19.519 6.731 1.00 8.06 98 ARG B O 1
ATOM 3004 N N . GLU B 1 99 ? 31.982 -20.302 5.447 1.00 8.23 99 GLU B N 1
ATOM 3005 C CA . GLU B 1 99 ? 31.002 -19.438 6.059 1.00 8.10 99 GLU B CA 1
ATOM 3006 C C . GLU B 1 99 ? 30.783 -19.803 7.527 1.00 7.41 99 GLU B C 1
ATOM 3007 O O . GLU B 1 99 ? 31.049 -20.942 7.950 1.00 8.07 99 GLU B O 1
ATOM 3013 N N . TRP B 1 100 ? 30.300 -18.835 8.300 1.00 7.74 100 TRP B N 1
ATOM 3014 C CA . TRP B 1 100 ? 29.749 -19.058 9.639 1.00 8.47 100 TRP B CA 1
ATOM 3015 C C . TRP B 1 100 ? 28.907 -20.334 9.639 1.00 8.87 100 TRP B C 1
ATOM 3016 O O . TRP B 1 100 ? 28.036 -20.507 8.771 1.00 9.02 100 TRP B O 1
ATOM 3027 N N . GLU B 1 101 ? 29.152 -21.231 10.596 1.00 8.51 101 GLU B N 1
ATOM 3028 C CA . GLU B 1 101 ? 28.332 -22.450 10.706 1.00 8.81 101 GLU B CA 1
ATOM 3029 C C . GLU B 1 101 ? 27.041 -22.097 11.420 1.00 8.72 101 GLU B C 1
ATOM 3030 O O . GLU B 1 101 ? 27.028 -21.727 12.590 1.00 9.47 101 GLU B O 1
ATOM 3036 N N . TYR B 1 102 ? 25.944 -22.135 10.666 1.00 8.60 102 TYR B N 1
ATOM 3037 C CA . TYR B 1 102 ? 24.669 -21.642 11.164 1.00 8.92 102 TYR B CA 1
ATOM 3038 C C . TYR B 1 102 ? 23.876 -22.634 12.013 1.00 8.42 102 TYR B C 1
ATOM 3039 O O . TYR B 1 102 ? 22.887 -22.249 12.634 1.00 7.57 102 TYR B O 1
ATOM 3048 N N . GLY B 1 103 ? 24.298 -23.896 12.056 1.00 8.35 103 GLY B N 1
ATOM 3049 C CA . GLY B 1 103 ? 23.658 -24.885 12.924 1.00 8.02 103 GLY B CA 1
ATOM 3050 C C . GLY B 1 103 ? 22.188 -25.038 12.612 1.00 8.31 103 GLY B C 1
ATOM 3051 O O . GLY B 1 103 ? 21.807 -25.274 11.451 1.00 9.05 103 GLY B O 1
ATOM 3052 N N . ASP B 1 104 ? 21.359 -24.827 13.633 1.00 7.83 104 ASP B N 1
ATOM 3053 C CA . ASP B 1 104 ? 19.888 -24.909 13.485 1.00 8.41 104 ASP B CA 1
ATOM 3054 C C . ASP B 1 104 ? 19.321 -23.949 12.446 1.00 8.57 104 ASP B C 1
ATOM 3055 O O . ASP B 1 104 ? 18.196 -24.173 11.955 1.00 7.80 104 ASP B O 1
ATOM 3060 N N . TYR B 1 105 ? 20.061 -22.881 12.140 1.00 8.30 105 TYR B N 1
ATOM 3061 C CA . TYR B 1 105 ? 19.512 -21.797 11.325 1.00 7.90 105 TYR B CA 1
ATOM 3062 C C . TYR B 1 105 ? 19.826 -21.961 9.840 1.00 7.98 105 TYR B C 1
ATOM 3063 O O . TYR B 1 105 ? 19.437 -21.114 9.030 1.00 7.60 105 TYR B O 1
ATOM 3072 N N . GLU B 1 106 ? 20.522 -23.037 9.476 1.00 7.64 106 GLU B N 1
ATOM 3073 C CA . GLU B 1 106 ? 20.869 -23.281 8.073 1.00 7.44 106 GLU B CA 1
ATOM 3074 C C . GLU B 1 106 ? 19.619 -23.230 7.195 1.00 7.76 106 GLU B C 1
ATOM 3075 O O . GLU B 1 106 ? 18.600 -23.882 7.477 1.00 8.49 106 GLU B O 1
ATOM 3081 N N . GLY B 1 107 ? 19.681 -22.429 6.141 1.00 7.80 107 GLY B N 1
ATOM 3082 C CA . GLY B 1 107 ? 18.588 -22.300 5.193 1.00 7.45 107 GLY B CA 1
ATOM 3083 C C . GLY B 1 107 ? 17.432 -21.411 5.612 1.00 7.99 107 GLY B C 1
ATOM 3084 O O . GLY B 1 107 ? 16.470 -21.244 4.856 1.00 8.23 107 GLY B O 1
ATOM 3093 N N . LEU B 1 109 ? 15.558 -17.771 6.960 1.00 8.82 109 LEU B N 1
ATOM 3094 C CA . LEU B 1 109 ? 15.636 -16.324 6.837 1.00 9.41 109 LEU B CA 1
ATOM 3095 C C . LEU B 1 109 ? 15.810 -15.726 8.225 1.00 9.43 109 LEU B C 1
ATOM 3096 O O . LEU B 1 109 ? 15.391 -16.329 9.235 1.00 9.27 109 LEU B O 1
ATOM 3101 N N . THR B 1 110 ? 16.325 -14.502 8.280 1.00 9.37 110 THR B N 1
ATOM 3102 C CA . THR B 1 110 ? 16.486 -13.809 9.583 1.00 9.67 110 THR B CA 1
ATOM 3103 C C . THR B 1 110 ? 15.190 -13.809 10.393 1.00 9.27 110 THR B C 1
ATOM 3104 O O . THR B 1 110 ? 15.183 -14.136 11.575 1.00 9.15 110 THR B O 1
ATOM 3108 N N . ARG B 1 111 ? 14.077 -13.428 9.776 1.00 9.40 111 ARG B N 1
ATOM 3109 C CA . ARG B 1 111 ? 12.838 -13.337 10.537 1.00 9.77 111 ARG B CA 1
ATOM 3110 C C . ARG B 1 111 ? 12.402 -14.712 11.093 1.00 8.87 111 ARG B C 1
ATOM 3111 O O . ARG B 1 111 ? 11.791 -14.791 12.163 1.00 8.49 111 ARG B O 1
ATOM 3119 N N . GLU B 1 112 ? 12.700 -15.778 10.361 1.00 8.26 112 GLU B N 1
ATOM 3120 C CA . GLU B 1 112 ? 12.399 -17.135 10.833 1.00 8.17 112 GLU B CA 1
ATOM 3121 C C . GLU B 1 112 ? 13.267 -17.516 12.021 1.00 6.84 112 GLU B C 1
ATOM 3122 O O . GLU B 1 112 ? 12.800 -18.162 12.971 1.00 8.57 112 GLU B O 1
ATOM 3128 N N . ILE B 1 113 ? 14.533 -17.120 11.979 1.00 7.29 113 ILE B N 1
ATOM 3129 C CA . ILE B 1 113 ? 15.465 -17.419 13.065 1.00 7.02 113 ILE B CA 1
ATOM 3130 C C . ILE B 1 113 ? 14.986 -16.682 14.302 1.00 8.00 113 ILE B C 1
ATOM 3131 O O . ILE B 1 113 ? 14.926 -17.250 15.397 1.00 7.37 113 ILE B O 1
ATOM 3136 N N . ILE B 1 114 ? 14.581 -15.427 14.121 1.00 8.00 114 ILE B N 1
ATOM 3137 C CA . ILE B 1 114 ? 14.071 -14.636 15.247 1.00 9.22 114 ILE B CA 1
ATOM 3138 C C . ILE B 1 114 ? 12.874 -15.312 15.914 1.00 9.69 114 ILE B C 1
ATOM 3139 O O . ILE B 1 114 ? 12.834 -15.458 17.152 1.00 9.70 114 ILE B O 1
ATOM 3144 N N . GLU B 1 115 ? 11.937 -15.818 15.109 1.00 8.81 115 GLU B N 1
ATOM 3145 C CA . GLU B 1 115 ? 10.757 -16.472 15.640 1.00 9.35 115 GLU B CA 1
ATOM 3146 C C . GLU B 1 115 ? 11.075 -17.816 16.317 1.00 8.23 115 GLU B C 1
ATOM 3147 O O . GLU B 1 115 ? 10.515 -18.147 17.356 1.00 8.94 115 GLU B O 1
ATOM 3153 N N . LEU B 1 116 ? 11.967 -18.592 15.723 1.00 7.75 116 LEU B N 1
ATOM 3154 C CA . LEU B 1 116 ? 12.402 -19.841 16.309 1.00 7.43 116 LEU B CA 1
ATOM 3155 C C . LEU B 1 116 ? 13.059 -19.590 17.673 1.00 8.04 116 LEU B C 1
ATOM 3156 O O . LEU B 1 116 ? 12.720 -20.252 18.660 1.00 8.97 116 LEU B O 1
ATOM 3161 N N . ARG B 1 117 ? 13.976 -18.626 17.719 1.00 6.89 117 ARG B N 1
ATOM 3162 C CA . ARG B 1 117 ? 14.617 -18.289 18.984 1.00 7.29 117 ARG B CA 1
ATOM 3163 C C . ARG B 1 117 ? 13.597 -17.809 20.021 1.00 7.78 117 ARG B C 1
ATOM 3164 O O . ARG B 1 117 ? 13.681 -18.180 21.196 1.00 8.62 117 ARG B O 1
ATOM 3172 N N . LYS B 1 118 ? 12.650 -16.972 19.599 1.00 8.98 118 LYS B N 1
ATOM 3173 C CA . LYS B 1 118 ? 11.603 -16.491 20.496 1.00 9.58 118 LYS B CA 1
ATOM 3174 C C . LYS B 1 118 ? 10.800 -17.660 21.073 1.00 9.93 118 LYS B C 1
ATOM 3175 O O . LYS B 1 118 ? 10.495 -17.698 22.283 1.00 9.72 118 LYS B O 1
ATOM 3181 N N . SER B 1 119 ? 10.470 -18.629 20.211 1.00 9.11 119 SER B N 1
ATOM 3182 C CA . SER B 1 119 ? 9.704 -19.798 20.637 1.00 9.30 119 SER B CA 1
ATOM 3183 C C . SER B 1 119 ? 10.471 -20.670 21.635 1.00 9.71 119 SER B C 1
ATOM 3184 O O . SER B 1 119 ? 9.859 -21.433 22.412 1.00 10.06 119 SER B O 1
ATOM 3187 N N . ARG B 1 120 ? 11.790 -20.548 21.639 1.00 9.34 120 ARG B N 1
ATOM 3188 C CA . ARG B 1 120 ? 12.675 -21.261 22.570 1.00 10.29 120 ARG B CA 1
ATOM 3189 C C . ARG B 1 120 ? 12.974 -20.448 23.841 1.00 11.10 120 ARG B C 1
ATOM 3190 O O . ARG B 1 120 ? 13.796 -20.860 24.652 1.00 12.22 120 ARG B O 1
ATOM 3198 N N . GLY B 1 121 ? 12.330 -19.290 23.990 1.00 11.29 121 GLY B N 1
ATOM 3199 C CA . GLY B 1 121 ? 12.469 -18.455 25.198 1.00 11.58 121 GLY B CA 1
ATOM 3200 C C . GLY B 1 121 ? 13.685 -17.540 25.201 1.00 11.50 121 GLY B C 1
ATOM 3201 O O . GLY B 1 121 ? 14.030 -16.964 26.239 1.00 11.08 121 GLY B O 1
ATOM 3202 N N . LEU B 1 122 ? 14.305 -17.350 24.032 1.00 10.73 122 LEU B N 1
ATOM 3203 C CA . LEU B 1 122 ? 15.504 -16.517 23.907 1.00 11.22 122 LEU B CA 1
ATOM 3204 C C . LEU B 1 122 ? 15.158 -15.072 23.567 1.00 11.31 122 LEU B C 1
ATOM 3205 O O . LEU B 1 122 ? 14.031 -14.764 23.179 1.00 11.33 122 LEU B O 1
ATOM 3210 N N . ASP B 1 123 ? 16.138 -14.184 23.749 1.00 11.50 123 ASP B N 1
ATOM 3211 C CA . ASP B 1 123 ? 16.094 -12.815 23.262 1.00 11.80 123 ASP B CA 1
ATOM 3212 C C . ASP B 1 123 ? 15.023 -11.971 23.938 1.00 12.80 123 ASP B C 1
ATOM 3213 O O . ASP B 1 123 ? 14.474 -11.043 23.335 1.00 13.79 123 ASP B O 1
ATOM 3218 N N . LYS B 1 124 ? 14.762 -12.257 25.204 1.00 14.48 124 LYS B N 1
ATOM 3219 C CA . LYS B 1 124 ? 13.733 -11.514 25.912 1.00 15.42 124 LYS B CA 1
ATOM 3220 C C . LYS B 1 124 ? 14.243 -10.128 26.335 1.00 16.41 124 LYS B C 1
ATOM 3221 O O . LYS B 1 124 ? 13.449 -9.187 26.450 1.00 18.41 124 LYS B O 1
ATOM 3227 N N . GLU B 1 125 ? 15.548 -9.999 26.513 1.00 15.96 125 GLU B N 1
ATOM 3228 C CA . GLU B 1 125 ? 16.147 -8.720 26.962 1.00 16.26 125 GLU B CA 1
ATOM 3229 C C . GLU B 1 125 ? 16.511 -7.820 25.792 1.00 16.24 125 GLU B C 1
ATOM 3230 O O . GLU B 1 125 ? 16.402 -6.584 25.879 1.00 15.62 125 GLU B O 1
ATOM 3236 N N . ARG B 1 126 ? 16.973 -8.438 24.700 1.00 14.88 126 ARG B N 1
ATOM 3237 C CA . ARG B 1 126 ? 17.464 -7.705 23.538 1.00 14.43 126 ARG B CA 1
ATOM 3238 C C . ARG B 1 126 ? 17.480 -8.646 22.334 1.00 13.74 126 ARG B C 1
ATOM 3239 O O . ARG B 1 126 ? 17.572 -9.860 22.529 1.00 11.90 126 ARG B O 1
ATOM 3247 N N . PRO B 1 127 ? 17.439 -8.084 21.120 1.00 13.09 127 PRO B N 1
ATOM 3248 C CA . PRO B 1 127 ? 17.400 -8.935 19.928 1.00 12.59 127 PRO B CA 1
ATOM 3249 C C . PRO B 1 127 ? 18.644 -9.802 19.764 1.00 11.43 127 PRO B C 1
ATOM 3250 O O . PRO B 1 127 ? 19.755 -9.415 20.168 1.00 11.55 127 PRO B O 1
ATOM 3254 N N . TRP B 1 128 ? 18.449 -10.964 19.149 1.00 10.34 128 TRP B N 1
ATOM 3255 C CA . TRP B 1 128 ? 19.549 -11.791 18.678 1.00 9.30 128 TRP B CA 1
ATOM 3256 C C . TRP B 1 128 ? 20.479 -10.959 17.806 1.00 9.02 128 TRP B C 1
ATOM 3257 O O . TRP B 1 128 ? 20.027 -10.122 17.007 1.00 9.99 128 TRP B O 1
ATOM 3268 N N . ASN B 1 129 ? 21.774 -11.178 17.963 1.00 9.19 129 ASN B N 1
ATOM 3269 C CA . ASN B 1 129 ? 22.819 -10.490 17.210 1.00 9.45 129 ASN B CA 1
ATOM 3270 C C . ASN B 1 129 ? 23.875 -11.532 16.917 1.00 8.92 129 ASN B C 1
ATOM 3271 O O . ASN B 1 129 ? 24.554 -11.969 17.816 1.00 9.98 129 ASN B O 1
ATOM 3276 N N . ILE B 1 130 ? 23.948 -12.000 15.672 1.00 9.68 130 ILE B N 1
ATOM 3277 C CA . ILE B 1 130 ? 24.840 -13.122 15.330 1.00 8.40 130 ILE B CA 1
ATOM 3278 C C . ILE B 1 130 ? 26.298 -12.814 15.709 1.00 9.31 130 ILE B C 1
ATOM 3279 O O . ILE B 1 130 ? 27.010 -13.660 16.214 1.00 8.91 130 ILE B O 1
ATOM 3284 N N . TRP B 1 131 ? 26.697 -11.564 15.499 1.00 9.02 131 TRP B N 1
ATOM 3285 C CA . TRP B 1 131 ? 28.072 -11.135 15.767 1.00 9.54 131 TRP B CA 1
ATOM 3286 C C . TRP B 1 131 ? 28.470 -11.269 17.234 1.00 9.52 131 TRP B C 1
ATOM 3287 O O . TRP B 1 131 ? 29.665 -11.388 17.538 1.00 10.31 131 TRP B O 1
ATOM 3298 N N . ARG B 1 132 ? 27.479 -11.204 18.122 1.00 10.13 132 ARG B N 1
ATOM 3299 C CA . ARG B 1 132 ? 27.671 -11.367 19.573 1.00 9.98 132 ARG B CA 1
ATOM 3300 C C . ARG B 1 132 ? 27.363 -12.809 20.021 1.00 10.86 132 ARG B C 1
ATOM 3301 O O . ARG B 1 132 ? 28.103 -13.396 20.825 1.00 10.80 132 ARG B O 1
ATOM 3309 N N . ASP B 1 133 ? 26.245 -13.328 19.511 1.00 9.94 133 ASP B N 1
ATOM 3310 C CA . ASP B 1 133 ? 25.605 -14.527 20.048 1.00 9.69 133 ASP B CA 1
ATOM 3311 C C . ASP B 1 133 ? 25.911 -15.838 19.320 1.00 9.98 133 ASP B C 1
ATOM 3312 O O . ASP B 1 133 ? 25.653 -16.941 19.862 1.00 10.01 133 ASP B O 1
ATOM 3317 N N . GLY B 1 134 ? 26.358 -15.747 18.081 1.00 9.18 134 GLY B N 1
ATOM 3318 C CA . GLY B 1 134 ? 26.481 -16.910 17.224 1.00 8.85 134 GLY B CA 1
ATOM 3319 C C . GLY B 1 134 ? 25.162 -17.632 17.007 1.00 8.89 134 GLY B C 1
ATOM 3320 O O . GLY B 1 134 ? 24.080 -17.042 17.137 1.00 8.85 134 GLY B O 1
ATOM 3321 N N . CYS B 1 135 ? 25.257 -18.930 16.733 1.00 7.98 135 CYS B N 1
ATOM 3322 C CA . CYS B 1 135 ? 24.119 -19.728 16.273 1.00 8.04 135 CYS B CA 1
ATOM 3323 C C . CYS B 1 135 ? 23.993 -21.006 17.085 1.00 8.68 135 CYS B C 1
ATOM 3324 O O . CYS B 1 135 ? 24.983 -21.687 17.335 1.00 8.13 135 CYS B O 1
ATOM 3327 N N . GLU B 1 136 ? 22.767 -21.359 17.431 1.00 8.56 136 GLU B N 1
ATOM 3328 C CA . GLU B 1 136 ? 22.501 -22.604 18.132 1.00 8.49 136 GLU B CA 1
ATOM 3329 C C . GLU B 1 136 ? 22.936 -23.808 17.302 1.00 9.41 136 GLU B C 1
ATOM 3330 O O . GLU B 1 136 ? 22.593 -23.944 16.122 1.00 8.41 136 GLU B O 1
ATOM 3336 N N . ASN B 1 137 ? 23.733 -24.667 17.939 1.00 9.12 137 ASN B N 1
ATOM 3337 C CA . ASN B 1 137 ? 24.350 -25.818 17.290 1.00 9.76 137 ASN B CA 1
ATOM 3338 C C . ASN B 1 137 ? 25.270 -25.469 16.129 1.00 10.21 137 ASN B C 1
ATOM 3339 O O . ASN B 1 137 ? 25.597 -26.334 15.314 1.00 9.78 137 ASN B O 1
ATOM 3344 N N . GLY B 1 138 ? 25.695 -24.207 16.077 1.00 9.19 138 GLY B N 1
ATOM 3345 C CA . GLY B 1 138 ? 26.634 -23.733 15.093 1.00 9.97 138 GLY B CA 1
ATOM 3346 C C . GLY B 1 138 ? 27.791 -23.056 15.799 1.00 9.42 138 GLY B C 1
ATOM 3347 O O . GLY B 1 138 ? 28.078 -23.356 16.963 1.00 10.49 138 GLY B O 1
ATOM 3348 N N . GLU B 1 139 ? 28.473 -22.153 15.102 1.00 9.03 139 GLU B N 1
ATOM 3349 C CA . GLU B 1 139 ? 29.640 -21.479 15.687 1.00 8.48 139 GLU B CA 1
ATOM 3350 C C . GLU B 1 139 ? 29.309 -20.299 16.585 1.00 8.45 139 GLU B C 1
ATOM 3351 O O . GLU B 1 139 ? 28.367 -19.561 16.346 1.00 8.07 139 GLU B O 1
ATOM 3357 N N . THR B 1 140 ? 30.139 -20.128 17.612 1.00 7.77 140 THR B N 1
ATOM 3358 C CA . THR B 1 140 ? 30.143 -18.904 18.401 1.00 8.71 140 THR B CA 1
ATOM 3359 C C . THR B 1 140 ? 30.943 -17.845 17.636 1.00 7.95 140 THR B C 1
ATOM 3360 O O . THR B 1 140 ? 31.707 -18.164 16.740 1.00 8.93 140 THR B O 1
ATOM 3364 N N . THR B 1 141 ? 30.814 -16.594 18.048 1.00 8.59 141 THR B N 1
ATOM 3365 C CA . THR B 1 141 ? 31.591 -15.522 17.432 1.00 8.00 141 THR B CA 1
ATOM 3366 C C . THR B 1 141 ? 33.082 -15.723 17.676 1.00 8.45 141 THR B C 1
ATOM 3367 O O . THR B 1 141 ? 33.904 -15.432 16.787 1.00 8.31 141 THR B O 1
ATOM 3371 N N . GLN B 1 142 ? 33.449 -16.245 18.854 1.00 8.68 142 GLN B N 1
ATOM 3372 C CA . GLN B 1 142 ? 34.859 -16.503 19.111 1.00 9.52 142 GLN B CA 1
ATOM 3373 C C . GLN B 1 142 ? 35.440 -17.563 18.182 1.00 9.09 142 GLN B C 1
ATOM 3374 O O . GLN B 1 142 ? 36.597 -17.447 17.735 1.00 9.60 142 GLN B O 1
ATOM 3380 N N . GLN B 1 143 ? 34.654 -18.578 17.843 1.00 9.46 143 GLN B N 1
ATOM 3381 C CA . GLN B 1 143 ? 35.132 -19.634 16.951 1.00 8.50 143 GLN B CA 1
ATOM 3382 C C . GLN B 1 143 ? 35.434 -19.120 15.541 1.00 9.07 143 GLN B C 1
ATOM 3383 O O . GLN B 1 143 ? 36.498 -19.436 14.963 1.00 9.24 143 GLN B O 1
ATOM 3389 N N . ILE B 1 144 ? 34.526 -18.326 14.988 1.00 9.77 144 ILE B N 1
ATOM 3390 C CA . ILE B 1 144 ? 34.785 -17.764 13.667 1.00 10.04 144 ILE B CA 1
ATOM 3391 C C . ILE B 1 144 ? 35.936 -16.722 13.721 1.00 8.86 144 ILE B C 1
ATOM 3392 O O . ILE B 1 144 ? 36.786 -16.727 12.859 1.00 9.83 144 ILE B O 1
ATOM 3397 N N . GLY B 1 145 ? 35.986 -15.860 14.730 1.00 8.15 145 GLY B N 1
ATOM 3398 C CA . GLY B 1 145 ? 37.077 -14.908 14.857 1.00 8.78 145 GLY B CA 1
ATOM 3399 C C . GLY B 1 145 ? 38.429 -15.602 14.907 1.00 8.07 145 GLY B C 1
ATOM 3400 O O . GLY B 1 145 ? 39.395 -15.155 14.289 1.00 8.93 145 GLY B O 1
ATOM 3401 N N . LEU B 1 146 ? 38.533 -16.693 15.666 1.00 8.11 146 LEU B N 1
ATOM 3402 C CA . LEU B 1 146 ? 39.789 -17.418 15.759 1.00 7.72 146 LEU B CA 1
ATOM 3403 C C . LEU B 1 146 ? 40.271 -17.894 14.392 1.00 8.06 146 LEU B C 1
ATOM 3404 O O . LEU B 1 146 ? 41.418 -17.638 13.987 1.00 7.81 146 LEU B O 1
ATOM 3409 N N . ARG B 1 147 ? 39.410 -18.604 13.671 1.00 7.91 147 ARG B N 1
ATOM 3410 C CA . ARG B 1 147 ? 39.844 -19.191 12.414 1.00 8.57 147 ARG B CA 1
ATOM 3411 C C . ARG B 1 147 ? 40.140 -18.146 11.352 1.00 7.79 147 ARG B C 1
ATOM 3412 O O . ARG B 1 147 ? 41.088 -18.317 10.574 1.00 8.58 147 ARG B O 1
ATOM 3420 N N . LEU B 1 148 ? 39.341 -17.084 11.290 1.00 7.75 148 LEU B N 1
ATOM 3421 C CA . LEU B 1 148 ? 39.642 -16.003 10.349 1.00 8.04 148 LEU B CA 1
ATOM 3422 C C . LEU B 1 148 ? 40.972 -15.303 10.718 1.00 7.83 148 LEU B C 1
ATOM 3423 O O . LEU B 1 148 ? 41.761 -14.929 9.838 1.00 8.00 148 LEU B O 1
ATOM 3428 N N . SER B 1 149 ? 41.222 -15.144 12.016 1.00 7.62 149 SER B N 1
ATOM 3429 C CA . SER B 1 149 ? 42.473 -14.582 12.487 1.00 7.62 149 SER B CA 1
ATOM 3430 C C . SER B 1 149 ? 43.656 -15.416 12.030 1.00 7.44 149 SER B C 1
ATOM 3431 O O . SER B 1 149 ? 44.723 -14.866 11.713 1.00 7.12 149 SER B O 1
ATOM 3434 N N . ARG B 1 150 ? 43.512 -16.734 12.055 1.00 7.14 150 ARG B N 1
ATOM 3435 C CA . ARG B 1 150 ? 44.591 -17.622 11.599 1.00 7.65 150 ARG B CA 1
ATOM 3436 C C . ARG B 1 150 ? 44.885 -17.407 10.133 1.00 8.00 150 ARG B C 1
ATOM 3437 O O . ARG B 1 150 ? 46.054 -17.330 9.719 1.00 7.56 150 ARG B O 1
ATOM 3445 N N . ALA B 1 151 ? 43.827 -17.306 9.331 1.00 7.76 151 ALA B N 1
ATOM 3446 C CA . ALA B 1 151 ? 43.992 -17.082 7.889 1.00 7.93 151 ALA B CA 1
ATOM 3447 C C . ALA B 1 151 ? 44.638 -15.719 7.600 1.00 8.02 151 ALA B C 1
ATOM 3448 O O . ALA B 1 151 ? 45.554 -15.606 6.774 1.00 7.77 151 ALA B O 1
ATOM 3450 N N . ILE B 1 152 ? 44.173 -14.698 8.295 1.00 7.90 152 ILE B N 1
ATOM 3451 C CA . ILE B 1 152 ? 44.779 -13.351 8.188 1.00 7.58 152 ILE B CA 1
ATOM 3452 C C . ILE B 1 152 ? 46.265 -13.406 8.489 1.00 7.30 152 ILE B C 1
ATOM 3453 O O . ILE B 1 152 ? 47.097 -12.839 7.747 1.00 7.12 152 ILE B O 1
ATOM 3458 N N . ALA B 1 153 ? 46.639 -14.080 9.568 1.00 6.63 153 ALA B N 1
ATOM 3459 C CA . ALA B 1 153 ? 48.045 -14.171 9.923 1.00 7.38 153 ALA B CA 1
ATOM 3460 C C . ALA B 1 153 ? 48.875 -14.847 8.831 1.00 6.78 153 ALA B C 1
ATOM 3461 O O . ALA B 1 153 ? 49.998 -14.397 8.542 1.00 7.37 153 ALA B O 1
ATOM 3463 N N . ARG B 1 154 ? 48.362 -15.912 8.220 1.00 7.24 154 ARG B N 1
ATOM 3464 C CA . ARG B 1 154 ? 49.102 -16.551 7.136 1.00 7.10 154 ARG B CA 1
ATOM 3465 C C . ARG B 1 154 ? 49.280 -15.635 5.916 1.00 7.37 154 ARG B C 1
ATOM 3466 O O . ARG B 1 154 ? 50.327 -15.586 5.291 1.00 7.30 154 ARG B O 1
ATOM 3474 N N . ILE B 1 155 ? 48.223 -14.916 5.598 1.00 7.27 155 ILE B N 1
ATOM 3475 C CA . ILE B 1 155 ? 48.216 -13.997 4.441 1.00 7.26 155 ILE B CA 1
ATOM 3476 C C . ILE B 1 155 ? 49.196 -12.851 4.700 1.00 8.07 155 ILE B C 1
ATOM 3477 O O . ILE B 1 155 ? 50.001 -12.473 3.820 1.00 7.31 155 ILE B O 1
ATOM 3482 N N . GLN B 1 156 ? 49.135 -12.275 5.904 1.00 8.13 156 GLN B N 1
ATOM 3483 C CA . GLN B 1 156 ? 50.022 -11.161 6.248 1.00 7.96 156 GLN B CA 1
ATOM 3484 C C . GLN B 1 156 ? 51.482 -11.591 6.298 1.00 8.49 156 GLN B C 1
ATOM 3485 O O . GLN B 1 156 ? 52.382 -10.835 5.919 1.00 7.98 156 GLN B O 1
ATOM 3491 N N . ASN B 1 157 ? 51.731 -12.831 6.736 1.00 7.50 157 ASN B N 1
ATOM 3492 C CA . ASN B 1 157 ? 53.086 -13.382 6.705 1.00 7.79 157 ASN B CA 1
ATOM 3493 C C . ASN B 1 157 ? 53.604 -13.525 5.271 1.00 7.27 157 ASN B C 1
ATOM 3494 O O . ASN B 1 157 ? 54.755 -13.200 4.994 1.00 7.84 157 ASN B O 1
ATOM 3499 N N . LEU B 1 158 ? 52.754 -13.989 4.355 1.00 7.54 158 LEU B N 1
ATOM 3500 C CA . LEU B 1 158 ? 53.124 -14.083 2.945 1.00 7.24 158 LEU B CA 1
ATOM 3501 C C . LEU B 1 158 ? 53.425 -12.694 2.400 1.00 7.23 158 LEU B C 1
ATOM 3502 O O . LEU B 1 158 ? 54.427 -12.505 1.708 1.00 7.25 158 LEU B O 1
ATOM 3507 N N . HIS B 1 159 ? 52.579 -11.719 2.739 1.00 7.01 159 HIS B N 1
ATOM 3508 C CA . HIS B 1 159 ? 52.796 -10.339 2.299 1.00 7.98 159 HIS B CA 1
ATOM 3509 C C . HIS B 1 159 ? 54.142 -9.799 2.788 1.00 7.94 159 HIS B C 1
ATOM 3510 O O . HIS B 1 159 ? 54.868 -9.126 2.037 1.00 7.43 159 HIS B O 1
ATOM 3517 N N . ARG B 1 160 ? 54.479 -10.092 4.043 1.00 8.53 160 ARG B N 1
ATOM 3518 C CA . ARG B 1 160 ? 55.745 -9.605 4.603 1.00 9.63 160 ARG B CA 1
ATOM 3519 C C . ARG B 1 160 ? 56.926 -10.205 3.848 1.00 10.17 160 ARG B C 1
ATOM 3520 O O . ARG B 1 160 ? 57.877 -9.501 3.511 1.00 9.92 160 ARG B O 1
ATOM 3528 N N . LYS B 1 161 ? 56.835 -11.497 3.532 1.00 9.69 161 LYS B N 1
ATOM 3529 C CA . LYS B 1 161 ? 57.894 -12.142 2.779 1.00 10.29 161 LYS B CA 1
ATOM 3530 C C . LYS B 1 161 ? 58.033 -11.552 1.365 1.00 10.43 161 LYS B C 1
ATOM 3531 O O . LYS B 1 161 ? 59.147 -11.264 0.903 1.00 10.17 161 LYS B O 1
ATOM 3537 N N . HIS B 1 162 ? 56.909 -11.396 0.676 1.00 9.54 162 HIS B N 1
ATOM 3538 C CA . HIS B 1 162 ? 56.920 -10.834 -0.676 1.00 9.97 162 HIS B CA 1
ATOM 3539 C C . HIS B 1 162 ? 57.472 -9.414 -0.690 1.00 10.50 162 HIS B C 1
ATOM 3540 O O . HIS B 1 162 ? 58.297 -9.060 -1.553 1.00 10.82 162 HIS B O 1
ATOM 3547 N N . GLN B 1 163 ? 57.066 -8.623 0.282 1.00 9.96 163 GLN B N 1
ATOM 3548 C CA . GLN B 1 163 ? 57.557 -7.258 0.369 1.00 11.61 163 GLN B CA 1
ATOM 3549 C C . GLN B 1 163 ? 59.074 -7.263 0.586 1.00 12.23 163 GLN B C 1
ATOM 3550 O O . GLN B 1 163 ? 59.809 -6.447 0.006 1.00 12.27 163 GLN B O 1
ATOM 3556 N N . SER B 1 164 ? 59.544 -8.188 1.406 1.00 13.02 164 SER B N 1
ATOM 3557 C CA . SER B 1 164 ? 60.972 -8.259 1.693 1.00 14.75 164 SER B CA 1
ATOM 3558 C C . SER B 1 164 ? 61.793 -8.618 0.435 1.00 15.80 164 SER B C 1
ATOM 3559 O O . SER B 1 164 ? 62.976 -8.261 0.353 1.00 15.90 164 SER B O 1
ATOM 3562 N N . GLU B 1 165 ? 61.168 -9.313 -0.519 1.00 16.72 165 GLU B N 1
ATOM 3563 C CA . GLU B 1 165 ? 61.763 -9.675 -1.824 1.00 18.32 165 GLU B CA 1
ATOM 3564 C C . GLU B 1 165 ? 61.599 -8.578 -2.869 1.00 18.27 165 GLU B C 1
ATOM 3565 O O . GLU B 1 165 ? 62.095 -8.702 -3.995 1.00 19.15 165 GLU B O 1
ATOM 3571 N N . GLY B 1 166 ? 60.893 -7.511 -2.522 1.00 17.49 166 GLY B N 1
ATOM 3572 C CA . GLY B 1 166 ? 60.610 -6.420 -3.445 1.00 17.70 166 GLY B CA 1
ATOM 3573 C C . GLY B 1 166 ? 59.570 -6.778 -4.484 1.00 17.88 166 GLY B C 1
ATOM 3574 O O . GLY B 1 166 ? 59.592 -6.232 -5.591 1.00 19.06 166 GLY B O 1
ATOM 3575 N N A ARG B 1 167 ? 58.640 -7.645 -4.096 0.50 17.40 167 ARG B N 1
ATOM 3576 N N B ARG B 1 167 ? 58.675 -7.720 -4.181 0.50 17.66 167 ARG B N 1
ATOM 3577 C CA A ARG B 1 167 ? 57.645 -8.203 -4.987 0.50 17.29 167 ARG B CA 1
ATOM 3578 C CA B ARG B 1 167 ? 57.681 -8.147 -5.172 0.50 17.63 167 ARG B CA 1
ATOM 3579 C C A ARG B 1 167 ? 56.295 -7.592 -4.632 0.50 16.98 167 ARG B C 1
ATOM 3580 C C B ARG B 1 167 ? 56.279 -7.776 -4.716 0.50 17.24 167 ARG B C 1
ATOM 3581 O O A ARG B 1 167 ? 55.974 -7.452 -3.441 0.50 15.77 167 ARG B O 1
ATOM 3582 O O B ARG B 1 167 ? 55.899 -8.025 -3.562 0.50 15.96 167 ARG B O 1
ATOM 3597 N N . ALA B 1 168 ? 55.524 -7.193 -5.646 1.00 16.43 168 ALA B N 1
ATOM 3598 C CA . ALA B 1 168 ? 54.127 -6.832 -5.430 1.00 15.95 168 ALA B CA 1
ATOM 3599 C C . ALA B 1 168 ? 53.406 -8.087 -4.999 1.00 14.53 168 ALA B C 1
ATOM 3600 O O . ALA B 1 168 ? 53.728 -9.189 -5.446 1.00 15.20 168 ALA B O 1
ATOM 3602 N N . SER B 1 169 ? 52.377 -7.933 -4.183 1.00 12.48 169 SER B N 1
ATOM 3603 C CA . SER B 1 169 ? 51.637 -9.121 -3.772 1.00 10.94 169 SER B CA 1
ATOM 3604 C C . SER B 1 169 ? 50.191 -8.789 -3.474 1.00 10.39 169 SER B C 1
ATOM 3605 O O . SER B 1 169 ? 49.852 -8.302 -2.382 1.00 11.17 169 SER B O 1
ATOM 3608 N N . ASP B 1 170 ? 49.346 -9.063 -4.455 1.00 9.03 170 ASP B N 1
ATOM 3609 C CA . ASP B 1 170 ? 47.909 -9.124 -4.223 1.00 9.59 170 ASP B CA 1
ATOM 3610 C C . ASP B 1 170 ? 47.562 -10.573 -3.915 1.00 9.13 170 ASP B C 1
ATOM 3611 O O . ASP B 1 170 ? 47.887 -11.484 -4.691 1.00 9.68 170 ASP B O 1
ATOM 3616 N N . ILE B 1 171 ? 46.920 -10.779 -2.769 1.00 8.30 171 ILE B N 1
ATOM 3617 C CA . ILE B 1 171 ? 46.428 -12.081 -2.384 1.00 7.56 171 ILE B CA 1
ATOM 3618 C C . ILE B 1 171 ? 44.922 -12.002 -2.325 1.00 8.10 171 ILE B C 1
ATOM 3619 O O . ILE B 1 171 ? 44.380 -11.134 -1.648 1.00 9.07 171 ILE B O 1
ATOM 3632 N N . VAL B 1 173 ? 41.004 -13.554 -1.634 1.00 7.51 173 VAL B N 1
ATOM 3633 C CA . VAL B 1 173 ? 40.284 -14.408 -0.711 1.00 8.12 173 VAL B CA 1
ATOM 3634 C C . VAL B 1 173 ? 38.848 -14.499 -1.204 1.00 8.29 173 VAL B C 1
ATOM 3635 O O . VAL B 1 173 ? 38.147 -13.491 -1.236 1.00 9.29 173 VAL B O 1
ATOM 3639 N N . PHE B 1 174 ? 38.459 -15.685 -1.646 1.00 8.15 174 PHE B N 1
ATOM 3640 C CA . PHE B 1 174 ? 37.121 -15.953 -2.160 1.00 8.15 174 PHE B CA 1
ATOM 3641 C C . PHE B 1 174 ? 36.348 -16.703 -1.096 1.00 9.13 174 PHE B C 1
ATOM 3642 O O . PHE B 1 174 ? 36.682 -17.857 -0.750 1.00 8.88 174 PHE B O 1
ATOM 3650 N N . ALA B 1 175 ? 35.302 -16.076 -0.589 1.00 9.34 175 ALA B N 1
ATOM 3651 C CA . ALA B 1 175 ? 34.528 -16.683 0.491 1.00 10.53 175 ALA B CA 1
ATOM 3652 C C . ALA B 1 175 ? 33.080 -16.207 0.493 1.00 10.75 175 ALA B C 1
ATOM 3653 O O . ALA B 1 175 ? 32.461 -16.145 -0.583 1.00 12.30 175 ALA B O 1
ATOM 3655 N N . HIS B 1 176 ? 32.565 -15.834 1.653 1.00 10.07 176 HIS B N 1
ATOM 3656 C CA . HIS B 1 176 ? 31.128 -15.770 1.930 1.00 10.23 176 HIS B CA 1
ATOM 3657 C C . HIS B 1 176 ? 30.794 -14.490 2.691 1.00 11.06 176 HIS B C 1
ATOM 3658 O O . HIS B 1 176 ? 31.672 -13.859 3.294 1.00 11.56 176 HIS B O 1
ATOM 3665 N N . GLY B 1 177 ? 29.521 -14.125 2.689 1.00 10.26 177 GLY B N 1
ATOM 3666 C CA . GLY B 1 177 ? 29.124 -12.811 3.205 1.00 11.00 177 GLY B CA 1
ATOM 3667 C C . GLY B 1 177 ? 29.406 -12.518 4.658 1.00 10.73 177 GLY B C 1
ATOM 3668 O O . GLY B 1 177 ? 29.878 -11.431 4.997 1.00 11.62 177 GLY B O 1
ATOM 3669 N N . HIS B 1 178 ? 29.082 -13.428 5.570 1.00 10.64 178 HIS B N 1
ATOM 3670 C CA . HIS B 1 178 ? 29.373 -13.135 6.974 1.00 9.65 178 HIS B CA 1
ATOM 3671 C C . HIS B 1 178 ? 30.863 -13.199 7.191 1.00 9.75 178 HIS B C 1
ATOM 3672 O O . HIS B 1 178 ? 31.459 -12.258 7.743 1.00 10.60 178 HIS B O 1
ATOM 3679 N N . ALA B 1 179 ? 31.470 -14.273 6.720 1.00 9.09 179 ALA B N 1
ATOM 3680 C CA . ALA B 1 179 ? 32.904 -14.491 6.928 1.00 9.83 179 ALA B CA 1
ATOM 3681 C C . ALA B 1 179 ? 33.742 -13.343 6.385 1.00 9.31 179 ALA B C 1
ATOM 3682 O O . ALA B 1 179 ? 34.696 -12.927 7.038 1.00 9.15 179 ALA B O 1
ATOM 3684 N N . LEU B 1 180 ? 33.405 -12.824 5.206 1.00 9.25 180 LEU B N 1
ATOM 3685 C CA . LEU B 1 180 ? 34.217 -11.754 4.616 1.00 9.49 180 LEU B CA 1
ATOM 3686 C C . LEU B 1 180 ? 34.033 -10.423 5.288 1.00 8.64 180 LEU B C 1
ATOM 3687 O O . LEU B 1 180 ? 35.013 -9.687 5.447 1.00 8.76 180 LEU B O 1
ATOM 3692 N N . ARG B 1 181 ? 32.810 -10.100 5.728 1.00 8.31 181 ARG B N 1
ATOM 3693 C CA . ARG B 1 181 ? 32.610 -8.893 6.513 1.00 8.79 181 ARG B CA 1
ATOM 3694 C C . ARG B 1 181 ? 33.382 -8.993 7.829 1.00 7.98 181 ARG B C 1
ATOM 3695 O O . ARG B 1 181 ? 33.999 -8.029 8.271 1.00 7.55 181 ARG B O 1
ATOM 3703 N N . TYR B 1 182 ? 33.392 -10.189 8.416 1.00 7.85 182 TYR B N 1
ATOM 3704 C CA . TYR B 1 182 ? 34.081 -10.435 9.680 1.00 7.57 182 TYR B CA 1
ATOM 3705 C C . TYR B 1 182 ? 35.590 -10.280 9.485 1.00 7.84 182 TYR B C 1
ATOM 3706 O O . TYR B 1 182 ? 36.264 -9.586 10.255 1.00 7.85 182 TYR B O 1
ATOM 3715 N N . PHE B 1 183 ? 36.098 -10.898 8.423 1.00 7.88 183 PHE B N 1
ATOM 3716 C CA . PHE B 1 183 ? 37.509 -10.864 8.041 1.00 7.53 183 PHE B CA 1
ATOM 3717 C C . PHE B 1 183 ? 37.980 -9.417 7.856 1.00 7.62 183 PHE B C 1
ATOM 3718 O O . PHE B 1 183 ? 38.994 -9.005 8.415 1.00 7.89 183 PHE B O 1
ATOM 3726 N N . ALA B 1 184 ? 37.206 -8.637 7.110 1.00 7.51 184 ALA B N 1
ATOM 3727 C CA . ALA B 1 184 ? 37.540 -7.234 6.871 1.00 7.25 184 ALA B CA 1
ATOM 3728 C C . ALA B 1 184 ? 37.580 -6.473 8.194 1.00 7.91 184 ALA B C 1
ATOM 3729 O O . ALA B 1 184 ? 38.501 -5.695 8.441 1.00 8.30 184 ALA B O 1
ATOM 3731 N N . ALA B 1 185 ? 36.592 -6.720 9.063 1.00 7.49 185 ALA B N 1
ATOM 3732 C CA . ALA B 1 185 ? 36.515 -6.037 10.330 1.00 7.04 185 ALA B CA 1
ATOM 3733 C C . ALA B 1 185 ? 37.742 -6.281 11.199 1.00 7.98 185 ALA B C 1
ATOM 3734 O O . ALA B 1 185 ? 38.344 -5.320 11.733 1.00 7.70 185 ALA B O 1
ATOM 3736 N N . ILE B 1 186 ? 38.125 -7.529 11.375 1.00 7.36 186 ILE B N 1
ATOM 3737 C CA . ILE B 1 186 ? 39.256 -7.797 12.233 1.00 8.29 186 ILE B CA 1
ATOM 3738 C C . ILE B 1 186 ? 40.588 -7.414 11.581 1.00 7.14 186 ILE B C 1
ATOM 3739 O O . ILE B 1 186 ? 41.516 -7.055 12.303 1.00 8.19 186 ILE B O 1
ATOM 3744 N N . TRP B 1 187 ? 40.662 -7.412 10.257 1.00 7.04 187 TRP B N 1
ATOM 3745 C CA . TRP B 1 187 ? 41.859 -6.980 9.544 1.00 7.33 187 TRP B CA 1
ATOM 3746 C C . TRP B 1 187 ? 42.357 -5.631 10.031 1.00 7.78 187 TRP B C 1
ATOM 3747 O O . TRP B 1 187 ? 43.540 -5.480 10.344 1.00 8.54 187 TRP B O 1
ATOM 3758 N N . PHE B 1 188 ? 41.463 -4.651 10.102 1.00 8.40 188 PHE B N 1
ATOM 3759 C CA . PHE B 1 188 ? 41.877 -3.298 10.507 1.00 9.17 188 PHE B CA 1
ATOM 3760 C C . PHE B 1 188 ? 41.603 -2.956 11.957 1.00 10.62 188 PHE B C 1
ATOM 3761 O O . PHE B 1 188 ? 41.727 -1.812 12.363 1.00 12.00 188 PHE B O 1
ATOM 3769 N N . GLY B 1 189 ? 41.286 -3.962 12.768 1.00 9.57 189 GLY B N 1
ATOM 3770 C CA . GLY B 1 189 ? 41.374 -3.803 14.205 1.00 10.30 189 GLY B CA 1
ATOM 3771 C C . GLY B 1 189 ? 40.078 -3.629 14.949 1.00 9.91 189 GLY B C 1
ATOM 3772 O O . GLY B 1 189 ? 40.101 -3.242 16.127 1.00 11.20 189 GLY B O 1
ATOM 3773 N N . LEU B 1 190 ? 38.951 -3.913 14.308 1.00 10.10 190 LEU B N 1
ATOM 3774 C CA . LEU B 1 190 ? 37.688 -3.897 15.029 1.00 10.09 190 LEU B CA 1
ATOM 3775 C C . LEU B 1 190 ? 37.625 -5.084 15.987 1.00 10.29 190 LEU B C 1
ATOM 3776 O O . LEU B 1 190 ? 38.446 -6.032 15.930 1.00 10.80 190 LEU B O 1
ATOM 3781 N N . GLY B 1 191 ? 36.653 -5.023 16.878 1.00 10.70 191 GLY B N 1
ATOM 3782 C CA . GLY B 1 191 ? 36.444 -6.098 17.858 1.00 11.55 191 GLY B CA 1
ATOM 3783 C C . GLY B 1 191 ? 37.424 -6.024 19.016 1.00 12.31 191 GLY B C 1
ATOM 3784 O O . GLY B 1 191 ? 37.868 -4.940 19.412 1.00 12.70 191 GLY B O 1
ATOM 3785 N N . VAL B 1 192 ? 37.701 -7.177 19.601 1.00 11.27 192 VAL B N 1
ATOM 3786 C CA . VAL B 1 192 ? 38.551 -7.258 20.772 1.00 12.37 192 VAL B CA 1
ATOM 3787 C C . VAL B 1 192 ? 39.630 -8.279 20.533 1.00 12.19 192 VAL B C 1
ATOM 3788 O O . VAL B 1 192 ? 39.452 -9.213 19.742 1.00 12.93 192 VAL B O 1
ATOM 3792 N N . GLN B 1 193 ? 40.767 -8.097 21.196 1.00 12.70 193 GLN B N 1
ATOM 3793 C CA . GLN B 1 193 ? 41.844 -9.080 21.127 1.00 13.19 193 GLN B CA 1
ATOM 3794 C C . GLN B 1 193 ? 41.707 -10.075 22.294 1.00 12.88 193 GLN B C 1
ATOM 3795 O O . GLN B 1 193 ? 41.342 -9.705 23.433 1.00 12.57 193 GLN B O 1
ATOM 3801 N N . LYS B 1 194 ? 41.981 -11.341 22.018 1.00 11.80 194 LYS B N 1
ATOM 3802 C CA . LYS B 1 194 ? 41.865 -12.370 23.037 1.00 12.42 194 LYS B CA 1
ATOM 3803 C C . LYS B 1 194 ? 43.127 -13.226 22.972 1.00 11.84 194 LYS B C 1
ATOM 3804 O O . LYS B 1 194 ? 43.561 -13.635 21.876 1.00 11.98 194 LYS B O 1
ATOM 3810 N N . LYS B 1 195 ? 43.734 -13.483 24.131 1.00 11.42 195 LYS B N 1
ATOM 3811 C CA . LYS B 1 195 ? 44.928 -14.332 24.153 1.00 12.14 195 LYS B CA 1
ATOM 3812 C C . LYS B 1 195 ? 44.524 -15.777 23.804 1.00 11.14 195 LYS B C 1
ATOM 3813 O O . LYS B 1 195 ? 43.464 -16.237 24.194 1.00 11.39 195 LYS B O 1
ATOM 3819 N N . CYS B 1 196 ? 45.395 -16.486 23.083 1.00 10.11 196 CYS B N 1
ATOM 3820 C CA . CYS B 1 196 ? 45.162 -17.909 22.778 1.00 9.62 196 CYS B CA 1
ATOM 3821 C C . CYS B 1 196 ? 45.611 -18.746 23.961 1.00 9.81 196 CYS B C 1
ATOM 3822 O O . CYS B 1 196 ? 46.824 -18.793 24.285 1.00 10.93 196 CYS B O 1
ATOM 3825 N N . GLU B 1 197 ? 44.649 -19.376 24.628 1.00 9.91 197 GLU B N 1
ATOM 3826 C CA . GLU B 1 197 ? 44.913 -20.127 25.859 1.00 10.14 197 GLU B CA 1
ATOM 3827 C C . GLU B 1 197 ? 44.294 -21.517 25.874 1.00 8.74 197 GLU B C 1
ATOM 3828 O O . GLU B 1 197 ? 44.921 -22.444 26.360 1.00 9.49 197 GLU B O 1
ATOM 3834 N N . THR B 1 198 ? 43.060 -21.658 25.395 1.00 8.71 198 THR B N 1
ATOM 3835 C CA . THR B 1 198 ? 42.388 -22.947 25.468 1.00 9.12 198 THR B CA 1
ATOM 3836 C C . THR B 1 198 ? 42.953 -23.890 24.400 1.00 9.24 198 THR B C 1
ATOM 3837 O O . THR B 1 198 ? 43.657 -23.473 23.477 1.00 8.59 198 THR B O 1
ATOM 3841 N N . ILE B 1 199 ? 42.638 -25.172 24.559 1.00 9.01 199 ILE B N 1
ATOM 3842 C CA . ILE B 1 199 ? 43.075 -26.187 23.603 1.00 9.71 199 ILE B CA 1
ATOM 3843 C C . ILE B 1 199 ? 42.688 -25.783 22.190 1.00 9.78 199 ILE B C 1
ATOM 3844 O O . ILE B 1 199 ? 43.506 -25.820 21.282 1.00 10.73 199 ILE B O 1
ATOM 3849 N N . GLU B 1 200 ? 41.442 -25.368 22.024 1.00 9.98 200 GLU B N 1
ATOM 3850 C CA . GLU B 1 200 ? 40.935 -24.935 20.694 1.00 10.57 200 GLU B CA 1
ATOM 3851 C C . GLU B 1 200 ? 41.663 -23.719 20.143 1.00 10.33 200 GLU B C 1
ATOM 3852 O O . GLU B 1 200 ? 41.946 -23.633 18.928 1.00 10.17 200 GLU B O 1
ATOM 3858 N N . GLU B 1 201 ? 42.001 -22.784 21.025 1.00 9.39 201 GLU B N 1
ATOM 3859 C CA . GLU B 1 201 ? 42.726 -21.583 20.624 1.00 9.44 201 GLU B CA 1
ATOM 3860 C C . GLU B 1 201 ? 44.151 -21.845 20.199 1.00 10.29 201 GLU B C 1
ATOM 3861 O O . GLU B 1 201 ? 44.681 -21.108 19.362 1.00 10.66 201 GLU B O 1
ATOM 3867 N N . ILE B 1 202 ? 44.759 -22.893 20.746 1.00 9.93 202 ILE B N 1
ATOM 3868 C CA . ILE B 1 202 ? 46.165 -23.195 20.491 1.00 11.12 202 ILE B CA 1
ATOM 3869 C C . ILE B 1 202 ? 46.384 -24.297 19.410 1.00 11.49 202 ILE B C 1
ATOM 3870 O O . ILE B 1 202 ? 47.479 -24.429 18.856 1.00 12.01 202 ILE B O 1
ATOM 3875 N N . GLN B 1 203 ? 45.357 -25.069 19.103 1.00 12.08 203 GLN B N 1
ATOM 3876 C CA . GLN B 1 203 ? 45.534 -26.232 18.218 1.00 12.49 203 GLN B CA 1
ATOM 3877 C C . GLN B 1 203 ? 45.722 -25.833 16.761 1.00 12.22 203 GLN B C 1
ATOM 3878 O O . GLN B 1 203 ? 45.301 -24.762 16.322 1.00 11.77 203 GLN B O 1
ATOM 3884 N N . ASN B 1 204 ? 46.379 -26.714 16.023 1.00 11.44 204 ASN B N 1
ATOM 3885 C CA . ASN B 1 204 ? 46.439 -26.593 14.567 1.00 11.62 204 ASN B CA 1
ATOM 3886 C C . ASN B 1 204 ? 45.442 -27.593 13.996 1.00 11.47 204 ASN B C 1
ATOM 3887 O O . ASN B 1 204 ? 45.653 -28.810 14.104 1.00 11.35 204 ASN B O 1
ATOM 3892 N N . VAL B 1 205 ? 44.342 -27.085 13.442 1.00 11.45 205 VAL B N 1
ATOM 3893 C CA . VAL B 1 205 ? 43.266 -27.912 12.908 1.00 12.09 205 VAL B CA 1
ATOM 3894 C C . VAL B 1 205 ? 43.523 -28.452 11.512 1.00 12.28 205 VAL B C 1
ATOM 3895 O O . VAL B 1 205 ? 42.687 -29.180 10.995 1.00 12.41 205 VAL B O 1
ATOM 3899 N N . LYS B 1 206 ? 44.654 -28.084 10.896 1.00 11.91 206 LYS B N 1
ATOM 3900 C CA . LYS B 1 206 ? 45.020 -28.562 9.554 1.00 12.24 206 LYS B CA 1
ATOM 3901 C C . LYS B 1 206 ? 43.929 -28.216 8.521 1.00 11.54 206 LYS B C 1
ATOM 3902 O O . LYS B 1 206 ? 43.373 -29.068 7.830 1.00 11.30 206 LYS B O 1
ATOM 3908 N N . SER B 1 207 ? 43.621 -26.931 8.441 1.00 11.10 207 SER B N 1
ATOM 3909 C CA . SER B 1 207 ? 42.516 -26.457 7.625 1.00 10.17 207 SER B CA 1
ATOM 3910 C C . SER B 1 207 ? 42.830 -26.370 6.123 1.00 10.49 207 SER B C 1
ATOM 3911 O O . SER B 1 207 ? 41.930 -26.239 5.310 1.00 9.64 207 SER B O 1
ATOM 3914 N N . TYR B 1 208 ? 44.109 -26.433 5.759 1.00 10.07 208 TYR B N 1
ATOM 3915 C CA . TYR B 1 208 ? 44.539 -26.398 4.378 1.00 10.32 208 TYR B CA 1
ATOM 3916 C C . TYR B 1 208 ? 45.750 -27.309 4.244 1.00 11.78 208 TYR B C 1
ATOM 3917 O O . TYR B 1 208 ? 46.433 -27.623 5.241 1.00 12.54 208 TYR B O 1
ATOM 3926 N N . ASP B 1 209 ? 45.999 -27.733 3.016 1.00 12.48 209 ASP B N 1
ATOM 3927 C CA . ASP B 1 209 ? 47.119 -28.576 2.691 1.00 14.12 209 ASP B CA 1
ATOM 3928 C C . ASP B 1 209 ? 47.883 -27.872 1.585 1.00 13.53 209 ASP B C 1
ATOM 3929 O O . ASP B 1 209 ? 47.557 -27.986 0.398 1.00 14.23 209 ASP B O 1
ATOM 3934 N N . ASP B 1 210 ? 48.857 -27.067 1.982 1.00 13.52 210 ASP B N 1
ATOM 3935 C CA . ASP B 1 210 ? 49.719 -26.405 1.000 1.00 13.64 210 ASP B CA 1
ATOM 3936 C C . ASP B 1 210 ? 50.975 -25.991 1.700 1.00 12.78 210 ASP B C 1
ATOM 3937 O O . ASP B 1 210 ? 50.993 -24.997 2.424 1.00 12.76 210 ASP B O 1
ATOM 3942 N N . ASP B 1 211 ? 52.029 -26.762 1.491 1.00 13.03 211 ASP B N 1
ATOM 3943 C CA . ASP B 1 211 ? 53.216 -26.581 2.280 1.00 13.52 211 ASP B CA 1
ATOM 3944 C C . ASP B 1 211 ? 53.984 -25.319 1.903 1.00 12.08 211 ASP B C 1
ATOM 3945 O O . ASP B 1 211 ? 54.923 -24.950 2.599 1.00 12.64 211 ASP B O 1
ATOM 3950 N N . THR B 1 212 ? 53.591 -24.643 0.829 1.00 10.69 212 THR B N 1
ATOM 3951 C CA . THR B 1 212 ? 54.221 -23.352 0.497 1.00 9.52 212 THR B CA 1
ATOM 3952 C C . THR B 1 212 ? 53.683 -22.204 1.350 1.00 9.62 212 THR B C 1
ATOM 3953 O O . THR B 1 212 ? 54.230 -21.087 1.294 1.00 9.44 212 THR B O 1
ATOM 3957 N N . VAL B 1 213 ? 52.616 -22.456 2.116 1.00 8.88 213 VAL B N 1
ATOM 3958 C CA . VAL B 1 213 ? 52.038 -21.462 3.008 1.00 8.76 213 VAL B CA 1
ATOM 3959 C C . VAL B 1 213 ? 52.360 -21.798 4.462 1.00 9.17 213 VAL B C 1
ATOM 3960 O O . VAL B 1 213 ? 51.765 -22.713 5.048 1.00 8.65 213 VAL B O 1
ATOM 3964 N N . PRO B 1 214 ? 53.323 -21.069 5.055 1.00 9.71 214 PRO B N 1
ATOM 3965 C CA . PRO B 1 214 ? 53.650 -21.347 6.453 1.00 9.68 214 PRO B CA 1
ATOM 3966 C C . PRO B 1 214 ? 52.466 -21.166 7.390 1.00 9.15 214 PRO B C 1
ATOM 3967 O O . PRO B 1 214 ? 51.725 -20.183 7.301 1.00 8.94 214 PRO B O 1
ATOM 3971 N N . TYR B 1 215 ? 52.307 -22.119 8.300 1.00 8.78 215 TYR B N 1
ATOM 3972 C CA . TYR B 1 215 ? 51.310 -21.973 9.343 1.00 8.93 215 TYR B CA 1
ATOM 3973 C C . TYR B 1 215 ? 51.809 -20.946 10.355 1.00 9.28 215 TYR B C 1
ATOM 3974 O O . TYR B 1 215 ? 53.016 -20.910 10.682 1.00 10.49 215 TYR B O 1
ATOM 3983 N N . VAL B 1 216 ? 50.914 -20.083 10.818 1.00 9.47 216 VAL B N 1
ATOM 3984 C CA . VAL B 1 216 ? 51.255 -19.121 11.860 1.00 9.60 216 VAL B CA 1
ATOM 3985 C C . VAL B 1 216 ? 50.535 -19.516 13.153 1.00 10.15 216 VAL B C 1
ATOM 3986 O O . VAL B 1 216 ? 49.307 -19.573 13.186 1.00 9.95 216 VAL B O 1
ATOM 3990 N N . LYS B 1 217 ? 51.305 -19.841 14.196 1.00 10.38 217 LYS B N 1
ATOM 3991 C CA . LYS B 1 217 ? 50.719 -20.191 15.495 1.00 10.78 217 LYS B CA 1
ATOM 3992 C C . LYS B 1 217 ? 50.414 -18.901 16.238 1.00 11.04 217 LYS B C 1
ATOM 3993 O O . LYS B 1 217 ? 51.334 -18.174 16.655 1.00 11.83 217 LYS B O 1
ATOM 3999 N N . LEU B 1 218 ? 49.133 -18.583 16.379 1.00 10.70 218 LEU B N 1
ATOM 4000 C CA . LEU B 1 218 ? 48.761 -17.316 17.013 1.00 10.78 218 LEU B CA 1
ATOM 4001 C C . LEU B 1 218 ? 49.061 -17.302 18.523 1.00 11.47 218 LEU B C 1
ATOM 4002 O O . LEU B 1 218 ? 48.853 -18.311 19.208 1.00 12.31 218 LEU B O 1
ATOM 4007 N N . GLU B 1 219 ? 49.528 -16.142 19.000 1.00 12.30 219 GLU B N 1
ATOM 4008 C CA . GLU B 1 219 ? 49.578 -15.811 20.431 1.00 13.56 219 GLU B CA 1
ATOM 4009 C C . GLU B 1 219 ? 48.252 -15.213 20.921 1.00 12.38 219 GLU B C 1
ATOM 4010 O O . GLU B 1 219 ? 47.866 -15.387 22.099 1.00 12.11 219 GLU B O 1
ATOM 4016 N N . SER B 1 220 ? 47.592 -14.485 20.026 1.00 12.53 220 SER B N 1
ATOM 4017 C CA . SER B 1 220 ? 46.319 -13.868 20.286 1.00 11.93 220 SER B CA 1
ATOM 4018 C C . SER B 1 220 ? 45.530 -13.829 19.000 1.00 11.64 220 SER B C 1
ATOM 4019 O O . SER B 1 220 ? 46.086 -13.949 17.909 1.00 11.35 220 SER B O 1
ATOM 4022 N N . TYR B 1 221 ? 44.237 -13.653 19.135 1.00 9.53 221 TYR B N 1
ATOM 4023 C CA . TYR B 1 221 ? 43.362 -13.497 17.995 1.00 9.99 221 TYR B CA 1
ATOM 4024 C C . TYR B 1 221 ? 42.387 -12.366 18.233 1.00 10.51 221 TYR B C 1
ATOM 4025 O O . TYR B 1 221 ? 42.356 -11.792 19.315 1.00 10.74 221 TYR B O 1
ATOM 4034 N N . ARG B 1 222 ? 41.622 -12.013 17.199 1.00 10.24 222 ARG B N 1
ATOM 4035 C CA . ARG B 1 222 ? 40.584 -11.019 17.344 1.00 10.85 222 ARG B CA 1
ATOM 4036 C C . ARG B 1 222 ? 39.245 -11.640 17.056 1.00 9.81 222 ARG B C 1
ATOM 4037 O O . ARG B 1 222 ? 39.127 -12.513 16.198 1.00 8.75 222 ARG B O 1
ATOM 4045 N N . HIS B 1 223 ? 38.229 -11.162 17.761 1.00 9.42 223 HIS B N 1
ATOM 4046 C CA . HIS B 1 223 ? 36.868 -11.502 17.448 1.00 9.26 223 HIS B CA 1
ATOM 4047 C C . HIS B 1 223 ? 35.986 -10.296 17.670 1.00 9.68 223 HIS B C 1
ATOM 4048 O O . HIS B 1 223 ? 36.353 -9.358 18.380 1.00 10.79 223 HIS B O 1
ATOM 4055 N N . LEU B 1 224 ? 34.837 -10.310 17.026 1.00 8.75 224 LEU B N 1
ATOM 4056 C CA . LEU B 1 224 ? 33.859 -9.246 17.149 1.00 9.20 224 LEU B CA 1
ATOM 4057 C C . LEU B 1 224 ? 32.880 -9.578 18.269 1.00 10.01 224 LEU B C 1
ATOM 4058 O O . LEU B 1 224 ? 32.784 -10.738 18.683 1.00 10.30 224 LEU B O 1
ATOM 4063 N N . VAL B 1 225 ? 32.210 -8.549 18.764 1.00 10.16 225 VAL B N 1
ATOM 4064 C CA . VAL B 1 225 ? 31.103 -8.725 19.724 1.00 10.19 225 VAL B CA 1
ATOM 4065 C C . VAL B 1 225 ? 29.866 -7.973 19.283 1.00 10.96 225 VAL B C 1
ATOM 4066 O O . VAL B 1 225 ? 28.879 -7.914 20.009 1.00 11.68 225 VAL B O 1
ATOM 4070 N N . ASP B 1 226 ? 29.894 -7.407 18.084 1.00 10.87 226 ASP B N 1
ATOM 4071 C CA . ASP B 1 226 ? 28.766 -6.652 17.576 1.00 11.25 226 ASP B CA 1
ATOM 4072 C C . ASP B 1 226 ? 28.940 -6.501 16.068 1.00 10.01 226 ASP B C 1
ATOM 4073 O O . ASP B 1 226 ? 30.003 -6.813 15.509 1.00 10.54 226 ASP B O 1
ATOM 4078 N N . ASN B 1 227 ? 27.884 -6.032 15.421 1.00 10.40 227 ASN B N 1
ATOM 4079 C CA . ASN B 1 227 ? 27.828 -5.843 13.989 1.00 10.05 227 ASN B CA 1
ATOM 4080 C C . ASN B 1 227 ? 28.861 -4.811 13.534 1.00 9.88 227 ASN B C 1
ATOM 4081 O O . ASN B 1 227 ? 28.860 -3.687 14.044 1.00 9.28 227 ASN B O 1
ATOM 4086 N N . PRO B 1 228 ? 29.733 -5.183 12.583 1.00 10.33 228 PRO B N 1
ATOM 4087 C CA . PRO B 1 228 ? 30.686 -4.180 12.094 1.00 9.87 228 PRO B CA 1
ATOM 4088 C C . PRO B 1 228 ? 30.058 -3.147 11.145 1.00 10.67 228 PRO B C 1
ATOM 4089 O O . PRO B 1 228 ? 30.713 -2.160 10.823 1.00 10.74 228 PRO B O 1
ATOM 4093 N N . CYS B 1 229 ? 28.828 -3.392 10.706 1.00 9.46 229 CYS B N 1
ATOM 4094 C CA . CYS B 1 229 ? 28.053 -2.466 9.888 1.00 9.69 229 CYS B CA 1
ATOM 4095 C C . CYS B 1 229 ? 28.659 -2.259 8.510 1.00 8.94 229 CYS B C 1
ATOM 4096 O O . CYS B 1 229 ? 28.854 -1.130 8.063 1.00 9.12 229 CYS B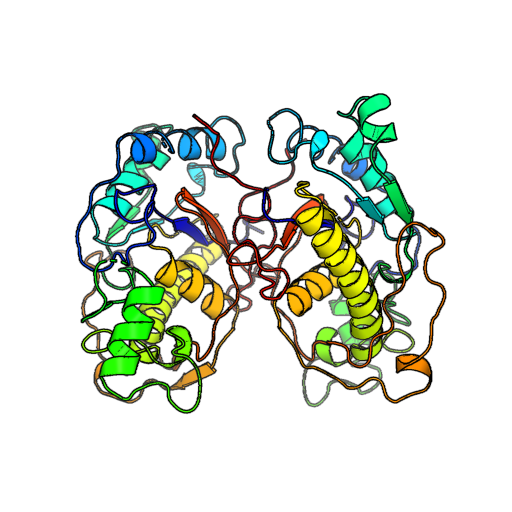 O 1
ATOM 4099 N N . PHE B 1 230 ? 28.885 -3.375 7.834 1.00 9.54 230 PHE B N 1
ATOM 4100 C CA . PHE B 1 230 ? 29.398 -3.394 6.472 1.00 9.53 230 PHE B CA 1
ATOM 4101 C C . PHE B 1 230 ? 28.358 -3.943 5.506 1.00 10.19 230 PHE B C 1
ATOM 4102 O O . PHE B 1 230 ? 27.491 -4.769 5.895 1.00 11.41 230 PHE B O 1
ATOM 4110 N N . LEU B 1 231 ? 28.478 -3.516 4.255 1.00 10.11 231 LEU B N 1
ATOM 4111 C CA . LEU B 1 231 ? 27.731 -4.069 3.120 1.00 10.18 231 LEU B CA 1
ATOM 4112 C C . LEU B 1 231 ? 28.730 -4.743 2.177 1.00 11.57 231 LEU B C 1
ATOM 4113 O O . LEU B 1 231 ? 29.826 -4.239 1.956 1.00 10.78 231 LEU B O 1
ATOM 4118 N N . LEU B 1 232 ? 28.336 -5.889 1.635 1.00 12.37 232 LEU B N 1
ATOM 4119 C CA . LEU B 1 232 ? 29.115 -6.557 0.599 1.00 13.59 232 LEU B CA 1
ATOM 4120 C C . LEU B 1 232 ? 28.147 -7.470 -0.161 1.00 13.54 232 LEU B C 1
ATOM 4121 O O . LEU B 1 232 ? 27.729 -8.497 0.358 1.00 14.66 232 LEU B O 1
ATOM 4126 N N A ASP B 1 233 ? 27.814 -7.072 -1.380 0.50 14.43 233 ASP B N 1
ATOM 4127 N N B ASP B 1 233 ? 27.781 -7.062 -1.371 0.50 14.99 233 ASP B N 1
ATOM 4128 C CA A ASP B 1 233 ? 26.875 -7.834 -2.208 0.50 14.65 233 ASP B CA 1
ATOM 4129 C CA B ASP B 1 233 ? 26.825 -7.829 -2.191 0.50 15.68 233 ASP B CA 1
ATOM 4130 C C A ASP B 1 233 ? 27.502 -9.163 -2.662 0.50 14.70 233 ASP B C 1
ATOM 4131 C C B ASP B 1 233 ? 27.484 -9.056 -2.817 0.50 15.37 233 ASP B C 1
ATOM 4132 O O A ASP B 1 233 ? 28.695 -9.396 -2.520 0.50 13.25 233 ASP B O 1
ATOM 4133 O O B ASP B 1 233 ? 28.704 -9.077 -3.007 0.50 14.29 233 ASP B O 1
ATOM 4142 N N . ALA B 1 234 ? 26.674 -10.063 -3.162 1.00 14.87 234 ALA B N 1
ATOM 4143 C CA . ALA B 1 234 ? 27.176 -11.207 -3.934 1.00 14.88 234 ALA B CA 1
ATOM 4144 C C . ALA B 1 234 ? 27.950 -10.685 -5.123 1.00 13.97 234 ALA B C 1
ATOM 4145 O O . ALA B 1 234 ? 27.558 -9.749 -5.807 1.00 14.79 234 ALA B O 1
ATOM 4147 N N . GLY B 1 235 ? 29.126 -11.254 -5.338 1.00 14.32 235 GLY B N 1
ATOM 4148 C CA . GLY B 1 235 ? 30.009 -10.812 -6.384 1.00 14.66 235 GLY B CA 1
ATOM 4149 C C . GLY B 1 235 ? 30.825 -9.573 -6.039 1.00 15.05 235 GLY B C 1
ATOM 4150 O O . GLY B 1 235 ? 31.627 -9.127 -6.838 1.00 16.73 235 GLY B O 1
ATOM 4151 N N . GLY B 1 236 ? 30.643 -9.048 -4.836 1.00 15.05 236 GLY B N 1
ATOM 4152 C CA . GLY B 1 236 ? 31.293 -7.787 -4.453 1.00 14.28 236 GLY B CA 1
ATOM 4153 C C . GLY B 1 236 ? 32.776 -8.024 -4.150 1.00 12.40 236 GLY B C 1
ATOM 4154 O O . GLY B 1 236 ? 33.144 -9.105 -3.714 1.00 12.82 236 GLY B O 1
ATOM 4155 N N . ILE B 1 237 ? 33.578 -6.985 -4.324 1.00 11.31 237 ILE B N 1
ATOM 4156 C CA . ILE B 1 237 ? 35.024 -7.035 -4.111 1.00 10.06 237 ILE B CA 1
ATOM 4157 C C . ILE B 1 237 ? 35.441 -5.913 -3.186 1.00 10.71 237 ILE B C 1
ATOM 4158 O O . ILE B 1 237 ? 35.126 -4.743 -3.445 1.00 10.84 237 ILE B O 1
ATOM 4163 N N . GLY B 1 238 ? 36.111 -6.284 -2.099 1.00 10.03 238 GLY B N 1
ATOM 4164 C CA . GLY B 1 238 ? 36.701 -5.324 -1.177 1.00 9.73 238 GLY B CA 1
ATOM 4165 C C . GLY B 1 238 ? 38.212 -5.442 -1.158 1.00 8.71 238 GLY B C 1
ATOM 4166 O O . GLY B 1 238 ? 38.771 -6.415 -1.688 1.00 9.59 238 GLY B O 1
ATOM 4167 N N . VAL B 1 239 ? 38.877 -4.434 -0.578 1.00 8.28 239 VAL B N 1
ATOM 4168 C CA . VAL B 1 239 ? 40.328 -4.392 -0.547 1.00 7.49 239 VAL B CA 1
ATOM 4169 C C . VAL B 1 239 ? 40.811 -4.024 0.853 1.00 7.93 239 VAL B C 1
ATOM 4170 O O . VAL B 1 239 ? 40.381 -3.004 1.451 1.00 8.53 239 VAL B O 1
ATOM 4174 N N . LEU B 1 240 ? 41.691 -4.861 1.375 1.00 7.46 240 LEU B N 1
ATOM 4175 C CA . LEU B 1 240 ? 42.367 -4.653 2.644 1.00 7.55 240 LEU B CA 1
ATOM 4176 C C . LEU B 1 240 ? 43.857 -4.496 2.339 1.00 8.16 240 LEU B C 1
ATOM 4177 O O . LEU B 1 240 ? 44.417 -5.192 1.476 1.00 8.91 240 LEU B O 1
ATOM 4182 N N . SER B 1 241 ? 44.512 -3.571 3.008 1.00 6.81 241 SER B N 1
ATOM 4183 C CA . SER B 1 241 ? 45.924 -3.328 2.728 1.00 7.15 241 SER B CA 1
ATOM 4184 C C . SER B 1 241 ? 46.594 -2.800 3.993 1.00 6.73 241 SER B C 1
ATOM 4185 O O . SER B 1 241 ? 46.252 -3.275 5.099 1.00 7.23 241 SER B O 1
ATOM 4188 N N . TYR B 1 242 ? 47.551 -1.884 3.829 1.00 6.65 242 TYR B N 1
ATOM 4189 C CA . TYR B 1 242 ? 48.378 -1.428 4.925 1.00 6.66 242 TYR B CA 1
ATOM 4190 C C . TYR B 1 242 ? 48.682 0.043 4.730 1.00 7.51 242 TYR B C 1
ATOM 4191 O O . TYR B 1 242 ? 48.832 0.495 3.582 1.00 7.41 242 TYR B O 1
ATOM 4200 N N . ALA B 1 243 ? 48.817 0.765 5.835 1.00 7.90 243 ALA B N 1
ATOM 4201 C CA . ALA B 1 243 ? 49.315 2.138 5.794 1.00 8.33 243 ALA B CA 1
ATOM 4202 C C . ALA B 1 243 ? 50.845 2.166 5.801 1.00 9.44 243 ALA B C 1
ATOM 4203 O O . ALA B 1 243 ? 51.503 1.279 6.376 1.00 9.34 243 ALA B O 1
ATOM 4205 N N . HIS B 1 244 ? 51.388 3.195 5.154 1.00 10.36 244 HIS B N 1
ATOM 4206 C CA . HIS B 1 244 ? 52.818 3.496 5.222 1.00 11.19 244 HIS B CA 1
ATOM 4207 C C . HIS B 1 244 ? 53.705 2.301 4.858 1.00 11.20 244 HIS B C 1
ATOM 4208 O O . HIS B 1 244 ? 54.759 2.116 5.468 1.00 11.39 244 HIS B O 1
ATOM 4215 N N . HIS B 1 245 ? 53.287 1.523 3.861 1.00 11.80 245 HIS B N 1
ATOM 4216 C CA . HIS B 1 245 ? 54.040 0.361 3.398 1.00 13.30 245 HIS B CA 1
ATOM 4217 C C . HIS B 1 245 ? 54.439 -0.576 4.544 1.00 12.44 245 HIS B C 1
ATOM 4218 O O . HIS B 1 245 ? 55.453 -1.284 4.446 1.00 12.65 245 HIS B O 1
ATOM 4225 N N . ASN B 1 246 ? 53.631 -0.623 5.600 1.00 11.26 246 ASN B N 1
ATOM 4226 C CA . ASN B 1 246 ? 54.005 -1.324 6.826 1.00 10.87 246 ASN B CA 1
ATOM 4227 C C . ASN B 1 246 ? 52.996 -2.434 7.141 1.00 10.44 246 ASN B C 1
ATOM 4228 O O . ASN B 1 246 ? 51.827 -2.168 7.468 1.00 9.93 246 ASN B O 1
ATOM 4233 N N . ILE B 1 247 ? 53.459 -3.677 7.092 1.00 10.20 247 ILE B N 1
ATOM 4234 C CA . ILE B 1 247 ? 52.595 -4.818 7.402 1.00 10.07 247 ILE B CA 1
ATOM 4235 C C . ILE B 1 247 ? 51.989 -4.751 8.833 1.00 9.99 247 ILE B C 1
ATOM 4236 O O . ILE B 1 247 ? 50.890 -5.281 9.106 1.00 10.57 247 ILE B O 1
ATOM 4241 N N . ASP B 1 248 ? 52.677 -4.049 9.724 1.00 9.88 248 ASP B N 1
ATOM 4242 C CA . ASP B 1 248 ? 52.186 -3.830 11.074 1.00 10.46 248 ASP B CA 1
ATOM 4243 C C . ASP B 1 248 ? 51.121 -2.725 11.187 1.00 9.98 248 ASP B C 1
ATOM 4244 O O . ASP B 1 248 ? 50.638 -2.451 12.301 1.00 9.06 248 ASP B O 1
ATOM 4249 N N . GLU B 1 249 ? 50.733 -2.124 10.050 1.00 9.07 249 GLU B N 1
ATOM 4250 C CA . GLU B 1 249 ? 49.660 -1.113 10.019 1.00 9.43 249 GLU B CA 1
ATOM 4251 C C . GLU B 1 249 ? 48.530 -1.505 9.069 1.00 8.74 249 GLU B C 1
ATOM 4252 O O . GLU B 1 249 ? 48.235 -0.778 8.089 1.00 8.17 249 GLU B O 1
ATOM 4258 N N . PRO B 1 250 ? 47.862 -2.633 9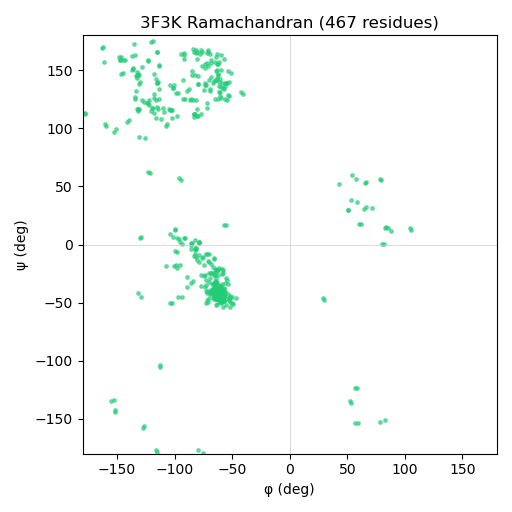.364 1.00 8.42 250 PRO B N 1
ATOM 4259 C CA . PRO B 1 250 ? 46.768 -3.059 8.468 1.00 7.53 250 PRO B CA 1
ATOM 4260 C C . PRO B 1 250 ? 45.602 -2.056 8.439 1.00 8.15 250 PRO B C 1
ATOM 4261 O O . PRO B 1 250 ? 45.299 -1.375 9.465 1.00 9.33 250 PRO B O 1
ATOM 4265 N N . ALA B 1 251 ? 45.031 -1.876 7.255 1.00 7.12 251 ALA B N 1
ATOM 4266 C CA . ALA B 1 251 ? 44.039 -0.825 7.018 1.00 7.71 251 ALA B CA 1
ATOM 4267 C C . ALA B 1 251 ? 43.015 -1.281 5.993 1.00 7.64 251 ALA B C 1
ATOM 4268 O O . ALA B 1 251 ? 43.269 -2.205 5.205 1.00 9.36 251 ALA B O 1
ATOM 4270 N N . LEU B 1 252 ? 41.856 -0.640 6.020 1.00 7.67 252 LEU B N 1
ATOM 4271 C CA . LEU B 1 252 ? 40.797 -0.911 5.044 1.00 8.76 252 LEU B CA 1
ATOM 4272 C C . LEU B 1 252 ? 40.878 0.123 3.939 1.00 7.89 252 LEU B C 1
ATOM 4273 O O . LEU B 1 252 ? 40.983 1.316 4.221 1.00 7.61 252 LEU B O 1
ATOM 4278 N N . GLU B 1 253 ? 40.868 -0.338 2.692 1.00 7.73 253 GLU B N 1
ATOM 4279 C CA . GLU B 1 253 ? 40.842 0.569 1.537 1.00 7.93 253 GLU B CA 1
ATOM 4280 C C . GLU B 1 253 ? 39.398 1.001 1.276 1.00 7.23 253 GLU B C 1
ATOM 4281 O O . GLU B 1 253 ? 38.580 0.179 0.876 1.00 7.82 253 GLU B O 1
ATOM 4287 N N . LEU B 1 254 ? 39.087 2.283 1.491 1.00 7.65 254 LEU B N 1
ATOM 4288 C CA . LEU B 1 254 ? 37.704 2.779 1.329 1.00 7.62 254 LEU B CA 1
ATOM 4289 C C . LEU B 1 254 ? 37.215 2.720 -0.119 1.00 8.55 254 LEU B C 1
ATOM 4290 O O . LEU B 1 254 ? 36.011 2.651 -0.353 1.00 8.06 254 LEU B O 1
ATOM 4295 N N . ALA B 1 255 ? 38.141 2.768 -1.077 1.00 8.20 255 ALA B N 1
ATOM 4296 C CA . ALA B 1 255 ? 37.773 2.717 -2.502 1.00 8.16 255 ALA B CA 1
ATOM 4297 C C . ALA B 1 255 ? 37.459 1.312 -2.991 1.00 8.59 255 ALA B C 1
ATOM 4298 O O . ALA B 1 255 ? 37.160 1.134 -4.171 1.00 9.18 255 ALA B O 1
ATOM 4300 N N . GLY B 1 256 ? 37.512 0.300 -2.129 1.00 8.15 256 GLY B N 1
ATOM 4301 C CA . GLY B 1 256 ? 37.440 -1.073 -2.638 1.00 8.67 256 GLY B CA 1
ATOM 4302 C C . GLY B 1 256 ? 38.505 -1.250 -3.712 1.00 8.60 256 GLY B C 1
ATOM 4303 O O . GLY B 1 256 ? 39.628 -0.810 -3.557 1.00 9.24 256 GLY B O 1
ATOM 4304 N N . PRO B 1 257 ? 38.157 -1.898 -4.833 1.00 9.02 257 PRO B N 1
ATOM 4305 C CA . PRO B 1 257 ? 39.132 -2.076 -5.908 1.00 9.68 257 PRO B CA 1
ATOM 4306 C C . PRO B 1 257 ? 39.308 -0.897 -6.863 1.00 9.90 257 PRO B C 1
ATOM 4307 O O . PRO B 1 257 ? 40.158 -0.938 -7.757 1.00 10.03 257 PRO B O 1
ATOM 4311 N N . PHE B 1 258 ? 38.520 0.155 -6.675 1.00 10.07 258 PHE B N 1
ATOM 4312 C CA . PHE B 1 258 ? 38.561 1.281 -7.581 1.00 10.69 258 PHE B CA 1
ATOM 4313 C C . PHE B 1 258 ? 39.872 2.048 -7.444 1.00 11.50 258 PHE B C 1
ATOM 4314 O O . PHE B 1 258 ? 40.321 2.369 -6.335 1.00 10.79 258 PHE B O 1
ATOM 4322 N N . VAL B 1 259 ? 40.488 2.340 -8.581 1.00 12.83 259 VAL B N 1
ATOM 4323 C CA . VAL B 1 259 ? 41.584 3.273 -8.646 1.00 14.29 259 VAL B CA 1
ATOM 4324 C C . VAL B 1 259 ? 41.322 4.208 -9.837 1.00 15.21 259 VAL B C 1
ATOM 4325 O O . VAL B 1 259 ? 40.648 3.847 -10.785 1.00 15.76 259 VAL B O 1
ATOM 4329 N N A SER B 1 260 ? 41.903 5.390 -9.770 0.50 15.98 260 SER B N 1
ATOM 4330 N N B SER B 1 260 ? 41.808 5.434 -9.755 0.50 15.93 260 SER B N 1
ATOM 4331 C CA A SER B 1 260 ? 41.790 6.338 -10.858 0.50 16.14 260 SER B CA 1
ATOM 4332 C CA B SER B 1 260 ? 41.592 6.390 -10.840 0.50 15.94 260 SER B CA 1
ATOM 4333 C C A SER B 1 260 ? 42.475 5.736 -12.068 0.50 15.70 260 SER B C 1
ATOM 4334 C C B SER B 1 260 ? 42.459 5.934 -12.028 0.50 15.62 260 SER B C 1
ATOM 4335 O O A SER B 1 260 ? 43.521 5.076 -11.927 0.50 15.16 260 SER B O 1
ATOM 4336 O O B SER B 1 260 ? 43.627 5.543 -11.823 0.50 15.25 260 SER B O 1
ATOM 4341 N N . PRO B 1 261 ? 41.896 5.939 -13.257 1.00 15.62 261 PRO B N 1
ATOM 4342 C CA . PRO B 1 261 ? 42.616 5.443 -14.424 1.00 15.42 261 PRO B CA 1
ATOM 4343 C C . PRO B 1 261 ? 43.969 6.128 -14.574 1.00 15.07 261 PRO B C 1
ATOM 4344 O O . PRO B 1 261 ? 44.090 7.345 -14.375 1.00 12.92 261 PRO B O 1
ATOM 4348 N N . PRO B 1 262 ? 44.988 5.361 -14.926 1.00 16.03 262 PRO B N 1
ATOM 4349 C CA . PRO B 1 262 ? 46.301 5.974 -15.135 1.00 17.40 262 PRO B CA 1
ATOM 4350 C C . PRO B 1 262 ? 46.408 6.930 -16.317 1.00 17.73 262 PRO B C 1
ATOM 4351 O O . PRO B 1 262 ? 45.627 6.823 -17.279 1.00 17.00 262 PRO B O 1
ATOM 4355 N N A GLU B 1 263 ? 47.355 7.873 -16.204 0.50 18.62 263 GLU B N 1
ATOM 4356 N N B GLU B 1 263 ? 47.305 7.914 -16.153 0.50 18.42 263 GLU B N 1
ATOM 4357 C CA A GLU B 1 263 ? 47.988 8.675 -17.288 0.50 19.83 263 GLU B CA 1
ATOM 4358 C CA B GLU B 1 263 ? 47.940 8.741 -17.199 0.50 19.43 263 GLU B CA 1
ATOM 4359 C C A GLU B 1 263 ? 47.986 10.178 -17.030 0.50 19.93 263 GLU B C 1
ATOM 4360 C C B GLU B 1 263 ? 48.512 10.044 -16.636 0.50 19.44 263 GLU B C 1
ATOM 4361 O O A GLU B 1 263 ? 48.414 10.972 -17.886 0.50 20.99 263 GLU B O 1
ATOM 4362 O O B GLU B 1 263 ? 49.203 10.798 -17.341 0.50 21.31 263 GLU B O 1
#

Sequence (516 aa):
SLTPRCIIVRHGQTEWSKKSGQYTGLTDLPLTPYGEGQLRTGEESVFRRNNQQFLNPDNITYIFTSPRLRARQTVDLVLKPLSDEQRAKIRVVVDDDLREWEYGDYEGLTREIIELRKKSRGLDKEERPWNIWRDGCENGETTQQIGLRLSRAIARIQNLHRKHQSEGRASDIVFAHGHALRYFAAIWFGLGVQQKKCETIEEIQNVKSYDDDTVPYVKLEESYRRHLVDNPCFLLDDAGGIGVLSYAHHNIDEPALELAGPFVSPPEPSLTPRCIIVRHGQTEWSKKSGQYTGLTDLPLTPYGEGQLRTGESVFRRNNQFLNPDNITYIFTSPRLRARQTVDLVLKPLSDEQRAKIRVVVDDDLREWEYGDYEGLTREIIELRKSRGLDKERPWNIWRDGCENGETTQQIGLRLSRAIARIQNLHRKHQSEGRRASDIVFAHGHALRYFAAIWFGLGVQKKCETIEEIQNVKSYDDDTVPYVKLESYRHLVDNPCFLLDDAGGIGVLSYAHHNIDEPALELAGPFVSSPPEE